Protein 6TUK (pdb70)

Radius of gyration: 22.05 Å; Cα contacts (8 Å, |Δi|>4): 942; chains: 1; bounding box: 56×56×55 Å

B-factor: mean 48.68, std 21.73, range [20.84, 298.97]

Secondary structure (DSSP, 8-state):
--EEEEE--SHHHHHHHHHHHHTT--SEEEEEESSSS--B-SGGGGTHHHH-S----B----TTTTTEEEEES--EEEEEGGGTEEEETTEEEE-SEEEE---EEE----SSS--B---SHHHHHHHHHH--TT-EEEEES-SHHHHHHHHHHHHTT-EEEEE-SSSSTTHHHH-HHHHHTTGGGGTTSEEE-S--EEEE-SSEEEETTS-EEE-SEEEE-S-EEE--GGGTTS---BSSSEEE-TT-B-SSTTEEE-GGGEEEEETTTTEEE----HHHHHHHHHHHHHHHT--TT--PPPP---PPPEEEEEETTEEEEEEE---TTSEEEEESTTSTT-EEEEE-TT--EEEEEEES-HHHHHHHHHHHHHT----HHHHHSTTS--S--

Solvent-accessible surface area: 17322 Å² total; per-residue (Å²): 116,118,70,10,0,0,2,7,18,13,29,9,0,3,64,0,0,48,9,0,42,99,123,50,21,171,11,76,2,6,0,3,1,65,36,91,52,57,0,6,27,61,28,32,6,8,40,20,4,0,57,97,173,117,72,107,18,61,30,130,16,79,30,93,148,46,79,13,62,40,92,76,44,14,32,13,71,13,11,65,32,150,59,125,20,0,40,17,92,111,41,125,19,56,9,72,14,0,0,0,8,38,18,6,56,33,76,175,22,90,38,96,10,130,39,18,24,12,45,33,47,75,36,2,56,111,1,52,57,46,0,94,106,69,41,109,1,2,0,7,8,3,30,44,57,1,0,8,0,0,10,0,0,44,151,55,41,7,68,5,15,0,3,20,74,14,71,2,0,4,16,106,47,7,31,47,50,0,0,111,87,0,63,98,54,4,93,132,12,57,36,94,49,104,32,27,28,44,53,0,19,131,85,4,0,45,15,80,122,38,114,90,18,85,14,48,2,6,0,3,7,66,40,37,40,13,26,19,126,29,2,90,85,12,65,13,40,73,47,91,0,0,24,2,39,40,30,2,103,14,65,35,130,28,2,28,0,1,11,29,0,10,0,9,98,0,72,102,38,117,54,101,2,104,26,57,29,83,11,6,9,55,47,1,0,126,17,0,0,7,10,33,56,52,73,132,106,51,109,58,121,49,45,88,6,20,29,8,1,34,40,72,0,49,1,34,56,69,125,1,9,22,0,2,50,35,40,128,148,26,77,56,25,9,1,8,65,80,59,118,116,38,0,0,0,9,15,27,109,88,24,92,4,13,0,0,0,0,31,74,25,70,145,15,15,93,10,0,60,108,0,9,56,60,31,18,150,24,94,128,77,21,9,107,68,17,108,26,132,11,20,80,187

Sequence (393 aa):
MERIVIVGGGLAASRTCEQLRSRGYEGELVMLCAEPHPPYDRPPLSKAALLEEEHDSTFPTDYAQLSVDVRLGVAATGLVPDARTVQTTDGELSYDALVIATGASPIRLPGPGRQFTVRTVEDAAQLRAELKPGQRVVLVGASWISAEVATAALRRGCSVTCIEAGPAPLSAALGADVGQRFLPWWSEVDLRLDTGVAEVTETGVQLANGEQVDADVVVTGIGVRPAVDWLSGSGIALDTGVVVDEHLRTSLPGIYALGDVAVRWSPRWNTRIRVEHWDDAREAARTLAGVLLHDPSSQDPLPVHDPVPYFWSDQFGHKIQYVGHHSPEDTLVIRGDGTPQWAAAWVDAEGRLTAHLSIDAPRLMIDARMAIAAGARPDEAALRDPQAKLAPP

Foldseek 3Di:
DAEEEEAEAEQLLLLLLVLLVVVPNDDAAEYFYLAQDHYFYQQCLLPCLQAPPDRGRHDPRDCVVSNYHYDHNKHFQAAAQVQQWTQIPVGIDHHQFYEYEHAWAADAAAEDADEAERDDSVSSNVLSVQLAAPFEEEEEALALSSQSNVQSSVVRHYAAEYEHLAAARCCVPPNDVVRVVCVVLCVRHNYHYNWAWHGAYHFGTATPVRDGDGGPYYYYDDDIFAPCNSHPPNPWDDDSAFEAEQQQDTPRPSYGYFAQRYWYQAPLVRGTDNDRAPVRSSVSSNLNSQQVPPDPVDPDDRRGRHAFDWHWGCGSNKIKIKTFDDDPQWDWQWAQPPDPFIWIWTAHPVQFTGMIMGMNCVVLVVQSRQSNVVRFRDDNVQRRHSPRRRHDD

Nearest PDB structures (foldseek):
  6tuk-assembly1_B  TM=1.003E+00  e=2.573E-88  Thermobifida fusca YX
  8pxk-assembly1_A  TM=9.163E-01  e=1.020E-38  Pseudomonas sp. KKS102
  4h4w-assembly1_A-2  TM=9.160E-01  e=3.738E-38  Acidovorax sp. KKS102
  2gr3-assembly1_A-2  TM=9.152E-01  e=3.955E-38  Pseudomonas sp. KKS102
  4h4p-assembly1_A  TM=9.188E-01  e=8.720E-38  Acidovorax sp. KKS102

Structure (mmCIF, N/CA/C/O backbone):
data_6TUK
#
_entry.id   6TUK
#
_cell.length_a   142.791
_cell.length_b   142.791
_cell.length_c   142.791
_cell.angle_alpha   90.000
_cell.angle_beta   90.000
_cell.angle_gamma   90.000
#
_symmetry.space_group_name_H-M   'P 41 3 2'
#
loop_
_entity.id
_entity.type
_entity.pdbx_description
1 polymer 'Putative oxidoreductase'
2 non-polymer 'FLAVIN-ADENINE DINUCLEOTIDE'
3 non-polymer (R,R)-2,3-BUTANEDIOL
4 non-polymer 'SULFATE ION'
5 water water
#
loop_
_atom_site.group_PDB
_atom_site.id
_atom_site.type_symbol
_atom_site.label_atom_id
_atom_site.label_alt_id
_atom_site.label_comp_id
_atom_site.label_asym_id
_atom_site.label_entity_id
_atom_site.label_seq_id
_atom_site.pdbx_PDB_ins_code
_atom_site.Cartn_x
_atom_site.Cartn_y
_atom_site.Cartn_z
_atom_site.occupancy
_atom_site.B_iso_or_equiv
_atom_site.auth_seq_id
_atom_site.auth_comp_id
_atom_site.auth_asym_id
_atom_site.auth_atom_id
_atom_site.pdbx_PDB_model_num
ATOM 1 N N . MET A 1 1 ? 51.468 7.491 -8.959 1.00 85.63 1 MET B N 1
ATOM 2 C CA . MET A 1 1 ? 50.743 7.677 -10.253 1.00 81.20 1 MET B CA 1
ATOM 3 C C . MET A 1 1 ? 49.238 7.877 -10.019 1.00 78.09 1 MET B C 1
ATOM 4 O O . MET A 1 1 ? 48.642 7.252 -9.147 1.00 75.70 1 MET B O 1
ATOM 10 N N . GLU A 1 2 ? 48.635 8.768 -10.799 1.00 68.34 2 GLU B N 1
ATOM 11 C CA . GLU A 1 2 ? 47.190 8.927 -10.794 1.00 65.16 2 GLU B CA 1
ATOM 12 C C . GLU A 1 2 ? 46.540 7.667 -11.358 1.00 61.20 2 GLU B C 1
ATOM 13 O O . GLU A 1 2 ? 47.137 6.935 -12.154 1.00 55.77 2 GLU B O 1
ATOM 25 N N . ARG A 1 3 ? 45.300 7.418 -10.951 1.00 70.48 3 ARG B N 1
ATOM 26 C CA . ARG A 1 3 ? 44.587 6.216 -11.362 1.00 64.36 3 ARG B CA 1
ATOM 27 C C . ARG A 1 3 ? 43.186 6.582 -11.819 1.00 53.65 3 ARG B C 1
ATOM 28 O O . ARG A 1 3 ? 42.404 7.141 -11.044 1.00 44.33 3 ARG B O 1
ATOM 49 N N . ILE A 1 4 ? 42.871 6.246 -13.066 1.00 42.70 4 ILE B N 1
ATOM 50 C CA . ILE A 1 4 ? 41.514 6.301 -13.595 1.00 42.66 4 ILE B CA 1
ATOM 51 C C . ILE A 1 4 ? 40.962 4.883 -13.607 1.00 38.14 4 ILE B C 1
ATOM 52 O O . ILE A 1 4 ? 41.583 3.972 -14.174 1.00 42.92 4 ILE B O 1
ATOM 68 N N . VAL A 1 5 ? 39.808 4.688 -12.973 1.00 34.46 5 VAL B N 1
ATOM 69 C CA . VAL A 1 5 ? 39.132 3.393 -12.930 1.00 33.30 5 VAL B CA 1
ATOM 70 C C . VAL A 1 5 ? 37.908 3.444 -13.842 1.00 31.60 5 VAL B C 1
ATOM 71 O O . VAL A 1 5 ? 37.087 4.369 -13.762 1.00 35.34 5 VAL B O 1
ATOM 84 N N . ILE A 1 6 ? 37.811 2.475 -14.744 1.00 31.48 6 ILE B N 1
ATOM 85 C CA . ILE A 1 6 ? 36.687 2.355 -15.661 1.00 30.77 6 ILE B CA 1
ATOM 86 C C . ILE A 1 6 ? 35.907 1.127 -15.239 1.00 26.88 6 ILE B C 1
ATOM 87 O O . ILE A 1 6 ? 36.488 0.039 -15.131 1.00 28.95 6 ILE B O 1
ATOM 103 N N . VAL A 1 7 ? 34.619 1.302 -14.948 1.00 27.75 7 VAL B N 1
ATOM 104 C CA . VAL A 1 7 ? 33.741 0.217 -14.535 1.00 27.91 7 VAL B CA 1
ATOM 105 C C . VAL A 1 7 ? 32.915 -0.201 -15.739 1.00 26.33 7 VAL B C 1
ATOM 106 O O . VAL A 1 7 ? 32.134 0.597 -16.278 1.00 28.63 7 VAL B O 1
ATOM 119 N N . GLY A 1 8 ? 33.093 -1.450 -16.159 1.00 24.78 8 GLY B N 1
ATOM 120 C CA . GLY A 1 8 ? 32.443 -1.928 -17.359 1.00 26.87 8 GLY B CA 1
ATOM 121 C C . GLY A 1 8 ? 33.466 -2.350 -18.378 1.00 32.91 8 GLY B C 1
ATOM 122 O O . GLY A 1 8 ? 34.607 -1.880 -18.343 1.00 33.54 8 GLY B O 1
ATOM 126 N N . GLY A 1 9 ? 33.094 -3.282 -19.242 1.00 26.15 9 GLY B N 1
ATOM 127 C CA . GLY A 1 9 ? 34.048 -3.865 -20.163 1.00 25.08 9 GLY B CA 1
ATOM 128 C C . GLY A 1 9 ? 33.447 -4.066 -21.541 1.00 24.97 9 GLY B C 1
ATOM 129 O O . GLY A 1 9 ? 33.603 -5.134 -22.144 1.00 27.22 9 GLY B O 1
ATOM 133 N N . GLY A 1 10 ? 32.812 -3.024 -22.073 1.00 27.33 10 GLY B N 1
ATOM 134 C CA . GLY A 1 10 ? 32.363 -3.059 -23.455 1.00 27.65 10 GLY B CA 1
ATOM 135 C C . GLY A 1 10 ? 32.977 -1.955 -24.304 1.00 27.47 10 GLY B C 1
ATOM 136 O O . GLY A 1 10 ? 34.086 -1.475 -24.024 1.00 28.77 10 GLY B O 1
ATOM 140 N N . LEU A 1 11 ? 32.229 -1.517 -25.319 1.00 25.00 11 LEU B N 1
ATOM 141 C CA . LEU A 1 11 ? 32.738 -0.558 -26.292 1.00 24.82 11 LEU B CA 1
ATOM 142 C C . LEU A 1 11 ? 33.175 0.740 -25.628 1.00 29.92 11 LEU B C 1
ATOM 143 O O . LEU A 1 11 ? 34.257 1.262 -25.909 1.00 28.35 11 LEU B O 1
ATOM 159 N N . ALA A 1 12 ? 32.332 1.299 -24.768 1.00 27.00 12 ALA B N 1
ATOM 160 C CA . ALA A 1 12 ? 32.667 2.572 -24.141 1.00 28.88 12 ALA B CA 1
ATOM 161 C C . ALA A 1 12 ? 33.956 2.458 -23.341 1.00 29.67 12 ALA B C 1
ATOM 162 O O . ALA A 1 12 ? 34.817 3.346 -23.390 1.00 33.90 12 ALA B O 1
ATOM 169 N N . ALA A 1 13 ? 34.085 1.388 -22.551 1.00 31.83 13 ALA B N 1
ATOM 170 C CA . ALA A 1 13 ? 35.288 1.212 -21.740 1.00 37.91 13 ALA B CA 1
ATOM 171 C C . ALA A 1 13 ? 36.525 1.086 -22.616 1.00 40.78 13 ALA B C 1
ATOM 172 O O . ALA A 1 13 ? 37.535 1.766 -22.393 1.00 37.54 13 ALA B O 1
ATOM 179 N N . SER A 1 14 ? 36.459 0.218 -23.626 1.00 33.72 14 SER B N 1
ATOM 180 C CA . SER A 1 14 ? 37.617 -0.016 -24.484 1.00 33.99 14 SER B CA 1
ATOM 181 C C . SER A 1 14 ? 38.020 1.254 -25.227 1.00 37.38 14 SER B C 1
ATOM 182 O O . SER A 1 14 ? 39.206 1.598 -25.312 1.00 37.62 14 SER B O 1
ATOM 190 N N . ARG A 1 15 ? 37.040 1.949 -25.805 1.00 39.43 15 ARG B N 1
ATOM 191 C CA . ARG A 1 15 ? 37.365 3.132 -26.596 1.00 38.02 15 ARG B CA 1
ATOM 192 C C . ARG A 1 15 ? 37.870 4.267 -25.704 1.00 40.09 15 ARG B C 1
ATOM 193 O O . ARG A 1 15 ? 38.747 5.043 -26.109 1.00 40.97 15 ARG B O 1
ATOM 214 N N . THR A 1 16 ? 37.359 4.369 -24.480 1.00 39.57 16 THR B N 1
ATOM 215 C CA . THR A 1 16 ? 37.871 5.391 -23.576 1.00 40.34 16 THR B CA 1
ATOM 216 C C . THR A 1 16 ? 39.350 5.170 -23.274 1.00 45.45 16 THR B C 1
ATOM 217 O O . THR A 1 16 ? 40.126 6.127 -23.184 1.00 45.72 16 THR B O 1
ATOM 228 N N . CYS A 1 17 ? 39.754 3.913 -23.089 1.00 44.30 17 CYS B N 1
ATOM 229 C CA . CYS A 1 17 ? 41.166 3.602 -22.895 1.00 49.37 17 CYS B CA 1
ATOM 230 C C . CYS A 1 17 ? 41.997 4.074 -24.081 1.00 55.82 17 CYS B C 1
ATOM 231 O O . CYS A 1 17 ? 42.999 4.775 -23.911 1.00 57.35 17 CYS B O 1
ATOM 239 N N . GLU A 1 18 ? 41.596 3.698 -25.296 1.00 55.38 18 GLU B N 1
ATOM 240 C CA . GLU A 1 18 ? 42.344 4.111 -26.479 1.00 55.76 18 GLU B CA 1
ATOM 241 C C . GLU A 1 18 ? 42.446 5.629 -26.555 1.00 55.94 18 GLU B C 1
ATOM 242 O O . GLU A 1 18 ? 43.523 6.182 -26.804 1.00 55.93 18 GLU B O 1
ATOM 254 N N . GLN A 1 19 ? 41.321 6.319 -26.368 1.00 52.37 19 GLN B N 1
ATOM 255 C CA . GLN A 1 19 ? 41.317 7.772 -26.469 1.00 47.27 19 GLN B CA 1
ATOM 256 C C . GLN A 1 19 ? 42.205 8.390 -25.400 1.00 50.31 19 GLN B C 1
ATOM 257 O O . GLN A 1 19 ? 43.020 9.270 -25.694 1.00 58.97 19 GLN B O 1
ATOM 271 N N . LEU A 1 20 ? 42.075 7.934 -24.149 1.00 50.51 20 LEU B N 1
ATOM 272 C CA . LEU A 1 20 ? 42.908 8.490 -23.084 1.00 52.65 20 LEU B CA 1
ATOM 273 C C . LEU A 1 20 ? 44.391 8.367 -23.421 1.00 62.12 20 LEU B C 1
ATOM 274 O O . LEU A 1 20 ? 45.181 9.280 -23.149 1.00 60.86 20 LEU B O 1
ATOM 290 N N . ARG A 1 21 ? 44.788 7.255 -24.041 1.00 62.28 21 ARG B N 1
ATOM 291 C CA . ARG A 1 21 ? 46.197 7.079 -24.383 1.00 62.65 21 ARG B CA 1
ATOM 292 C C . ARG A 1 21 ? 46.581 7.912 -25.598 1.00 62.19 21 ARG B C 1
ATOM 293 O O . ARG A 1 21 ? 47.577 8.645 -25.567 1.00 66.39 21 ARG B O 1
ATOM 314 N N . SER A 1 22 ? 45.792 7.832 -26.672 1.00 56.14 22 SER B N 1
ATOM 315 C CA . SER A 1 22 ? 46.116 8.609 -27.866 1.00 60.91 22 SER B CA 1
ATOM 316 C C . SER A 1 22 ? 46.238 10.100 -27.560 1.00 66.77 22 SER B C 1
ATOM 317 O O . SER A 1 22 ? 46.954 10.825 -28.260 1.00 67.55 22 SER B O 1
ATOM 325 N N . ARG A 1 23 ? 45.556 10.578 -26.527 1.00 64.14 23 ARG B N 1
ATOM 326 C CA . ARG A 1 23 ? 45.506 11.997 -26.217 1.00 66.32 23 ARG B CA 1
ATOM 327 C C . ARG A 1 23 ? 46.433 12.372 -25.073 1.00 64.24 23 ARG B C 1
ATOM 328 O O . ARG A 1 23 ? 46.305 13.470 -24.523 1.00 71.33 23 ARG B O 1
ATOM 349 N N . GLY A 1 24 ? 47.354 11.485 -24.697 1.00 57.45 24 GLY B N 1
ATOM 350 C CA . GLY A 1 24 ? 48.460 11.844 -23.832 1.00 58.16 24 GLY B CA 1
ATOM 351 C C . GLY A 1 24 ? 48.418 11.310 -22.420 1.00 63.74 24 GLY B C 1
ATOM 352 O O . GLY A 1 24 ? 49.396 11.508 -21.679 1.00 62.40 24 GLY B O 1
ATOM 356 N N . TYR A 1 25 ? 47.333 10.661 -22.009 1.00 64.60 25 TYR B N 1
ATOM 357 C CA . TYR A 1 25 ? 47.265 10.154 -20.647 1.00 71.65 25 TYR B CA 1
ATOM 358 C C . TYR A 1 25 ? 48.399 9.171 -20.385 1.00 70.64 25 TYR B C 1
ATOM 359 O O . TYR A 1 25 ? 48.601 8.217 -21.142 1.00 68.46 25 TYR B O 1
ATOM 377 N N . GLU A 1 26 ? 49.149 9.415 -19.310 1.00 64.73 26 GLU B N 1
ATOM 378 C CA . GLU A 1 26 ? 50.280 8.579 -18.942 1.00 65.03 26 GLU B CA 1
ATOM 379 C C . GLU A 1 26 ? 50.112 7.920 -17.583 1.00 66.71 26 GLU B C 1
ATOM 380 O O . GLU A 1 26 ? 51.042 7.246 -17.117 1.00 67.44 26 GLU B O 1
ATOM 392 N N . GLY A 1 27 ? 48.960 8.088 -16.938 1.00 61.65 27 GLY B N 1
ATOM 393 C CA . GLY A 1 27 ? 48.731 7.513 -15.635 1.00 57.36 27 GLY B CA 1
ATOM 394 C C . GLY A 1 27 ? 48.229 6.085 -15.742 1.00 56.38 27 GLY B C 1
ATOM 395 O O . GLY A 1 27 ? 48.181 5.482 -16.817 1.00 57.55 27 GLY B O 1
ATOM 399 N N . GLU A 1 28 ? 47.830 5.542 -14.592 1.00 59.19 28 GLU B N 1
ATOM 400 C CA . GLU A 1 28 ? 47.350 4.164 -14.522 1.00 59.15 28 GLU B CA 1
ATOM 401 C C . GLU A 1 28 ? 45.899 4.065 -14.976 1.00 53.88 28 GLU B C 1
ATOM 402 O O . GLU A 1 28 ? 45.096 4.969 -14.729 1.00 47.37 28 GLU B O 1
ATOM 414 N N . LEU A 1 29 ? 45.572 2.964 -15.653 1.00 49.23 29 LEU B N 1
ATOM 415 C CA . LEU A 1 29 ? 44.218 2.694 -16.124 1.00 48.71 29 LEU B CA 1
ATOM 416 C C . LEU A 1 29 ? 43.846 1.296 -15.670 1.00 38.82 29 LEU B C 1
ATOM 417 O O . LEU A 1 29 ? 44.540 0.331 -16.006 1.00 41.63 29 LEU B O 1
ATOM 433 N N . VAL A 1 30 ? 42.765 1.190 -14.908 1.00 35.62 30 VAL B N 1
ATOM 434 C CA . VAL A 1 30 ? 42.217 -0.087 -14.472 1.00 36.73 30 VAL B CA 1
ATOM 435 C C . VAL A 1 30 ? 40.807 -0.208 -15.017 1.00 36.00 30 VAL B C 1
ATOM 436 O O . VAL A 1 30 ? 40.019 0.737 -14.905 1.00 35.25 30 VAL B O 1
ATOM 449 N N . MET A 1 31 ? 40.492 -1.362 -15.602 1.00 31.64 31 MET B N 1
ATOM 450 C CA . MET A 1 31 ? 39.174 -1.618 -16.166 1.00 28.59 31 MET B CA 1
ATOM 451 C C . MET A 1 31 ? 38.574 -2.813 -15.444 1.00 29.46 31 MET B C 1
ATOM 452 O O . MET A 1 31 ? 39.181 -3.892 -15.410 1.00 33.69 31 MET B O 1
ATOM 466 N N . LEU A 1 32 ? 37.376 -2.639 -14.897 1.00 29.47 32 LEU B N 1
ATOM 467 C CA . LEU A 1 32 ? 36.696 -3.693 -14.153 1.00 27.51 32 LEU B CA 1
ATOM 468 C C . LEU A 1 32 ? 35.632 -4.279 -15.075 1.00 25.84 32 LEU B C 1
ATOM 469 O O . LEU A 1 32 ? 34.640 -3.606 -15.384 1.00 27.99 32 LEU B O 1
ATOM 485 N N . CYS A 1 33 ? 35.818 -5.535 -15.483 1.00 25.30 33 CYS B N 1
ATOM 486 C CA . CYS A 1 33 ? 34.931 -6.219 -16.416 1.00 26.28 33 CYS B CA 1
ATOM 487 C C . CYS A 1 33 ? 34.150 -7.290 -15.675 1.00 23.57 33 CYS B C 1
ATOM 488 O O . CYS A 1 33 ? 34.734 -8.287 -15.225 1.00 25.52 33 CYS B O 1
ATOM 496 N N . ALA A 1 34 ? 32.831 -7.131 -15.617 1.00 24.46 34 ALA B N 1
ATOM 497 C CA . ALA A 1 34 ? 32.024 -8.180 -15.013 1.00 26.86 34 ALA B CA 1
ATOM 498 C C . ALA A 1 34 ? 32.131 -9.490 -15.788 1.00 28.90 34 ALA B C 1
ATOM 499 O O . ALA A 1 34 ? 32.122 -10.575 -15.200 1.00 26.61 34 ALA B O 1
ATOM 506 N N . GLU A 1 35 ? 32.217 -9.412 -17.092 1.00 25.97 35 GLU B N 1
ATOM 507 C CA . GLU A 1 35 ? 32.331 -10.607 -17.901 1.00 26.36 35 GLU B CA 1
ATOM 508 C C . GLU A 1 35 ? 33.748 -11.131 -17.836 1.00 27.34 35 GLU B C 1
ATOM 509 O O . GLU A 1 35 ? 34.698 -10.340 -17.721 1.00 28.21 35 GLU B O 1
ATOM 521 N N . PRO A 1 36 ? 33.900 -12.475 -17.945 1.00 31.12 36 PRO B N 1
ATOM 522 C CA . PRO A 1 36 ? 35.248 -13.069 -17.990 1.00 33.26 36 PRO B CA 1
ATOM 523 C C . PRO A 1 36 ? 35.848 -13.039 -19.390 1.00 33.75 36 PRO B C 1
ATOM 524 O O . PRO A 1 36 ? 36.492 -13.993 -19.809 1.00 35.71 36 PRO B O 1
ATOM 535 N N . HIS A 1 37 ? 35.619 -11.982 -20.148 1.00 33.45 37 HIS B N 1
ATOM 536 C CA . HIS A 1 37 ? 36.135 -11.859 -21.502 1.00 30.16 37 HIS B CA 1
ATOM 537 C C . HIS A 1 37 ? 36.642 -10.443 -21.697 1.00 27.47 37 HIS B C 1
ATOM 538 O O . HIS A 1 37 ? 36.028 -9.507 -21.183 1.00 25.81 37 HIS B O 1
ATOM 552 N N . PRO A 1 38 ? 37.716 -10.246 -22.460 1.00 28.41 38 PRO B N 1
ATOM 553 C CA . PRO A 1 38 ? 38.076 -8.891 -22.888 1.00 27.58 38 PRO B CA 1
ATOM 554 C C . PRO A 1 38 ? 36.912 -8.234 -23.640 1.00 25.85 38 PRO B C 1
ATOM 555 O O . PRO A 1 38 ? 36.105 -8.938 -24.261 1.00 29.09 38 PRO B O 1
ATOM 566 N N . PRO A 1 39 ? 36.791 -6.902 -23.568 1.00 26.98 39 PRO B N 1
ATOM 567 C CA . PRO A 1 39 ? 35.664 -6.229 -24.236 1.00 26.27 39 PRO B CA 1
ATOM 568 C C . PRO A 1 39 ? 35.506 -6.644 -25.696 1.00 26.76 39 PRO B C 1
ATOM 569 O O . PRO A 1 39 ? 36.474 -6.839 -26.446 1.00 24.97 39 PRO B O 1
ATOM 580 N N . TYR A 1 40 ? 34.247 -6.811 -26.085 1.00 26.99 40 TYR B N 1
ATOM 581 C CA . TYR A 1 40 ? 33.916 -7.198 -27.444 1.00 29.00 40 TYR B CA 1
ATOM 5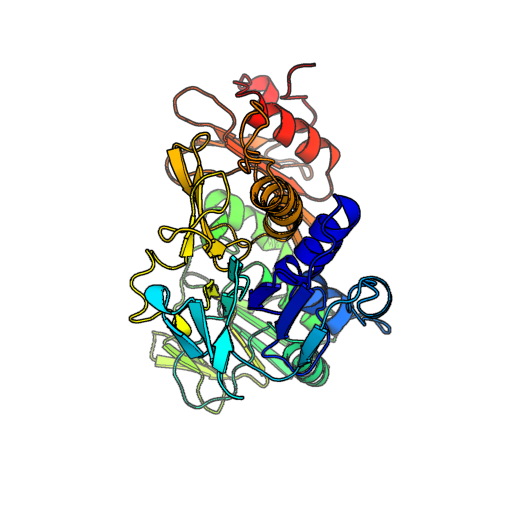82 C C . TYR A 1 40 ? 32.685 -6.426 -27.925 1.00 26.16 40 TYR B C 1
ATOM 583 O O . TYR A 1 40 ? 31.908 -5.867 -27.139 1.00 27.54 40 TYR B O 1
ATOM 601 N N . ASP A 1 41 ? 32.501 -6.437 -29.245 1.00 24.91 41 ASP B N 1
ATOM 602 C CA . ASP A 1 41 ? 31.475 -5.643 -29.912 1.00 25.78 41 ASP B CA 1
ATOM 603 C C . ASP A 1 41 ? 30.150 -6.385 -29.881 1.00 27.59 41 ASP B C 1
ATOM 604 O O . ASP A 1 41 ? 30.116 -7.604 -30.062 1.00 26.24 41 ASP B O 1
ATOM 613 N N . ARG A 1 42 ? 29.067 -5.645 -29.751 1.00 25.86 42 ARG B N 1
ATOM 614 C CA . ARG A 1 42 ? 27.755 -6.238 -29.526 1.00 26.14 42 ARG B CA 1
ATOM 615 C C . ARG A 1 42 ? 26.879 -6.279 -30.779 1.00 24.10 42 ARG B C 1
ATOM 616 O O . ARG A 1 42 ? 26.083 -7.209 -30.906 1.00 23.76 42 ARG B O 1
ATOM 637 N N . PRO A 1 43 ? 26.984 -5.366 -31.742 1.00 25.03 43 PRO B N 1
ATOM 638 C CA . PRO A 1 43 ? 26.062 -5.439 -32.888 1.00 26.67 43 PRO B CA 1
ATOM 639 C C . PRO A 1 43 ? 26.170 -6.773 -33.606 1.00 31.25 43 PRO B C 1
ATOM 640 O O . PRO A 1 43 ? 25.175 -7.288 -34.134 1.00 26.50 43 PRO B O 1
ATOM 651 N N . PRO A 1 44 ? 27.356 -7.374 -33.656 1.00 27.46 44 PRO B N 1
ATOM 652 C CA . PRO A 1 44 ? 27.460 -8.692 -34.310 1.00 27.16 44 PRO B CA 1
ATOM 653 C C . PRO A 1 44 ? 26.751 -9.842 -33.606 1.00 26.43 44 PRO B C 1
ATOM 654 O O . PRO A 1 44 ? 26.520 -10.883 -34.251 1.00 26.85 44 PRO B O 1
ATOM 665 N N . LEU A 1 45 ? 26.342 -9.677 -32.347 1.00 25.35 45 LEU B N 1
ATOM 666 C CA . LEU A 1 45 ? 25.801 -10.808 -31.605 1.00 26.35 45 LEU B CA 1
ATOM 667 C C . LEU A 1 45 ? 24.492 -11.314 -32.195 1.00 26.03 45 LEU B C 1
ATOM 668 O O . LEU A 1 45 ? 24.192 -12.507 -32.086 1.00 25.95 45 LEU B O 1
ATOM 684 N N . SER A 1 46 ? 23.711 -10.441 -32.825 1.00 26.89 46 SER B N 1
ATOM 685 C CA . SER A 1 46 ? 22.452 -10.825 -33.450 1.00 26.52 46 SER B CA 1
ATOM 686 C C . SER A 1 46 ? 22.602 -10.938 -34.960 1.00 26.18 46 SER B C 1
ATOM 687 O O . SER A 1 46 ? 21.608 -11.068 -35.681 1.00 26.80 46 SER B O 1
ATOM 695 N N . LYS A 1 47 ? 23.839 -10.926 -35.447 1.00 25.96 47 LYS B N 1
ATOM 696 C CA . LYS A 1 47 ? 24.106 -10.893 -36.880 1.00 30.65 47 LYS B CA 1
ATOM 697 C C . LYS A 1 47 ? 25.129 -11.971 -37.199 1.00 33.45 47 LYS B C 1
ATOM 698 O O . LYS A 1 47 ? 24.791 -13.157 -37.211 1.00 32.92 47 LYS B O 1
ATOM 717 N N . ALA A 1 48 ? 26.396 -11.583 -37.389 1.00 29.44 48 ALA B N 1
ATOM 718 C CA . ALA A 1 48 ? 27.430 -12.574 -37.699 1.00 35.87 48 ALA B CA 1
ATOM 719 C C . ALA A 1 48 ? 27.477 -13.708 -36.666 1.00 29.46 48 ALA B C 1
ATOM 720 O O . ALA A 1 48 ? 27.718 -14.873 -37.021 1.00 30.62 48 ALA B O 1
ATOM 727 N N . ALA A 1 49 ? 27.315 -13.393 -35.370 1.00 25.11 49 ALA B N 1
ATOM 728 C CA . ALA A 1 49 ? 27.457 -14.453 -34.355 1.00 28.15 49 ALA B CA 1
ATOM 729 C C . ALA A 1 49 ? 26.385 -15.554 -34.489 1.00 30.36 49 ALA B C 1
ATOM 730 O O . ALA A 1 49 ? 26.556 -16.687 -34.000 1.00 28.98 49 ALA B O 1
ATOM 737 N N . LEU A 1 50 ? 25.290 -15.248 -35.168 1.00 30.28 50 LEU B N 1
ATOM 738 C CA . LEU A 1 50 ? 24.244 -16.222 -35.406 1.00 27.97 50 LEU B CA 1
ATOM 739 C C . LEU A 1 50 ? 24.370 -16.923 -36.737 1.00 31.32 50 LEU B C 1
ATOM 740 O O . LEU A 1 50 ? 23.783 -17.994 -36.895 1.00 36.41 50 LEU B O 1
ATOM 756 N N . LEU A 1 51 ? 25.041 -16.315 -37.709 1.00 34.92 51 LEU B N 1
ATOM 757 C CA . LEU A 1 51 ? 24.931 -16.735 -39.102 1.00 38.76 51 LEU B CA 1
ATOM 758 C C . LEU A 1 51 ? 26.253 -17.088 -39.764 1.00 43.47 51 LEU B C 1
ATOM 759 O O . LEU A 1 51 ? 26.256 -17.916 -40.679 1.00 49.28 51 LEU B O 1
ATOM 775 N N . GLU A 1 52 ? 27.367 -16.501 -39.329 1.00 46.05 52 GLU B N 1
ATOM 776 C CA . GLU A 1 52 ? 28.636 -16.613 -40.036 1.00 53.67 52 GL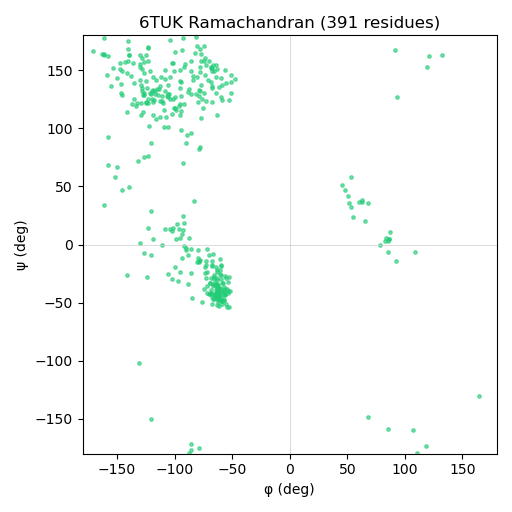U B CA 1
ATOM 777 C C . GLU A 1 52 ? 29.564 -17.610 -39.356 1.00 45.08 52 GLU B C 1
ATOM 778 O O . GLU A 1 52 ? 29.441 -17.900 -38.169 1.00 38.44 52 GLU B O 1
ATOM 790 N N . GLU A 1 53 ? 30.501 -18.148 -40.138 1.00 43.85 53 GLU B N 1
ATOM 791 C CA . GLU A 1 53 ? 31.461 -19.102 -39.583 1.00 50.04 53 GLU B CA 1
ATOM 792 C C . GLU A 1 53 ? 32.427 -18.434 -38.604 1.00 48.24 53 GLU B C 1
ATOM 793 O O . GLU A 1 53 ? 32.746 -19.004 -37.552 1.00 51.54 53 GLU B O 1
ATOM 805 N N . GLU A 1 54 ? 32.905 -17.235 -38.934 1.00 46.26 54 GLU B N 1
ATOM 806 C CA . GLU A 1 54 ? 33.800 -16.464 -38.079 1.00 48.80 54 GLU B CA 1
ATOM 807 C C . GLU A 1 54 ? 33.035 -15.284 -37.500 1.00 47.08 54 GLU B C 1
ATOM 808 O O . GLU A 1 54 ? 32.334 -14.573 -38.231 1.00 49.76 54 GLU B O 1
ATOM 820 N N . HIS A 1 55 ? 33.166 -15.082 -36.188 1.00 38.51 55 HIS B N 1
ATOM 821 C CA . HIS A 1 55 ? 32.385 -14.041 -35.535 1.00 35.01 55 HIS B CA 1
ATOM 822 C C . HIS A 1 55 ? 32.961 -13.640 -34.179 1.00 37.61 55 HIS B C 1
ATOM 823 O O . HIS A 1 55 ? 32.211 -13.260 -33.275 1.00 37.21 55 HIS B O 1
ATOM 837 N N . ASP A 1 56 ? 34.283 -13.659 -34.035 1.00 36.58 56 ASP B N 1
ATOM 838 C CA . ASP A 1 56 ? 34.921 -13.161 -32.820 1.00 32.11 56 ASP B CA 1
ATOM 839 C C . ASP A 1 56 ? 34.931 -11.633 -32.859 1.00 28.91 56 ASP B C 1
ATOM 840 O O . ASP A 1 56 ? 35.672 -11.025 -33.643 1.00 30.81 56 ASP B O 1
ATOM 849 N N . SER A 1 57 ? 34.111 -10.999 -32.020 1.00 28.61 57 SER B N 1
ATOM 850 C CA . SER A 1 57 ? 33.952 -9.554 -32.079 1.00 33.03 57 SER B CA 1
ATOM 851 C C . SER A 1 57 ? 34.805 -8.846 -31.042 1.00 33.28 57 SER B C 1
ATOM 852 O O . SER A 1 57 ? 34.577 -7.664 -30.768 1.00 31.84 57 SER B O 1
ATOM 860 N N . THR A 1 58 ? 35.811 -9.528 -30.490 1.00 28.72 58 THR B N 1
ATOM 861 C CA . THR A 1 58 ? 36.701 -8.878 -29.538 1.00 28.87 58 THR B CA 1
ATOM 862 C C . THR A 1 58 ? 37.365 -7.673 -30.199 1.00 29.08 58 THR B C 1
ATOM 863 O O . THR A 1 58 ? 37.829 -7.758 -31.339 1.00 29.08 58 THR B O 1
ATOM 874 N N . PHE A 1 59 ? 37.450 -6.558 -29.483 1.00 30.82 59 PHE B N 1
ATOM 875 C CA . PHE A 1 59 ? 38.081 -5.378 -30.061 1.00 37.48 59 PHE B CA 1
ATOM 876 C C . PHE A 1 59 ? 39.580 -5.602 -30.271 1.00 41.38 59 PHE B C 1
ATOM 877 O O . PHE A 1 59 ? 40.216 -6.376 -29.552 1.00 42.14 59 PHE B O 1
ATOM 894 N N . PRO A 1 60 ? 40.171 -4.924 -31.252 1.00 40.51 60 PRO B N 1
ATOM 895 C CA . PRO A 1 60 ? 41.612 -5.076 -31.482 1.00 41.01 60 PRO B CA 1
ATOM 896 C C . PRO A 1 60 ? 42.476 -4.409 -30.416 1.00 48.37 60 PRO B C 1
ATOM 897 O O . PRO A 1 60 ? 43.706 -4.511 -30.473 1.00 49.89 60 PRO B O 1
ATOM 908 N N . THR A 1 61 ? 41.880 -3.715 -29.453 1.00 47.88 61 THR B N 1
ATOM 909 C CA . THR A 1 61 ? 42.640 -2.952 -28.469 1.00 51.06 61 THR B CA 1
ATOM 910 C C . THR A 1 61 ? 43.694 -3.817 -27.795 1.00 47.41 61 THR B C 1
ATOM 911 O O . THR A 1 61 ? 43.381 -4.867 -27.232 1.00 46.92 61 THR B O 1
ATOM 922 N N . ASP A 1 62 ? 44.947 -3.370 -27.852 1.00 46.61 62 ASP B N 1
ATOM 923 C CA . ASP A 1 62 ? 46.054 -4.076 -27.211 1.00 53.88 62 ASP B CA 1
ATOM 924 C C . ASP A 1 62 ? 46.256 -3.455 -25.833 1.00 53.67 62 ASP B C 1
ATOM 925 O O . ASP A 1 62 ? 46.912 -2.417 -25.695 1.00 58.98 62 ASP B O 1
ATOM 934 N N . TYR A 1 63 ? 45.709 -4.101 -24.801 1.00 47.64 63 TYR B N 1
ATOM 935 C CA . TYR A 1 63 ? 45.763 -3.538 -23.455 1.00 44.59 63 TYR B CA 1
ATOM 936 C C . TYR A 1 63 ? 47.150 -3.638 -22.835 1.00 48.20 63 TYR B C 1
ATOM 937 O O . TYR A 1 63 ? 47.483 -2.829 -21.962 1.00 44.96 63 TYR B O 1
ATOM 955 N N . ALA A 1 64 ? 47.972 -4.593 -23.278 1.00 50.31 64 ALA B N 1
ATOM 956 C CA . ALA A 1 64 ? 49.345 -4.662 -22.791 1.00 55.54 64 ALA B CA 1
ATOM 957 C C . ALA A 1 64 ? 50.146 -3.458 -23.267 1.00 55.99 64 ALA B C 1
ATOM 958 O O . ALA A 1 64 ? 50.847 -2.815 -22.476 1.00 59.14 64 ALA B O 1
ATOM 965 N N . GLN A 1 65 ? 50.046 -3.131 -24.558 1.00 56.69 65 GLN B N 1
ATOM 966 C CA . GLN A 1 65 ? 50.799 -2.008 -25.102 1.00 61.75 65 GLN B CA 1
ATOM 967 C C . GLN A 1 65 ? 50.264 -0.663 -24.633 1.00 63.81 65 GLN B C 1
ATOM 968 O O . GLN A 1 65 ? 51.008 0.320 -24.643 1.00 63.45 65 GLN B O 1
ATOM 982 N N . LEU A 1 66 ? 49.002 -0.591 -24.236 1.00 67.11 66 LEU B N 1
ATOM 983 C CA . LEU A 1 66 ? 48.437 0.613 -23.655 1.00 60.77 66 LEU B CA 1
ATOM 984 C C . LEU A 1 66 ? 48.518 0.612 -22.138 1.00 57.11 66 LEU B C 1
ATOM 985 O O . LEU A 1 66 ? 47.924 1.496 -21.503 1.00 52.32 66 LEU B O 1
ATOM 1001 N N . SER A 1 67 ? 49.230 -0.360 -21.552 1.00 55.50 67 SER B N 1
ATOM 1002 C CA . SER A 1 67 ? 49.377 -0.482 -20.097 1.00 53.46 67 SER B CA 1
ATOM 1003 C C . SER A 1 67 ? 48.037 -0.296 -19.380 1.00 54.50 67 SER B C 1
ATOM 1004 O O . SER A 1 67 ? 47.897 0.508 -18.456 1.00 44.59 67 SER B O 1
ATOM 1012 N N . VAL A 1 68 ? 47.029 -1.040 -19.821 1.00 50.65 68 VAL B N 1
ATOM 1013 C CA . VAL A 1 68 ? 45.728 -1.060 -19.167 1.00 47.24 68 VAL B CA 1
ATOM 1014 C C . VAL A 1 68 ? 45.661 -2.309 -18.299 1.00 46.61 68 VAL B C 1
ATOM 1015 O O . VAL A 1 68 ? 45.892 -3.425 -18.778 1.00 42.72 68 VAL B O 1
ATOM 1028 N N . ASP A 1 69 ? 45.338 -2.127 -17.029 1.00 44.33 69 ASP B N 1
ATOM 1029 C CA . ASP A 1 69 ? 45.162 -3.237 -16.094 1.00 43.06 69 ASP B CA 1
ATOM 1030 C C . ASP A 1 69 ? 43.729 -3.714 -16.231 1.00 41.84 69 ASP B C 1
ATOM 1031 O O . ASP A 1 69 ? 42.831 -3.140 -15.617 1.00 35.13 69 ASP B O 1
ATOM 1040 N N . VAL A 1 70 ? 43.519 -4.757 -17.042 1.00 37.57 70 VAL B N 1
ATOM 1041 C CA . VAL A 1 70 ? 42.192 -5.305 -17.304 1.00 39.42 70 VAL B CA 1
ATOM 1042 C C . VAL A 1 70 ? 41.912 -6.414 -16.301 1.00 35.96 70 VAL B C 1
ATOM 1043 O O . VAL A 1 70 ? 42.653 -7.399 -16.228 1.00 37.49 70 VAL B O 1
ATOM 1056 N N . ARG A 1 71 ? 40.848 -6.261 -15.528 1.00 31.31 71 ARG B N 1
ATOM 1057 C CA . ARG A 1 71 ? 40.483 -7.214 -14.482 1.00 33.47 71 ARG B CA 1
ATOM 1058 C C . ARG A 1 71 ? 39.183 -7.887 -14.901 1.00 29.78 71 ARG B C 1
ATOM 1059 O O . ARG A 1 71 ? 38.119 -7.261 -14.894 1.00 30.83 71 ARG B O 1
ATOM 1080 N N . LEU A 1 72 ? 39.274 -9.162 -15.246 1.00 28.89 72 LEU B N 1
ATOM 1081 C CA . LEU A 1 72 ? 38.138 -9.889 -15.772 1.00 30.24 72 LEU B CA 1
ATOM 1082 C C . LEU A 1 72 ? 37.388 -10.578 -14.637 1.00 28.54 72 LEU B C 1
ATOM 1083 O O . LEU A 1 72 ? 37.968 -10.956 -13.613 1.00 28.23 72 LEU B O 1
ATOM 1099 N N . GLY A 1 73 ? 36.091 -10.778 -14.856 1.00 29.08 73 GLY B N 1
ATOM 1100 C CA . GLY A 1 73 ? 35.253 -11.432 -13.862 1.00 35.18 73 GLY B CA 1
ATOM 1101 C C . GLY A 1 73 ? 35.140 -10.672 -12.557 1.00 27.67 73 GLY B C 1
ATOM 1102 O O . GLY A 1 73 ? 35.158 -11.293 -11.486 1.00 26.93 73 GLY B O 1
ATOM 1106 N N . VAL A 1 74 ? 35.093 -9.337 -12.620 1.00 26.95 74 VAL B N 1
ATOM 1107 C CA . VAL A 1 74 ? 34.989 -8.478 -11.445 1.00 28.63 74 VAL B CA 1
ATOM 1108 C C . VAL A 1 74 ? 33.910 -7.437 -11.707 1.00 26.42 74 VAL B C 1
ATOM 1109 O O . VAL A 1 74 ? 33.997 -6.678 -12.687 1.00 25.74 74 VAL B O 1
ATOM 1122 N N . ALA A 1 75 ? 32.867 -7.440 -10.880 1.00 25.72 75 ALA B N 1
ATOM 1123 C CA . ALA A 1 75 ? 31.749 -6.531 -11.079 1.00 25.44 75 ALA B CA 1
ATOM 1124 C C . ALA A 1 75 ? 31.716 -5.544 -9.931 1.00 24.87 75 ALA B C 1
ATOM 1125 O O . ALA A 1 75 ? 31.843 -5.929 -8.759 1.00 28.52 75 ALA B O 1
ATOM 1132 N N . ALA A 1 76 ? 31.551 -4.269 -10.267 1.00 23.86 76 ALA B N 1
ATOM 1133 C CA . ALA A 1 76 ? 31.343 -3.269 -9.229 1.00 27.17 76 ALA B CA 1
ATOM 1134 C C . ALA A 1 76 ? 29.971 -3.508 -8.595 1.00 29.70 76 ALA B C 1
ATOM 1135 O O . ALA A 1 76 ? 28.998 -3.830 -9.296 1.00 29.81 76 ALA B O 1
ATOM 1142 N N . THR A 1 77 ? 29.902 -3.355 -7.262 1.00 30.31 77 THR B N 1
ATOM 1143 C CA . THR A 1 77 ? 28.693 -3.597 -6.490 1.00 30.07 77 THR B CA 1
ATOM 1144 C C . THR A 1 77 ? 28.307 -2.422 -5.609 1.00 36.72 77 THR B C 1
ATOM 1145 O O . THR A 1 77 ? 27.227 -2.458 -5.021 1.00 35.19 77 THR B O 1
ATOM 1156 N N . GLY A 1 78 ? 29.145 -1.393 -5.498 1.00 31.93 78 GLY B N 1
ATOM 1157 C CA . GLY A 1 78 ? 28.862 -0.229 -4.669 1.00 33.17 78 GLY B CA 1
ATOM 1158 C C . GLY A 1 78 ? 29.890 0.855 -4.917 1.00 36.44 78 GLY B C 1
ATOM 1159 O O . GLY A 1 78 ? 30.957 0.619 -5.487 1.00 37.54 78 GLY B O 1
ATOM 1163 N N . LEU A 1 79 ? 29.579 2.049 -4.431 1.00 40.08 79 LEU B N 1
ATOM 1164 C CA . LEU A 1 79 ? 30.419 3.214 -4.672 1.00 39.04 79 LEU B CA 1
ATOM 1165 C C . LEU A 1 79 ? 30.360 4.126 -3.463 1.00 40.04 79 LEU B C 1
ATOM 1166 O O . LEU A 1 79 ? 29.261 4.429 -3.009 1.00 36.09 79 LEU B O 1
ATOM 1182 N N . VAL A 1 80 ? 31.518 4.556 -2.965 1.00 40.46 80 VAL B N 1
ATOM 1183 C CA . VAL A 1 80 ? 31.627 5.466 -1.828 1.00 46.50 80 VAL B CA 1
ATOM 1184 C C . VAL A 1 80 ? 32.370 6.702 -2.311 1.00 48.51 80 VAL B C 1
ATOM 1185 O O . VAL A 1 80 ? 33.605 6.761 -2.189 1.00 45.82 80 VAL B O 1
ATOM 1198 N N . PRO A 1 81 ? 31.665 7.697 -2.857 1.00 49.53 81 PRO B N 1
ATOM 1199 C CA . PRO A 1 81 ? 32.371 8.838 -3.470 1.00 48.95 81 PRO B CA 1
ATOM 1200 C C . PRO A 1 81 ? 33.306 9.570 -2.522 1.00 51.59 81 PRO B C 1
ATOM 1201 O O . PRO A 1 81 ? 34.400 9.991 -2.930 1.00 48.29 81 PRO B O 1
ATOM 1212 N N . ASP A 1 82 ? 32.892 9.771 -1.267 1.00 49.08 82 ASP B N 1
ATOM 1213 C CA . ASP A 1 82 ? 33.724 10.536 -0.342 1.00 54.88 82 ASP B CA 1
ATOM 1214 C C . ASP A 1 82 ? 35.061 9.854 -0.069 1.00 50.52 82 ASP B C 1
ATOM 1215 O O . ASP A 1 82 ? 36.064 10.528 0.194 1.00 51.10 82 ASP B O 1
ATOM 1224 N N . ALA A 1 83 ? 35.098 8.530 -0.109 1.00 48.97 83 ALA B N 1
ATOM 1225 C CA . ALA A 1 83 ? 36.340 7.783 0.043 1.00 52.90 83 ALA B CA 1
ATOM 1226 C C . ALA A 1 83 ? 37.027 7.487 -1.286 1.00 52.02 83 ALA B C 1
ATOM 1227 O O . ALA A 1 83 ? 38.099 6.865 -1.289 1.00 55.59 83 ALA B O 1
ATOM 1234 N N . ARG A 1 84 ? 36.434 7.899 -2.407 1.00 47.25 84 ARG B N 1
ATOM 1235 C CA . ARG A 1 84 ? 36.952 7.584 -3.733 1.00 45.85 84 ARG B CA 1
ATOM 1236 C C . ARG A 1 84 ? 37.274 6.098 -3.832 1.00 40.84 84 ARG B C 1
ATOM 1237 O O . ARG A 1 84 ? 38.322 5.696 -4.343 1.00 42.86 84 ARG B O 1
ATOM 1258 N N . THR A 1 85 ? 36.327 5.273 -3.382 1.00 39.57 85 THR B N 1
ATOM 1259 C CA . THR A 1 85 ? 36.486 3.828 -3.386 1.00 40.29 85 THR B CA 1
ATOM 1260 C C . THR A 1 85 ? 35.277 3.160 -4.029 1.00 44.32 85 THR B C 1
ATOM 1261 O O . THR A 1 85 ? 34.130 3.551 -3.805 1.00 44.74 85 THR B O 1
ATOM 1272 N N . VAL A 1 86 ? 35.542 2.165 -4.858 1.00 36.83 86 VAL B N 1
ATOM 1273 C CA . VAL A 1 86 ? 34.507 1.333 -5.457 1.00 34.51 86 VAL B CA 1
ATOM 1274 C C . VAL A 1 86 ? 34.547 -0.018 -4.760 1.00 36.68 86 VAL B C 1
ATOM 1275 O O . VAL A 1 86 ? 35.635 -0.558 -4.512 1.00 37.42 86 VAL B O 1
ATOM 1288 N N . GLN A 1 87 ? 33.363 -0.562 -4.445 1.00 31.65 87 GLN B N 1
ATOM 1289 C CA . GLN A 1 87 ? 33.208 -1.915 -3.917 1.00 38.22 87 GLN B CA 1
ATOM 1290 C C . GLN A 1 87 ? 32.891 -2.865 -5.068 1.00 35.28 87 GLN B C 1
ATOM 1291 O O . GLN A 1 87 ? 32.129 -2.517 -5.979 1.00 31.22 87 GLN B O 1
ATOM 1305 N N . THR A 1 88 ? 33.473 -4.064 -5.026 1.00 30.99 88 THR B N 1
ATOM 1306 C CA . THR A 1 88 ? 33.325 -5.038 -6.099 1.00 27.78 88 THR B CA 1
ATOM 1307 C C . THR A 1 88 ? 33.186 -6.432 -5.500 1.00 25.50 88 THR B C 1
ATOM 1308 O O . THR A 1 88 ? 33.446 -6.678 -4.315 1.00 28.52 88 THR B O 1
ATOM 1319 N N . THR A 1 89 ? 32.807 -7.349 -6.383 1.00 24.95 89 THR B N 1
ATOM 1320 C CA . THR A 1 89 ? 32.681 -8.746 -6.051 1.00 29.05 89 THR B CA 1
ATOM 1321 C C . THR A 1 89 ? 34.024 -9.352 -5.730 1.00 26.92 89 THR B C 1
ATOM 1322 O O . THR A 1 89 ? 34.059 -10.505 -5.290 1.00 29.68 89 THR B O 1
ATOM 1333 N N . ASP A 1 90 ? 35.123 -8.618 -5.956 1.00 28.36 90 ASP B N 1
ATOM 1334 C CA . ASP A 1 90 ? 36.469 -9.107 -5.680 1.00 30.36 90 ASP B CA 1
ATOM 1335 C C . ASP A 1 90 ? 37.247 -8.215 -4.722 1.00 33.46 90 ASP B C 1
ATOM 1336 O O . ASP A 1 90 ? 38.474 -8.347 -4.618 1.00 34.94 90 ASP B O 1
ATOM 1345 N N . GLY A 1 91 ? 36.580 -7.315 -4.033 1.00 30.27 91 GLY B N 1
ATOM 1346 C CA . GLY A 1 91 ? 37.231 -6.453 -3.069 1.00 34.23 91 GLY B CA 1
ATOM 1347 C C . GLY A 1 91 ? 37.099 -4.988 -3.452 1.00 32.50 91 GLY B C 1
ATOM 1348 O O . GLY A 1 91 ? 36.411 -4.617 -4.409 1.00 36.88 91 GLY B O 1
ATOM 1352 N N . GLU A 1 92 ? 37.782 -4.141 -2.693 1.00 35.86 92 GLU B N 1
ATOM 1353 C CA . GLU A 1 92 ? 37.691 -2.692 -2.836 1.00 44.50 92 GLU B CA 1
ATOM 1354 C C . GLU A 1 92 ? 38.892 -2.159 -3.608 1.00 44.18 92 GLU B C 1
ATOM 1355 O O . GLU A 1 92 ? 39.998 -2.697 -3.508 1.00 41.47 92 GLU B O 1
ATOM 1367 N N . LEU A 1 93 ? 38.685 -1.064 -4.338 1.00 40.35 93 LEU B N 1
ATOM 1368 C CA . LEU A 1 93 ? 39.808 -0.339 -4.918 1.00 46.37 93 LEU B CA 1
ATOM 1369 C C . LEU A 1 93 ? 39.486 1.148 -4.960 1.00 44.98 93 LEU B C 1
ATOM 1370 O O . LEU A 1 93 ? 38.330 1.543 -5.086 1.00 40.62 93 LEU B O 1
ATOM 1386 N N . SER A 1 94 ? 40.516 1.969 -4.885 1.00 39.57 94 SER B N 1
ATOM 1387 C CA . SER A 1 94 ? 40.360 3.412 -4.862 1.00 40.40 94 SER B CA 1
ATOM 1388 C C . SER A 1 94 ? 40.637 3.952 -6.265 1.00 43.06 94 SER B C 1
ATOM 1389 O O . SER A 1 94 ? 41.174 3.263 -7.148 1.00 43.99 94 SER B O 1
ATOM 1397 N N . TYR A 1 95 ? 40.247 5.206 -6.463 1.00 43.53 95 TYR B N 1
ATOM 1398 C CA . TYR A 1 95 ? 40.400 5.857 -7.753 1.00 39.10 95 TYR B CA 1
ATOM 1399 C C . TYR A 1 95 ? 40.650 7.343 -7.528 1.00 42.88 95 TYR B C 1
ATOM 1400 O O . TYR A 1 95 ? 40.306 7.907 -6.480 1.00 42.32 95 TYR B O 1
ATOM 1418 N N . ASP A 1 96 ? 41.285 7.964 -8.525 1.00 45.29 96 ASP B N 1
ATOM 1419 C CA . ASP A 1 96 ? 41.364 9.417 -8.602 1.00 50.81 96 ASP B CA 1
ATOM 1420 C C . ASP A 1 96 ? 40.302 9.992 -9.521 1.00 45.39 96 ASP B C 1
ATOM 1421 O O . ASP A 1 96 ? 39.827 11.100 -9.272 1.00 45.45 96 ASP B O 1
ATOM 1430 N N . ALA A 1 97 ? 39.914 9.244 -10.559 1.00 42.88 97 ALA B N 1
ATOM 1431 C CA . ALA A 1 97 ? 38.765 9.540 -11.402 1.00 41.58 97 ALA B CA 1
ATOM 1432 C C . ALA A 1 97 ? 38.094 8.217 -11.744 1.00 41.95 97 ALA B C 1
ATOM 1433 O O . ALA A 1 97 ? 38.761 7.187 -11.878 1.00 42.70 97 ALA B O 1
ATOM 1440 N N . LEU A 1 98 ? 36.771 8.247 -11.892 1.00 40.08 98 LEU B N 1
ATOM 1441 C CA . LEU A 1 98 ? 35.976 7.048 -12.133 1.00 37.54 98 LEU B CA 1
ATOM 1442 C C . LEU A 1 98 ? 35.084 7.241 -13.354 1.00 35.32 98 LEU B C 1
ATOM 1443 O O . LEU A 1 98 ? 34.454 8.289 -13.528 1.00 36.15 98 LEU B O 1
ATOM 1459 N N . VAL A 1 99 ? 35.047 6.232 -14.209 1.00 32.96 99 VAL B N 1
ATOM 1460 C CA . VAL A 1 99 ? 34.232 6.246 -15.415 1.00 33.25 99 VAL B CA 1
ATOM 1461 C C . VAL A 1 99 ? 33.253 5.095 -15.308 1.00 33.97 99 VAL B C 1
ATOM 1462 O O . VAL A 1 99 ? 33.670 3.940 -15.176 1.00 30.50 99 VAL B O 1
ATOM 1475 N N . ILE A 1 100 ? 31.964 5.393 -15.388 1.00 31.80 100 ILE B N 1
ATOM 1476 C CA . ILE A 1 100 ? 30.912 4.385 -15.336 1.00 30.21 100 ILE B CA 1
ATOM 1477 C C . ILE A 1 100 ? 30.532 4.046 -16.773 1.00 30.21 100 ILE B C 1
ATOM 1478 O O . ILE A 1 100 ? 30.063 4.912 -17.524 1.00 31.70 100 ILE B O 1
ATOM 1494 N N . ALA A 1 101 ? 30.706 2.786 -17.158 1.00 29.72 101 ALA B N 1
ATOM 1495 C CA . ALA A 1 101 ? 30.436 2.354 -18.534 1.00 27.48 101 ALA B CA 1
ATOM 1496 C C . ALA A 1 101 ? 29.886 0.927 -18.535 1.00 23.51 101 ALA B C 1
ATOM 1497 O O . ALA A 1 101 ? 30.340 0.043 -19.271 1.00 24.58 101 ALA B O 1
ATOM 1504 N N . THR A 1 102 ? 28.917 0.681 -17.660 1.00 26.41 102 THR B N 1
ATOM 1505 C CA . THR A 1 102 ? 28.381 -0.658 -17.441 1.00 25.36 102 THR B CA 1
ATOM 1506 C C . THR A 1 102 ? 27.247 -1.036 -18.387 1.00 24.85 102 THR B C 1
ATOM 1507 O O . THR A 1 102 ? 26.695 -2.141 -18.255 1.00 26.07 102 THR B O 1
ATOM 1518 N N . GLY A 1 103 ? 26.944 -0.187 -19.374 1.00 24.02 103 GLY B N 1
ATOM 1519 C CA . GLY A 1 103 ? 25.999 -0.593 -20.405 1.00 25.32 103 GLY B CA 1
ATOM 1520 C C . GLY A 1 103 ? 24.571 -0.752 -19.907 1.00 30.64 103 GLY B C 1
ATOM 1521 O O . GLY A 1 103 ? 24.129 -0.072 -18.999 1.00 26.66 103 GLY B O 1
ATOM 1525 N N . ALA A 1 104 ? 23.833 -1.675 -20.514 1.00 27.86 104 ALA B N 1
ATOM 1526 C CA . ALA A 1 104 ? 22.442 -1.925 -20.144 1.00 25.99 104 ALA B CA 1
ATOM 1527 C C . ALA A 1 104 ? 22.162 -3.422 -20.188 1.00 29.39 104 ALA B C 1
ATOM 1528 O O . ALA A 1 104 ? 22.850 -4.181 -20.863 1.00 30.34 104 ALA B O 1
ATOM 1535 N N . SER A 1 105 ? 21.138 -3.831 -19.478 1.00 28.83 105 SER B N 1
ATOM 1536 C CA . SER A 1 105 ? 20.706 -5.217 -19.375 1.00 29.40 105 SER B CA 1
ATOM 1537 C C . SER A 1 105 ? 19.360 -5.430 -20.060 1.00 28.40 105 SER B C 1
ATOM 1538 O O . SER A 1 105 ? 18.465 -4.590 -19.946 1.00 31.44 105 SER B O 1
ATOM 1546 N N . PRO A 1 106 ? 19.137 -6.573 -20.690 1.00 30.66 106 PRO B N 1
ATOM 1547 C CA . PRO A 1 106 ? 17.849 -6.792 -21.364 1.00 27.93 106 PRO B CA 1
ATOM 1548 C C . PRO A 1 106 ? 16.722 -6.972 -20.368 1.00 29.33 106 PRO B C 1
ATOM 1549 O O . PRO A 1 106 ? 16.896 -7.595 -19.327 1.00 31.12 106 PRO B O 1
ATOM 1560 N N . ILE A 1 107 ? 15.572 -6.421 -20.674 1.00 29.38 107 ILE B N 1
ATOM 1561 C CA . ILE A 1 107 ? 14.373 -6.644 -19.870 1.00 32.13 107 ILE B CA 1
ATOM 1562 C C . ILE A 1 107 ? 13.840 -8.028 -20.227 1.00 31.46 107 ILE B C 1
ATOM 1563 O O . ILE A 1 107 ? 13.797 -8.406 -21.414 1.00 32.44 107 ILE B O 1
ATOM 1579 N N . ARG A 1 108 ? 13.418 -8.792 -19.219 1.00 32.29 108 ARG B N 1
ATOM 1580 C CA . ARG A 1 108 ? 12.885 -10.119 -19.474 1.00 33.12 108 ARG B CA 1
ATOM 1581 C C . ARG A 1 108 ? 11.496 -10.268 -18.875 1.00 32.97 108 ARG B C 1
ATOM 1582 O O . ARG A 1 108 ? 11.052 -9.468 -18.049 1.00 32.13 108 ARG B O 1
ATOM 1603 N N . LEU A 1 109 ? 10.801 -11.285 -19.344 1.00 34.12 109 LEU B N 1
ATOM 1604 C CA . LEU A 1 109 ? 9.467 -11.564 -18.855 1.00 32.54 109 LEU B CA 1
ATOM 1605 C C . LEU A 1 109 ? 9.537 -12.417 -17.603 1.00 31.93 109 LEU B C 1
ATOM 1606 O O . LEU A 1 109 ? 10.507 -13.151 -17.384 1.00 31.59 109 LEU B O 1
ATOM 1622 N N . PRO A 1 110 ? 8.483 -12.392 -16.798 1.00 33.87 110 PRO B N 1
ATOM 1623 C CA . PRO A 1 110 ? 8.392 -13.327 -15.670 1.00 37.10 110 PRO B CA 1
ATOM 1624 C C . PRO A 1 110 ? 8.051 -14.705 -16.205 1.00 38.52 110 PRO B C 1
ATOM 1625 O O . PRO A 1 110 ? 7.724 -14.870 -17.387 1.00 38.30 110 PRO B O 1
ATOM 1636 N N . GLY A 1 111 ? 8.131 -15.692 -15.314 1.00 35.84 111 GLY B N 1
ATOM 1637 C CA . GLY A 1 111 ? 7.803 -17.055 -15.651 1.00 42.86 111 GLY B CA 1
ATOM 1638 C C . GLY A 1 111 ? 8.953 -18.013 -15.441 1.00 39.78 111 GLY B C 1
ATOM 1639 O O . GLY A 1 111 ? 10.119 -17.607 -15.382 1.00 37.52 111 GLY B O 1
ATOM 1643 N N . PRO A 1 112 ? 8.646 -19.317 -15.369 1.00 39.89 112 PRO B N 1
ATOM 1644 C CA . PRO A 1 112 ? 9.690 -20.314 -15.079 1.00 42.75 112 PRO B CA 1
ATOM 1645 C C . PRO A 1 112 ? 10.437 -20.858 -16.288 1.00 43.46 112 PRO B C 1
ATOM 1646 O O . PRO A 1 112 ? 11.428 -21.579 -16.104 1.00 44.26 112 PRO B O 1
ATOM 1657 N N . GLY A 1 113 ? 9.996 -20.558 -17.512 1.00 45.57 113 GLY B N 1
ATOM 1658 C CA . GLY A 1 113 ? 10.537 -21.250 -18.662 1.00 38.54 113 GLY B CA 1
ATOM 1659 C C . GLY A 1 113 ? 11.855 -20.655 -19.129 1.00 34.31 113 GLY B C 1
ATOM 1660 O O . GLY A 1 113 ? 12.233 -19.564 -18.719 1.00 35.08 113 GLY B O 1
ATOM 1664 N N . ARG A 1 114 ? 12.565 -21.416 -19.964 1.00 39.25 114 ARG B N 1
ATOM 1665 C CA . ARG A 1 114 ? 13.811 -20.944 -20.561 1.00 39.23 114 ARG B CA 1
ATOM 1666 C C . ARG A 1 114 ? 13.531 -19.752 -21.473 1.00 35.41 114 ARG B C 1
ATOM 1667 O O . ARG A 1 114 ? 12.651 -19.790 -22.335 1.00 33.06 114 ARG B O 1
ATOM 1688 N N . GLN A 1 115 ? 14.299 -18.693 -21.296 1.00 31.40 115 GLN B N 1
ATOM 1689 C CA . GLN A 1 115 ? 14.063 -17.427 -21.981 1.00 36.71 115 GLN B CA 1
ATOM 1690 C C . GLN A 1 115 ? 15.411 -16.844 -22.366 1.00 37.69 115 GLN B C 1
ATOM 1691 O O . GLN A 1 115 ? 16.199 -16.503 -21.481 1.00 36.38 115 GLN B O 1
ATOM 1705 N N . PHE A 1 116 ? 15.683 -16.757 -23.670 1.00 31.07 116 PHE B N 1
ATOM 1706 C CA . PHE A 1 116 ? 16.900 -16.123 -24.168 1.00 26.97 116 PHE B CA 1
ATOM 1707 C C . PHE A 1 116 ? 16.746 -14.610 -24.274 1.00 29.01 116 PHE B C 1
ATOM 1708 O O . PHE A 1 116 ? 15.681 -14.101 -24.623 1.00 27.89 116 PHE B O 1
ATOM 1725 N N . THR A 1 117 ? 17.810 -13.886 -23.938 1.00 27.61 117 THR B N 1
ATOM 1726 C CA . THR A 1 117 ? 17.963 -12.487 -24.330 1.00 26.95 117 THR B CA 1
ATOM 1727 C C . THR A 1 117 ? 19.344 -12.378 -24.939 1.00 26.83 117 THR B C 1
ATOM 1728 O O . THR A 1 117 ? 20.217 -13.188 -24.631 1.00 28.14 117 THR B O 1
ATOM 1739 N N . VAL A 1 118 ? 19.554 -11.397 -25.802 1.00 25.18 118 VAL B N 1
ATOM 1740 C CA . VAL A 1 118 ? 20.796 -11.304 -26.565 1.00 24.98 118 VAL B CA 1
ATOM 1741 C C . VAL A 1 118 ? 21.627 -10.176 -25.977 1.00 25.63 118 VAL B C 1
ATOM 1742 O O . VAL A 1 118 ? 21.358 -9.007 -26.249 1.00 25.07 118 VAL B O 1
ATOM 1755 N N . ARG A 1 119 ? 22.625 -10.515 -25.172 1.00 23.96 119 ARG B N 1
ATOM 1756 C CA . ARG A 1 119 ? 23.511 -9.495 -24.634 1.00 24.37 119 ARG B CA 1
ATOM 1757 C C . ARG A 1 119 ? 24.964 -9.929 -24.569 1.00 24.17 119 ARG B C 1
ATOM 1758 O O . ARG A 1 119 ? 25.828 -9.044 -24.594 1.00 25.83 119 ARG B O 1
ATOM 1779 N N . THR A 1 120 ? 25.269 -11.228 -24.470 1.00 25.01 120 THR B N 1
ATOM 1780 C CA . THR A 1 120 ? 26.639 -11.694 -24.305 1.00 24.26 120 THR B CA 1
ATOM 1781 C C . THR A 1 120 ? 26.997 -12.671 -25.419 1.00 22.98 120 THR B C 1
ATOM 1782 O O . THR A 1 120 ? 26.119 -13.210 -26.106 1.00 22.94 120 THR B O 1
ATOM 1793 N N . VAL A 1 121 ? 28.293 -13.007 -25.502 1.00 22.82 121 VAL B N 1
ATOM 1794 C CA . VAL A 1 121 ? 28.718 -14.056 -26.437 1.00 25.75 121 VAL B CA 1
ATOM 1795 C C . VAL A 1 121 ? 28.117 -15.406 -26.088 1.00 28.32 121 VAL B C 1
ATOM 1796 O O . VAL A 1 121 ? 27.791 -16.192 -26.974 1.00 25.72 121 VAL B O 1
ATOM 1809 N N . GLU A 1 122 ? 27.949 -15.702 -24.812 1.00 25.27 122 GLU B N 1
ATOM 1810 C CA . GLU A 1 122 ? 27.299 -16.948 -24.424 1.00 29.12 122 GLU B CA 1
ATOM 1811 C C . GLU A 1 122 ? 25.862 -17.006 -24.910 1.00 25.10 122 GLU B C 1
ATOM 1812 O O . GLU A 1 122 ? 25.409 -18.061 -25.349 1.00 26.14 122 GLU B O 1
ATOM 1824 N N . ASP A 1 123 ? 25.111 -15.900 -24.765 1.00 25.65 123 ASP B N 1
ATOM 1825 C CA . ASP A 1 123 ? 23.733 -15.848 -25.255 1.00 28.94 123 ASP B CA 1
ATOM 1826 C C . ASP A 1 123 ? 23.662 -16.194 -26.740 1.00 29.88 123 ASP B C 1
ATOM 1827 O O . ASP A 1 123 ? 22.867 -17.042 -27.156 1.00 25.68 123 ASP B O 1
ATOM 1836 N N . ALA A 1 124 ? 24.483 -15.534 -27.562 1.00 28.81 124 ALA B N 1
ATOM 1837 C CA . ALA A 1 124 ? 24.444 -15.779 -28.996 1.00 26.30 124 ALA B CA 1
ATOM 1838 C C . ALA A 1 124 ? 24.834 -17.199 -29.320 1.00 25.93 124 ALA B C 1
ATOM 1839 O O . ALA A 1 124 ? 24.197 -17.831 -30.164 1.00 28.58 124 ALA B O 1
ATOM 1846 N N . ALA A 1 125 ? 25.877 -17.726 -28.671 1.00 25.20 125 ALA B N 1
ATOM 1847 C CA . ALA A 1 125 ? 26.313 -19.082 -29.003 1.00 26.14 125 ALA B CA 1
ATOM 1848 C C . ALA A 1 125 ? 25.250 -20.116 -28.647 1.00 29.12 125 ALA B C 1
ATOM 1849 O O . ALA A 1 125 ? 24.949 -21.017 -29.448 1.00 31.69 125 ALA B O 1
ATOM 1856 N N . GLN A 1 126 ? 24.630 -19.969 -27.474 1.00 27.64 126 GLN B N 1
ATOM 1857 C CA . GLN A 1 126 ? 23.624 -20.935 -27.063 1.00 28.41 126 GLN B CA 1
ATOM 1858 C C . GLN A 1 126 ? 22.356 -20.766 -27.886 1.00 27.56 126 GLN B C 1
ATOM 1859 O O . GLN A 1 126 ? 21.680 -21.754 -28.214 1.00 29.11 126 GLN B O 1
ATOM 1873 N N . LEU A 1 127 ? 22.008 -19.519 -28.232 1.00 25.88 127 LEU B N 1
ATOM 1874 C CA . LEU A 1 127 ? 20.860 -19.312 -29.118 1.00 27.80 127 LEU B CA 1
ATOM 1875 C C . LEU A 1 127 ? 21.100 -19.892 -30.516 1.00 27.73 127 LEU B C 1
ATOM 1876 O O . LEU A 1 127 ? 20.224 -20.564 -31.087 1.00 26.29 127 LEU B O 1
ATOM 1892 N N . ARG A 1 128 ? 22.292 -19.665 -31.075 1.00 26.08 128 ARG B N 1
ATOM 1893 C CA . ARG A 1 128 ? 22.613 -20.246 -32.376 1.00 29.80 128 ARG B CA 1
ATOM 1894 C C . ARG A 1 128 ? 22.466 -21.760 -32.376 1.00 31.68 128 ARG B C 1
ATOM 1895 O O . ARG A 1 128 ? 21.955 -22.331 -33.341 1.00 31.06 128 ARG B O 1
ATOM 1916 N N . ALA A 1 129 ? 22.925 -22.426 -31.318 1.00 32.86 129 ALA B N 1
ATOM 1917 C CA . ALA A 1 129 ? 22.827 -23.874 -31.256 1.00 36.04 129 ALA B CA 1
ATOM 1918 C C . ALA A 1 129 ? 21.388 -24.339 -31.251 1.00 30.92 129 ALA B C 1
ATOM 1919 O O . ALA A 1 129 ? 21.131 -25.482 -31.635 1.00 32.55 129 ALA B O 1
ATOM 1926 N N . GLU A 1 130 ? 20.446 -23.480 -30.854 1.00 31.06 130 GLU B N 1
ATOM 1927 C CA . GLU A 1 130 ? 19.034 -23.844 -30.826 1.00 32.08 130 GLU B CA 1
ATOM 1928 C C . GLU A 1 130 ? 18.294 -23.458 -32.091 1.00 28.98 130 GLU B C 1
ATOM 1929 O O . GLU A 1 130 ? 17.160 -23.895 -32.279 1.00 32.52 130 GLU B O 1
ATOM 1941 N N . LEU A 1 131 ? 18.899 -22.661 -32.962 1.00 27.82 131 LEU B N 1
ATOM 1942 C CA . LEU A 1 131 ? 18.265 -22.254 -34.217 1.00 28.18 131 LEU B CA 1
ATOM 1943 C C . LEU A 1 131 ? 18.622 -23.287 -35.275 1.00 30.27 131 LEU B C 1
ATOM 1944 O O . LEU A 1 131 ? 19.679 -23.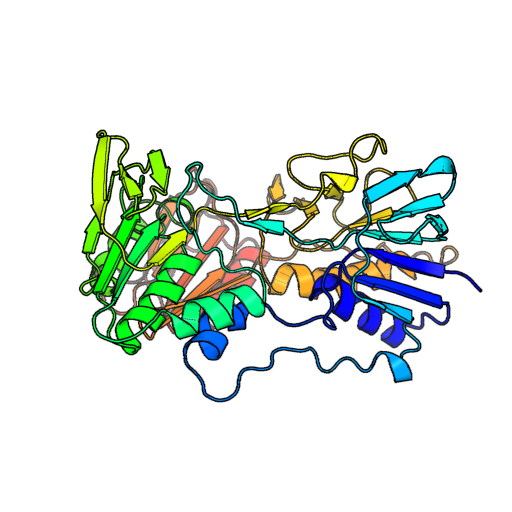219 -35.901 1.00 34.46 131 LEU B O 1
ATOM 1960 N N . LYS A 1 132 ? 17.745 -24.268 -35.457 1.00 33.66 132 LYS B N 1
ATOM 1961 C CA . LYS A 1 132 ? 17.964 -25.399 -36.348 1.00 39.20 132 LYS B CA 1
ATOM 1962 C C . LYS A 1 132 ? 16.654 -25.776 -37.030 1.00 36.66 132 LYS B C 1
ATOM 1963 O O . LYS A 1 132 ? 15.564 -25.487 -36.522 1.00 34.34 132 LYS B O 1
ATOM 1982 N N . PRO A 1 133 ? 16.724 -26.437 -38.172 1.00 38.26 133 PRO B N 1
ATOM 1983 C CA . PRO A 1 133 ? 15.477 -26.785 -38.871 1.00 38.79 133 PRO B CA 1
ATOM 1984 C C . PRO A 1 133 ? 14.533 -27.577 -37.978 1.00 40.83 133 PRO B C 1
ATOM 1985 O O . PRO A 1 133 ? 14.945 -28.440 -37.203 1.00 45.42 133 PRO B O 1
ATOM 1996 N N . GLY A 1 134 ? 13.254 -27.254 -38.070 1.00 42.69 134 GLY B N 1
ATOM 1997 C CA . GLY A 1 134 ? 12.260 -27.941 -37.288 1.00 52.13 134 GLY B CA 1
ATOM 1998 C C . GLY A 1 134 ? 12.057 -27.409 -35.891 1.00 56.41 134 GLY B C 1
ATOM 1999 O O . GLY A 1 134 ? 11.296 -28.015 -35.116 1.00 66.78 134 GLY B O 1
ATOM 2003 N N . GLN A 1 135 ? 12.745 -26.336 -35.524 1.00 40.52 135 GLN B N 1
ATOM 2004 C CA . GLN A 1 135 ? 12.562 -25.716 -34.225 1.00 31.95 135 GLN B CA 1
ATOM 2005 C C . GLN A 1 135 ? 11.545 -24.579 -34.336 1.00 31.34 135 GLN B C 1
ATOM 2006 O O . GLN A 1 135 ? 11.554 -23.816 -35.306 1.00 33.60 135 GLN B O 1
ATOM 2020 N N . ARG A 1 136 ? 10.681 -24.457 -33.329 1.00 35.03 136 ARG B N 1
ATOM 2021 C CA . ARG A 1 136 ? 9.692 -23.387 -33.257 1.00 47.64 136 ARG B CA 1
ATOM 2022 C C . ARG A 1 136 ? 10.262 -22.316 -32.338 1.00 39.03 136 ARG B C 1
ATOM 2023 O O . ARG A 1 136 ? 10.483 -22.568 -31.153 1.00 35.75 136 ARG B O 1
ATOM 2044 N N . VAL A 1 137 ? 10.512 -21.140 -32.893 1.00 30.91 137 VAL B N 1
ATOM 2045 C CA . VAL A 1 137 ? 11.077 -19.994 -32.196 1.00 29.61 137 VAL B CA 1
ATOM 2046 C C . VAL A 1 137 ? 9.973 -18.970 -31.969 1.00 30.21 137 VAL B C 1
ATOM 2047 O O . VAL A 1 137 ? 9.245 -18.608 -32.901 1.00 32.97 137 VAL B O 1
ATOM 2060 N N . VAL A 1 138 ? 9.804 -18.547 -30.727 1.00 29.31 138 VAL B N 1
ATOM 2061 C CA . VAL A 1 138 ? 8.853 -17.502 -30.383 1.00 28.35 138 VAL B CA 1
ATOM 2062 C C . VAL A 1 138 ? 9.657 -16.300 -29.932 1.00 29.36 138 VAL B C 1
ATOM 2063 O O . VAL A 1 138 ? 10.484 -16.414 -29.024 1.00 28.26 138 VAL B O 1
ATOM 2076 N N . LEU A 1 139 ? 9.445 -15.167 -30.589 1.00 26.24 139 LEU B N 1
ATOM 2077 C CA . LEU A 1 139 ? 10.085 -13.907 -30.270 1.00 24.39 139 LEU B CA 1
ATOM 2078 C C . LEU A 1 139 ? 9.071 -13.002 -29.599 1.00 28.34 139 LEU B C 1
ATOM 2079 O O . LEU A 1 139 ? 7.945 -12.848 -30.079 1.00 32.58 139 LEU B O 1
ATOM 2095 N N . VAL A 1 140 ? 9.444 -12.452 -28.462 1.00 24.54 140 VAL B N 1
ATOM 2096 C CA . VAL A 1 140 ? 8.585 -11.529 -27.731 1.00 27.15 140 VAL B CA 1
ATOM 2097 C C . VAL A 1 140 ? 9.052 -10.114 -28.039 1.00 26.44 140 VAL B C 1
ATOM 2098 O O . VAL A 1 140 ? 10.190 -9.745 -27.731 1.00 27.13 140 VAL B O 1
ATOM 2111 N N . GLY A 1 141 ? 8.176 -9.331 -28.652 1.00 30.81 141 GLY B N 1
ATOM 2112 C CA . GLY A 1 141 ? 8.495 -7.996 -29.098 1.00 30.00 141 GLY B CA 1
ATOM 2113 C C . GLY A 1 141 ? 8.954 -7.972 -30.536 1.00 29.00 141 GLY B C 1
ATOM 2114 O O . GLY A 1 141 ? 9.824 -8.751 -30.925 1.00 30.00 141 GLY B O 1
ATOM 2118 N N . ALA A 1 142 ? 8.320 -7.129 -31.352 1.00 28.99 142 ALA B N 1
ATOM 2119 C CA . ALA A 1 142 ? 8.745 -6.920 -32.736 1.00 28.95 142 ALA B CA 1
ATOM 2120 C C . ALA A 1 142 ? 9.699 -5.734 -32.764 1.00 30.70 142 ALA B C 1
ATOM 2121 O O . ALA A 1 142 ? 9.394 -4.665 -33.274 1.00 33.09 142 ALA B O 1
ATOM 2128 N N . SER A 1 143 ? 10.872 -5.970 -32.198 1.00 32.57 143 SER B N 1
ATOM 2129 C CA . SER A 1 143 ? 11.899 -4.979 -31.981 1.00 38.55 143 SER B CA 1
ATOM 2130 C C . SER A 1 143 ? 13.010 -5.166 -32.996 1.00 33.95 143 SER B C 1
ATOM 2131 O O . SER A 1 143 ? 13.014 -6.117 -33.778 1.00 29.12 143 SER B O 1
ATOM 2139 N N . TRP A 1 144 ? 13.989 -4.260 -32.957 1.00 29.21 144 TRP B N 1
ATOM 2140 C CA . TRP A 1 144 ? 15.199 -4.435 -33.764 1.00 26.86 144 TRP B CA 1
ATOM 2141 C C . TRP A 1 144 ? 15.850 -5.807 -33.549 1.00 25.55 144 TRP B C 1
ATOM 2142 O O . TRP A 1 144 ? 16.138 -6.538 -34.506 1.00 27.42 144 TRP B O 1
ATOM 2163 N N . ILE A 1 145 ? 16.128 -6.151 -32.292 1.00 23.92 145 ILE B N 1
ATOM 2164 C CA . ILE A 1 145 ? 16.813 -7.400 -31.993 1.00 25.02 145 ILE B CA 1
ATOM 2165 C C . ILE A 1 145 ? 15.967 -8.583 -32.426 1.00 24.48 145 ILE B C 1
ATOM 2166 O O . ILE A 1 145 ? 16.477 -9.548 -33.003 1.00 25.05 145 ILE B O 1
ATOM 2182 N N . SER A 1 146 ? 14.661 -8.524 -32.191 1.00 26.30 146 SER B N 1
ATOM 2183 C CA . SER A 1 146 ? 13.787 -9.604 -32.649 1.00 29.60 146 SER B CA 1
ATOM 2184 C C . SER A 1 146 ? 13.820 -9.756 -34.170 1.00 29.36 146 SER B C 1
ATOM 2185 O O . SER A 1 146 ? 13.815 -10.881 -34.694 1.00 29.83 146 SER B O 1
ATOM 2193 N N . ALA A 1 147 ? 13.778 -8.630 -34.896 1.00 27.66 147 ALA B N 1
ATOM 2194 C CA . ALA A 1 147 ? 13.858 -8.676 -36.356 1.00 24.83 147 ALA B CA 1
ATOM 2195 C C . ALA A 1 147 ? 15.153 -9.328 -36.807 1.00 23.48 147 ALA B C 1
ATOM 2196 O O . ALA A 1 147 ? 15.164 -10.149 -37.737 1.00 24.63 147 ALA B O 1
ATOM 2203 N N . GLU A 1 148 ? 16.251 -9.001 -36.131 1.00 24.56 148 GLU B N 1
ATOM 2204 C CA . GLU A 1 148 ? 17.528 -9.610 -36.484 1.00 24.61 148 GLU B CA 1
ATOM 2205 C C . GLU A 1 148 ? 17.563 -11.083 -36.107 1.00 24.87 148 GLU B C 1
ATOM 2206 O O . GLU A 1 148 ? 18.060 -11.916 -36.867 1.00 25.81 148 GLU B O 1
ATOM 2218 N N . VAL A 1 149 ? 17.060 -11.430 -34.937 1.00 21.59 149 VAL B N 1
ATOM 2219 C CA . VAL A 1 149 ? 17.021 -12.842 -34.571 1.00 23.54 149 VAL B CA 1
ATOM 2220 C C . VAL A 1 149 ? 16.106 -13.623 -35.524 1.00 24.51 149 VAL B C 1
ATOM 2221 O O . VAL A 1 149 ? 16.438 -14.722 -35.993 1.00 23.98 149 VAL B O 1
ATOM 2234 N N . ALA A 1 150 ? 14.956 -13.042 -35.858 1.00 22.60 150 ALA B N 1
ATOM 2235 C CA . ALA A 1 150 ? 14.054 -13.669 -36.817 1.00 24.37 150 ALA B CA 1
ATOM 2236 C C . ALA A 1 150 ? 14.734 -13.946 -38.147 1.00 27.29 150 ALA B C 1
ATOM 2237 O O . ALA A 1 150 ? 14.536 -15.013 -38.735 1.00 26.81 150 ALA B O 1
ATOM 2244 N N . THR A 1 151 ? 15.515 -12.988 -38.647 1.00 28.06 151 THR B N 1
ATOM 2245 C CA . THR A 1 151 ? 16.254 -13.192 -39.888 1.00 27.27 151 THR B CA 1
ATOM 2246 C C . THR A 1 151 ? 17.159 -14.417 -39.794 1.00 26.44 151 THR B C 1
ATOM 2247 O O . THR A 1 151 ? 17.194 -15.262 -40.700 1.00 29.06 151 THR B O 1
ATOM 2258 N N . ALA A 1 152 ? 17.921 -14.521 -38.711 1.00 24.01 152 ALA B N 1
ATOM 2259 C CA . ALA A 1 152 ? 18.859 -15.630 -38.603 1.00 23.60 152 ALA B CA 1
ATOM 2260 C C . ALA A 1 152 ? 18.108 -16.942 -38.436 1.00 25.79 152 ALA B C 1
ATOM 2261 O O . ALA A 1 152 ? 18.476 -17.968 -39.025 1.00 30.81 152 ALA B O 1
ATOM 2268 N N . ALA A 1 153 ? 17.024 -16.919 -37.657 1.00 25.57 153 ALA B N 1
ATOM 2269 C CA . ALA A 1 153 ? 16.257 -18.138 -37.434 1.00 28.75 153 ALA B CA 1
ATOM 2270 C C . ALA A 1 153 ? 15.652 -18.643 -38.736 1.00 30.94 153 ALA B C 1
ATOM 2271 O O . ALA A 1 153 ? 15.708 -19.845 -39.026 1.00 29.50 153 ALA B O 1
ATOM 2278 N N . LEU A 1 154 ? 15.110 -17.729 -39.551 1.00 30.13 154 LEU B N 1
ATOM 2279 C CA . LEU A 1 154 ? 14.547 -18.132 -40.833 1.00 31.24 154 LEU B CA 1
ATOM 2280 C C . LEU A 1 154 ? 15.623 -18.719 -41.731 1.00 28.77 154 LEU B C 1
ATOM 2281 O O . LEU A 1 154 ? 15.396 -19.716 -42.417 1.00 29.36 154 LEU B O 1
ATOM 2297 N N . ARG A 1 155 ? 16.797 -18.101 -41.768 1.00 28.34 155 ARG B N 1
ATOM 2298 C CA . ARG A 1 155 ? 17.859 -18.626 -42.620 1.00 32.91 155 ARG B CA 1
ATOM 2299 C C . ARG A 1 155 ? 18.331 -20.000 -42.149 1.00 33.93 155 ARG B C 1
ATOM 2300 O O . ARG A 1 155 ? 18.802 -20.808 -42.944 1.00 36.52 155 ARG B O 1
ATOM 2321 N N . ARG A 1 156 ? 18.213 -20.296 -40.878 1.00 31.05 156 ARG B N 1
ATOM 2322 C CA . ARG A 1 156 ? 18.616 -21.589 -40.349 1.00 33.59 156 ARG B CA 1
ATOM 2323 C C . ARG A 1 156 ? 17.464 -22.581 -40.312 1.00 37.35 156 ARG B C 1
ATOM 2324 O O . ARG A 1 156 ? 17.593 -23.633 -39.678 1.00 39.28 156 ARG B O 1
ATOM 2345 N N . GLY A 1 157 ? 16.348 -22.268 -40.968 1.00 33.81 157 GLY B N 1
ATOM 2346 C CA . GLY A 1 157 ? 15.261 -23.211 -41.149 1.00 34.15 157 GLY B CA 1
ATOM 2347 C C . GLY A 1 157 ? 14.225 -23.295 -40.049 1.00 32.50 157 GLY B C 1
ATOM 2348 O O . GLY A 1 157 ? 13.408 -24.237 -40.061 1.00 34.24 157 GLY B O 1
ATOM 2352 N N . CYS A 1 158 ? 14.241 -22.359 -39.104 1.00 30.72 158 CYS B N 1
ATOM 2353 C CA . CYS A 1 158 ? 13.323 -22.378 -37.980 1.00 28.05 158 CYS B CA 1
ATOM 2354 C C . CYS A 1 158 ? 11.948 -21.876 -38.421 1.00 30.03 158 CYS B C 1
ATOM 2355 O O . CYS A 1 158 ? 11.830 -21.036 -39.322 1.00 29.50 158 CYS B O 1
ATOM 2363 N N . SER A 1 159 ? 10.910 -22.346 -37.726 1.00 30.51 159 SER B N 1
ATOM 2364 C CA . SER A 1 159 ? 9.597 -21.700 -37.697 1.00 33.43 159 SER B CA 1
ATOM 2365 C C . SER A 1 159 ? 9.644 -20.551 -36.694 1.00 37.48 159 SER B C 1
ATOM 2366 O O . SER A 1 159 ? 10.067 -20.740 -35.550 1.00 37.79 159 SER B O 1
ATOM 2374 N N . VAL A 1 160 ? 9.212 -19.363 -37.102 1.00 36.00 160 VAL B N 1
ATOM 2375 C CA . VAL A 1 160 ? 9.318 -18.183 -36.252 1.00 30.93 160 VAL B CA 1
ATOM 2376 C C . VAL A 1 160 ? 7.938 -17.584 -36.018 1.00 31.33 160 VAL B C 1
ATOM 2377 O O . VAL A 1 160 ? 7.203 -17.297 -36.965 1.00 32.30 160 VAL B O 1
ATOM 2390 N N . THR A 1 161 ? 7.632 -17.335 -34.758 1.00 30.74 161 THR B N 1
ATOM 2391 C CA . THR A 1 161 ? 6.485 -16.572 -34.301 1.00 29.29 161 THR B CA 1
ATOM 2392 C C . THR A 1 161 ? 7.001 -15.331 -33.580 1.00 28.23 161 THR B C 1
ATOM 2393 O O . THR A 1 161 ? 7.965 -15.398 -32.809 1.00 31.12 161 THR B O 1
ATOM 2404 N N . CYS A 1 162 ? 6.339 -14.201 -33.766 1.00 28.80 162 CYS B N 1
ATOM 2405 C CA . CYS A 1 162 ? 6.730 -12.978 -33.074 1.00 30.37 162 CYS B CA 1
ATOM 2406 C C . CYS A 1 162 ? 5.469 -12.331 -32.545 1.00 33.80 162 CYS B C 1
ATOM 2407 O O . CYS A 1 162 ? 4.545 -12.096 -33.325 1.00 34.62 162 CYS B O 1
ATOM 2415 N N . ILE A 1 163 ? 5.424 -12.063 -31.238 1.00 31.16 163 ILE B N 1
ATOM 2416 C CA . ILE A 1 163 ? 4.254 -11.522 -30.548 1.00 34.13 163 ILE B CA 1
ATOM 2417 C C . ILE A 1 163 ? 4.571 -10.081 -30.140 1.00 35.50 163 ILE B C 1
ATOM 2418 O O . ILE A 1 163 ? 5.539 -9.819 -29.416 1.00 35.57 163 ILE B O 1
ATOM 2434 N N . GLU A 1 164 ? 3.761 -9.143 -30.615 1.00 34.06 164 GLU B N 1
ATOM 2435 C CA . GLU A 1 164 ? 3.984 -7.714 -30.433 1.00 35.30 164 GLU B CA 1
ATOM 2436 C C . GLU A 1 164 ? 2.727 -7.106 -29.820 1.00 37.38 164 GLU B C 1
ATOM 2437 O O . GLU A 1 164 ? 1.620 -7.287 -30.340 1.00 39.74 164 GLU B O 1
ATOM 2449 N N . ALA A 1 165 ? 2.900 -6.357 -28.733 1.00 36.95 165 ALA B N 1
ATOM 2450 C CA . ALA A 1 165 ? 1.761 -5.694 -28.100 1.00 39.14 165 ALA B CA 1
ATOM 2451 C C . ALA A 1 165 ? 1.253 -4.514 -28.922 1.00 40.22 165 ALA B C 1
ATOM 2452 O O . ALA A 1 165 ? 0.058 -4.199 -28.890 1.00 40.38 165 ALA B O 1
ATOM 2459 N N . GLY A 1 166 ? 2.132 -3.882 -29.683 1.00 38.90 166 GLY B N 1
ATOM 2460 C CA . GLY A 1 166 ? 1.771 -2.734 -30.469 1.00 43.59 166 GLY B CA 1
ATOM 2461 C C . GLY A 1 166 ? 1.106 -3.102 -31.775 1.00 45.05 166 GLY B C 1
ATOM 2462 O O . GLY A 1 166 ? 0.947 -4.269 -32.136 1.00 42.47 166 GLY B O 1
ATOM 2466 N N . PRO A 1 167 ? 0.715 -2.073 -32.527 1.00 45.80 167 PRO B N 1
ATOM 2467 C CA . PRO A 1 167 ? -0.064 -2.318 -33.751 1.00 43.02 167 PRO B CA 1
ATOM 2468 C C . PRO A 1 167 ? 0.751 -2.765 -34.952 1.00 44.56 167 PRO B C 1
ATOM 2469 O O . PRO A 1 167 ? 0.151 -3.242 -35.923 1.00 50.50 167 PRO B O 1
ATOM 2480 N N . ALA A 1 168 ? 2.074 -2.640 -34.936 1.00 44.47 168 ALA B N 1
ATOM 2481 C CA . ALA A 1 168 ? 2.875 -2.982 -36.103 1.00 45.64 168 ALA B CA 1
ATOM 2482 C C . ALA A 1 168 ? 4.298 -3.279 -35.653 1.00 38.29 168 ALA B C 1
ATOM 2483 O O . ALA A 1 168 ? 4.696 -2.902 -34.545 1.00 40.71 168 ALA B O 1
ATOM 2490 N N . PRO A 1 169 ? 5.088 -3.955 -36.484 1.00 38.32 169 PRO B N 1
ATOM 2491 C CA . PRO A 1 169 ? 6.512 -4.135 -36.154 1.00 36.89 169 PRO B CA 1
ATOM 2492 C C . PRO A 1 169 ? 7.228 -2.791 -36.022 1.00 36.23 169 PRO B C 1
ATOM 2493 O O . PRO A 1 169 ? 6.933 -1.831 -36.731 1.00 40.20 169 PRO B O 1
ATOM 2504 N N . LEU A 1 170 ? 8.163 -2.730 -35.078 1.00 33.29 170 LEU B N 1
ATOM 2505 C CA . LEU A 1 170 ? 8.926 -1.537 -34.750 1.00 37.11 170 LEU B CA 1
ATOM 2506 C C . LEU A 1 170 ? 8.040 -0.359 -34.416 1.00 41.15 170 LEU B C 1
ATOM 2507 O O . LEU A 1 170 ? 8.482 0.782 -34.543 1.00 41.59 170 LEU B O 1
ATOM 2523 N N . SER A 1 171 ? 6.797 -0.603 -33.978 1.00 44.28 171 SER B N 1
ATOM 2524 C CA . SER A 1 171 ? 5.901 0.514 -33.678 1.00 51.98 171 SER B CA 1
ATOM 2525 C C . SER A 1 171 ? 6.390 1.314 -32.477 1.00 46.43 171 SER B C 1
ATOM 2526 O O . SER A 1 171 ? 6.219 2.540 -32.427 1.00 49.76 171 SER B O 1
ATOM 2534 N N . ALA A 1 172 ? 6.997 0.641 -31.504 1.00 45.90 172 ALA B N 1
ATOM 2535 C CA . ALA A 1 172 ? 7.492 1.347 -30.332 1.00 57.29 172 ALA B CA 1
ATOM 2536 C C . ALA A 1 172 ? 8.567 2.357 -30.713 1.00 60.71 172 ALA B C 1
ATOM 2537 O O . ALA A 1 172 ? 8.632 3.448 -30.138 1.00 60.75 172 ALA B O 1
ATOM 2544 N N . ALA A 1 173 ? 9.437 2.005 -31.659 1.00 55.64 173 ALA B N 1
ATOM 2545 C CA . ALA A 1 173 ? 10.543 2.880 -32.034 1.00 50.04 173 ALA B CA 1
ATOM 2546 C C . ALA A 1 173 ? 10.178 3.872 -33.129 1.00 47.38 173 ALA B C 1
ATOM 2547 O O . ALA A 1 173 ? 10.684 4.997 -33.131 1.00 54.75 173 ALA B O 1
ATOM 2554 N N . LEU A 1 174 ? 9.313 3.491 -34.060 1.00 44.22 174 LEU B N 1
ATOM 2555 C CA . LEU A 1 174 ? 9.056 4.287 -35.248 1.00 48.12 174 LEU B CA 1
ATOM 2556 C C . LEU A 1 174 ? 7.610 4.719 -35.411 1.00 51.86 174 LEU B C 1
ATOM 2557 O O . LEU A 1 174 ? 7.330 5.517 -36.324 1.00 54.33 174 LEU B O 1
ATOM 2573 N N . GLY A 1 175 ? 6.688 4.200 -34.592 1.00 45.65 175 GLY B N 1
ATOM 2574 C CA . GLY A 1 175 ? 5.283 4.500 -34.747 1.00 47.65 175 GLY B CA 1
ATOM 2575 C C . GLY A 1 175 ? 4.562 3.512 -35.639 1.00 48.94 175 GLY B C 1
ATOM 2576 O O . GLY A 1 175 ? 5.150 2.727 -36.374 1.00 50.56 175 GLY B O 1
ATOM 2580 N N . ALA A 1 176 ? 3.241 3.591 -35.600 1.00 51.70 176 ALA B N 1
ATOM 2581 C CA . ALA A 1 176 ? 2.428 2.606 -36.295 1.00 47.18 176 ALA B CA 1
ATOM 2582 C C . ALA A 1 176 ? 2.447 2.833 -37.799 1.00 46.79 176 ALA B C 1
ATOM 2583 O O . ALA A 1 176 ? 2.425 1.868 -38.571 1.00 45.92 176 ALA B O 1
ATOM 2590 N N . ASP A 1 177 ? 2.434 4.096 -38.240 1.00 52.18 177 ASP B N 1
ATOM 2591 C CA . ASP A 1 177 ? 2.390 4.366 -39.677 1.00 54.95 177 ASP B CA 1
ATOM 2592 C C . ASP A 1 177 ? 3.623 3.791 -40.371 1.00 53.46 177 ASP B C 1
ATOM 2593 O O . ASP A 1 177 ? 3.513 3.018 -41.336 1.00 50.10 177 ASP B O 1
ATOM 2597 N N . VAL A 1 178 ? 4.812 4.146 -39.876 1.00 49.33 178 VAL B N 1
ATOM 2598 C CA . VAL A 1 178 ? 6.047 3.665 -40.486 1.00 44.50 178 VAL B CA 1
ATOM 2599 C C . VAL A 1 178 ? 6.188 2.158 -40.289 1.00 41.65 178 VAL B C 1
ATOM 2600 O O . VAL A 1 178 ? 6.414 1.404 -41.244 1.00 44.05 178 VAL B O 1
ATOM 2613 N N . GLY A 1 179 ? 6.052 1.693 -39.048 1.00 38.57 179 GLY B N 1
ATOM 2614 C CA . GLY A 1 179 ? 6.161 0.266 -38.803 1.00 36.01 179 GLY B CA 1
ATOM 2615 C C . GLY A 1 179 ? 5.263 -0.561 -39.704 1.00 37.25 179 GLY B C 1
ATOM 2616 O O . GLY A 1 179 ? 5.652 -1.636 -40.171 1.00 44.49 179 GLY B O 1
ATOM 2620 N N . GLN A 1 180 ? 4.043 -0.088 -39.937 1.00 38.83 180 GLN B N 1
ATOM 2621 C CA . GLN A 1 180 ? 3.133 -0.802 -40.821 1.00 47.83 180 GLN B CA 1
ATOM 2622 C C . GLN A 1 180 ? 3.750 -1.032 -42.200 1.00 45.93 180 GLN B C 1
ATOM 2623 O O . GLN A 1 180 ? 3.427 -2.014 -42.879 1.00 42.97 180 GLN B O 1
ATOM 2637 N N . ARG A 1 181 ? 4.639 -0.148 -42.639 1.00 42.68 181 ARG B N 1
ATOM 2638 C CA . ARG A 1 181 ? 5.218 -0.288 -43.973 1.00 41.21 181 ARG B CA 1
ATOM 2639 C C . ARG A 1 181 ? 6.222 -1.433 -44.056 1.00 36.43 181 ARG B C 1
ATOM 2640 O O . ARG A 1 181 ? 6.590 -1.840 -45.166 1.00 41.61 181 ARG B O 1
ATOM 2661 N N . PHE A 1 182 ? 6.663 -1.966 -42.918 1.00 34.30 182 PHE B N 1
ATOM 2662 C CA . PHE A 1 182 ? 7.625 -3.063 -42.916 1.00 37.06 182 PHE B CA 1
ATOM 2663 C C . PHE A 1 182 ? 6.958 -4.434 -42.941 1.00 38.95 182 PHE B C 1
ATOM 2664 O O . PHE A 1 182 ? 7.656 -5.447 -43.042 1.00 37.28 182 PHE B O 1
ATOM 2681 N N . LEU A 1 183 ? 5.634 -4.499 -42.900 1.00 37.25 183 LEU B N 1
ATOM 2682 C CA . LEU A 1 183 ? 4.968 -5.793 -42.808 1.00 39.16 183 LEU B CA 1
ATOM 2683 C C . LEU A 1 183 ? 5.399 -6.775 -43.885 1.00 35.05 183 LEU B C 1
ATOM 2684 O O . LEU A 1 183 ? 5.605 -7.954 -43.557 1.00 36.73 183 LEU B O 1
ATOM 2700 N N . PRO A 1 184 ? 5.575 -6.380 -45.145 1.00 36.03 184 PRO B N 1
ATOM 2701 C CA . PRO A 1 184 ? 5.984 -7.372 -46.152 1.00 40.05 184 PRO B CA 1
ATOM 2702 C C . PRO A 1 184 ? 7.305 -8.035 -45.832 1.00 37.31 184 PRO B C 1
ATOM 2703 O O . PRO A 1 184 ? 7.530 -9.173 -46.277 1.00 34.37 184 PRO B O 1
ATOM 2714 N N . TRP A 1 185 ? 8.182 -7.360 -45.072 1.00 30.90 185 TRP B N 1
ATOM 2715 C CA . TRP A 1 185 ? 9.441 -7.981 -44.697 1.00 33.42 185 TRP B CA 1
ATOM 2716 C C . TRP A 1 185 ? 9.214 -9.132 -43.742 1.00 31.45 185 TRP B C 1
ATOM 2717 O O . TRP A 1 185 ? 10.020 -10.063 -43.704 1.00 30.22 185 TRP B O 1
ATOM 2738 N N . TRP A 1 186 ? 8.142 -9.080 -42.951 1.00 33.01 186 TRP B N 1
ATOM 2739 C CA . TRP A 1 186 ? 7.835 -10.121 -41.983 1.00 33.04 186 TRP B CA 1
ATOM 2740 C C . TRP A 1 186 ? 6.925 -11.209 -42.542 1.00 35.78 186 TRP B C 1
ATOM 2741 O O . TRP A 1 186 ? 6.332 -11.963 -41.758 1.00 37.73 186 TRP B O 1
ATOM 2762 N N . SER A 1 187 ? 6.819 -11.315 -43.872 1.00 33.64 187 SER B N 1
ATOM 2763 C CA . SER A 1 187 ? 5.815 -12.187 -44.472 1.00 32.41 187 SER B CA 1
ATOM 2764 C C . SER A 1 187 ? 6.044 -13.657 -44.121 1.00 34.22 187 SER B C 1
ATOM 2765 O O . SER A 1 187 ? 5.079 -14.442 -44.144 1.00 37.17 187 SER B O 1
ATOM 2773 N N . GLU A 1 188 ? 7.286 -14.037 -43.785 1.00 30.50 188 GLU B N 1
ATOM 2774 C CA . GLU A 1 188 ? 7.611 -15.414 -43.443 1.00 33.81 188 GLU B CA 1
ATOM 2775 C C . GLU A 1 188 ? 7.580 -15.667 -41.953 1.00 34.47 188 GLU B C 1
ATOM 2776 O O . GLU A 1 188 ? 7.915 -16.771 -41.516 1.00 32.69 188 GLU B O 1
ATOM 2788 N N . VAL A 1 189 ? 7.171 -14.682 -41.173 1.00 33.07 189 VAL B N 1
ATOM 2789 C CA . VAL A 1 189 ? 7.073 -14.812 -39.731 1.00 31.80 189 VAL B CA 1
ATOM 2790 C C . VAL A 1 189 ? 5.607 -14.867 -39.356 1.00 33.02 189 VAL B C 1
ATOM 2791 O O . VAL A 1 189 ? 4.792 -14.144 -39.928 1.00 29.93 189 VAL B O 1
ATOM 2804 N N . ASP A 1 190 ? 5.283 -15.697 -38.362 1.00 34.17 190 ASP B N 1
ATOM 2805 C CA . ASP A 1 190 ? 3.964 -15.738 -37.718 1.00 34.64 190 ASP B CA 1
ATOM 2806 C C . ASP A 1 190 ? 3.904 -14.551 -36.764 1.00 39.26 190 ASP B C 1
ATOM 2807 O O . ASP A 1 190 ? 4.201 -14.640 -35.573 1.00 34.66 190 ASP B O 1
ATOM 2816 N N . LEU A 1 191 ? 3.547 -13.400 -37.309 1.00 34.49 191 LEU B N 1
ATOM 2817 C CA . LEU A 1 191 ? 3.579 -12.142 -36.576 1.00 38.36 191 LEU B CA 1
ATOM 2818 C C . LEU A 1 191 ? 2.195 -11.858 -36.010 1.00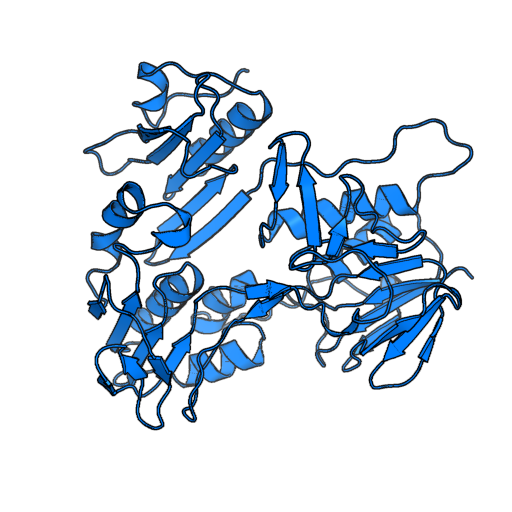 45.21 191 LEU B C 1
ATOM 2819 O O . LEU A 1 191 ? 1.208 -11.813 -36.756 1.00 44.04 191 LEU B O 1
ATOM 2835 N N . ARG A 1 192 ? 2.117 -11.734 -34.689 1.00 39.05 192 ARG B N 1
ATOM 2836 C CA . ARG A 1 192 ? 0.846 -11.520 -34.000 1.00 43.99 192 ARG B CA 1
ATOM 2837 C C . ARG A 1 192 ? 0.877 -10.159 -33.318 1.00 43.65 192 ARG B C 1
ATOM 2838 O O . ARG A 1 192 ? 1.592 -9.968 -32.333 1.00 44.62 192 ARG B O 1
ATOM 2859 N N . LEU A 1 193 ? 0.118 -9.215 -33.854 1.00 38.14 193 LEU B N 1
ATOM 2860 C CA . LEU A 1 193 ? 0.122 -7.837 -33.402 1.00 40.54 193 LEU B CA 1
ATOM 2861 C C . LEU A 1 193 ? -0.968 -7.629 -32.370 1.00 39.58 193 LEU B C 1
ATOM 2862 O O . LEU A 1 193 ? -1.862 -8.461 -32.204 1.00 45.14 193 LEU B O 1
ATOM 2878 N N . ASP A 1 194 ? -0.889 -6.484 -31.687 1.00 43.82 194 ASP B N 1
ATOM 2879 C CA . ASP A 1 194 ? -1.876 -6.098 -30.684 1.00 44.07 194 ASP B CA 1
ATOM 2880 C C . ASP A 1 194 ? -2.100 -7.229 -29.687 1.00 38.71 194 ASP B C 1
ATOM 2881 O O . ASP A 1 194 ? -3.229 -7.517 -29.283 1.00 39.86 194 ASP B O 1
ATOM 2890 N N . THR A 1 195 ? -1.011 -7.878 -29.284 1.00 41.71 195 THR B N 1
ATOM 2891 C CA . THR A 1 195 ? -1.092 -9.061 -28.438 1.00 44.23 195 THR B CA 1
ATOM 2892 C C . THR A 1 195 ? -0.034 -8.963 -27.354 1.00 37.90 195 THR B C 1
ATOM 2893 O O . THR A 1 195 ? 1.162 -8.896 -27.658 1.00 38.52 195 THR B O 1
ATOM 2904 N N . GLY A 1 196 ? -0.474 -8.981 -26.088 1.00 41.04 196 GLY B N 1
ATOM 2905 C CA . GLY A 1 196 ? 0.459 -8.965 -24.989 1.00 41.13 196 GLY B CA 1
ATOM 2906 C C . GLY A 1 196 ? 0.853 -10.367 -24.531 1.00 39.70 196 GLY B C 1
ATOM 2907 O O . GLY A 1 196 ? 0.135 -11.344 -24.741 1.00 41.55 196 GLY B O 1
ATOM 2911 N N . VAL A 1 197 ? 2.029 -10.450 -23.918 1.00 38.42 197 VAL B N 1
ATOM 2912 C CA . VAL A 1 197 ? 2.556 -11.693 -23.370 1.00 38.29 197 VAL B CA 1
ATOM 2913 C C . VAL A 1 197 ? 2.642 -11.561 -21.857 1.00 41.24 197 VAL B C 1
ATOM 2914 O O . VAL A 1 197 ? 3.216 -10.594 -21.342 1.00 50.06 197 VAL B O 1
ATOM 2927 N N . ALA A 1 198 ? 2.075 -12.533 -21.145 1.00 39.29 198 ALA B N 1
ATOM 2928 C CA . ALA A 1 198 ? 2.077 -12.519 -19.684 1.00 46.61 198 ALA B CA 1
ATOM 2929 C C . ALA A 1 198 ? 3.354 -13.119 -19.086 1.00 46.83 198 ALA B C 1
ATOM 2930 O O . ALA A 1 198 ? 3.948 -12.530 -18.177 1.00 49.38 198 ALA B O 1
ATOM 2937 N N . GLU A 1 199 ? 3.802 -14.272 -19.585 1.00 44.21 199 GLU B N 1
ATOM 2938 C CA . GLU A 1 199 ? 4.955 -14.935 -18.991 1.00 45.79 199 GLU B CA 1
ATOM 2939 C C . GLU A 1 199 ? 5.513 -15.961 -19.962 1.00 39.55 199 GLU B C 1
ATOM 2940 O O . GLU A 1 199 ? 4.829 -16.407 -20.892 1.00 39.02 199 GLU B O 1
ATOM 2952 N N . VAL A 1 200 ? 6.748 -16.379 -19.677 1.00 35.21 200 VAL B N 1
ATOM 2953 C CA . VAL A 1 200 ? 7.392 -17.498 -20.358 1.00 36.18 200 VAL B CA 1
ATOM 2954 C C . VAL A 1 200 ? 7.160 -18.763 -19.541 1.00 39.00 200 VAL B C 1
ATOM 2955 O O . VAL A 1 200 ? 7.644 -18.890 -18.413 1.00 39.78 200 VAL B O 1
ATOM 2968 N N . THR A 1 201 ? 6.416 -19.715 -20.101 1.00 37.82 201 THR B N 1
ATOM 2969 C CA . THR A 1 201 ? 6.112 -20.944 -19.381 1.00 41.81 201 THR B CA 1
ATOM 2970 C C . THR A 1 201 ? 7.153 -22.018 -19.708 1.00 40.40 201 THR B C 1
ATOM 2971 O O . THR A 1 201 ? 8.0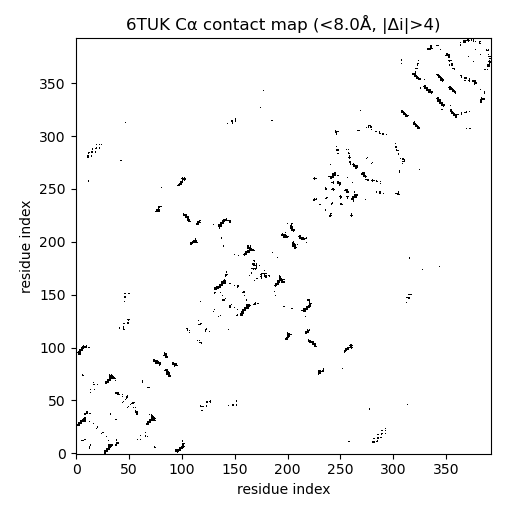56 -21.830 -20.526 1.00 41.75 201 THR B O 1
ATOM 2982 N N . GLU A 1 202 ? 7.019 -23.174 -19.069 1.00 35.36 202 GLU B N 1
ATOM 2983 C CA . GLU A 1 202 ? 7.923 -24.282 -19.357 1.00 42.37 202 GLU B CA 1
ATOM 2984 C C . GLU A 1 202 ? 7.879 -24.723 -20.815 1.00 44.52 202 GLU B C 1
ATOM 2985 O O . GLU A 1 202 ? 8.887 -25.215 -21.333 1.00 45.78 202 GLU B O 1
ATOM 2997 N N . THR A 1 203 ? 6.742 -24.562 -21.495 1.00 39.60 203 THR B N 1
ATOM 2998 C CA . THR A 1 203 ? 6.567 -25.067 -22.855 1.00 40.74 203 THR B CA 1
ATOM 2999 C C . THR A 1 203 ? 6.469 -23.978 -23.909 1.00 44.56 203 THR B C 1
ATOM 3000 O O . THR A 1 203 ? 6.332 -24.292 -25.095 1.00 40.52 203 THR B O 1
ATOM 3011 N N . GLY A 1 204 ? 6.542 -22.715 -23.516 1.00 44.30 204 GLY B N 1
ATOM 3012 C CA . GLY A 1 204 ? 6.442 -21.642 -24.480 1.00 39.14 204 GLY B CA 1
ATOM 3013 C C . GLY A 1 204 ? 6.160 -20.320 -23.810 1.00 39.53 204 GLY B C 1
ATOM 3014 O O . GLY A 1 204 ? 6.849 -19.944 -22.855 1.00 39.39 204 GLY B O 1
ATOM 3018 N N . VAL A 1 205 ? 5.157 -19.596 -24.317 1.00 36.76 205 VAL B N 1
ATOM 3019 C CA . VAL A 1 205 ? 4.744 -18.337 -23.713 1.00 35.30 205 VAL B CA 1
ATOM 3020 C C . VAL A 1 205 ? 3.240 -18.375 -23.520 1.00 43.62 205 VAL B C 1
ATOM 3021 O O . VAL A 1 205 ? 2.520 -19.078 -24.228 1.00 43.26 205 VAL B O 1
ATOM 3034 N N . GLN A 1 206 ? 2.772 -17.629 -22.532 1.00 36.48 206 GLN B N 1
ATOM 3035 C CA . GLN A 1 206 ? 1.350 -17.462 -22.261 1.00 38.70 206 GLN B CA 1
ATOM 3036 C C . GLN A 1 206 ? 0.969 -16.024 -22.588 1.00 38.49 206 GLN B C 1
ATOM 3037 O O . GLN A 1 206 ? 1.638 -15.084 -22.131 1.00 36.15 206 GLN B O 1
ATOM 3051 N N . LEU A 1 207 ? -0.068 -15.857 -23.414 1.00 40.87 207 LEU B N 1
ATOM 3052 C CA . LEU A 1 207 ? -0.511 -14.533 -23.806 1.00 42.40 207 LEU B CA 1
ATOM 3053 C C . LEU A 1 207 ? -1.305 -13.898 -22.670 1.00 47.19 207 LEU B C 1
ATOM 3054 O O . LEU A 1 207 ? -1.743 -14.578 -21.747 1.00 46.60 207 LEU B O 1
ATOM 3070 N N . ALA A 1 208 ? -1.490 -12.576 -22.748 1.00 48.82 208 ALA B N 1
ATOM 3071 C CA . ALA A 1 208 ? -2.376 -11.888 -21.820 1.00 49.86 208 ALA B CA 1
ATOM 3072 C C . ALA A 1 208 ? -3.736 -12.541 -21.804 1.00 52.55 208 ALA B C 1
ATOM 3073 O O . ALA A 1 208 ? -4.422 -12.493 -20.782 1.00 57.14 208 ALA B O 1
ATOM 3080 N N . ASN A 1 209 ? -4.125 -13.174 -22.922 1.00 57.17 209 ASN B N 1
ATOM 3081 C CA . ASN A 1 209 ? -5.348 -13.966 -22.982 1.00 63.32 209 ASN B CA 1
ATOM 3082 C C . ASN A 1 209 ? -5.398 -15.018 -21.896 1.00 55.78 209 ASN B C 1
ATOM 3083 O O . ASN A 1 209 ? -6.481 -15.365 -21.423 1.00 55.76 209 ASN B O 1
ATOM 3094 N N . GLY A 1 210 ? -4.244 -15.551 -21.501 1.00 60.15 210 GLY B N 1
ATOM 3095 C CA . GLY A 1 210 ? -4.172 -16.841 -20.856 1.00 57.51 210 GLY B CA 1
ATOM 3096 C C . GLY A 1 210 ? -3.944 -17.981 -21.826 1.00 56.10 210 GLY B C 1
ATOM 3097 O O . GLY A 1 210 ? -3.597 -19.087 -21.395 1.00 58.15 210 GLY B O 1
ATOM 3101 N N . GLU A 1 211 ? -4.119 -17.741 -23.124 1.00 50.96 211 GLU B N 1
ATOM 3102 C CA . GLU A 1 211 ? -3.800 -18.734 -24.140 1.00 55.65 211 GLU B CA 1
ATOM 3103 C C . GLU A 1 211 ? -2.295 -18.953 -24.222 1.00 49.97 211 GLU B C 1
ATOM 3104 O O . GLU A 1 211 ? -1.493 -18.066 -23.910 1.00 50.35 211 GLU B O 1
ATOM 3116 N N . GLN A 1 212 ? -1.913 -20.160 -24.627 1.00 44.87 212 GLN B N 1
ATOM 3117 C CA . GLN A 1 212 ? -0.512 -20.546 -24.699 1.00 49.62 212 GLN B CA 1
ATOM 3118 C C . GLN A 1 212 ? -0.082 -20.641 -26.154 1.00 46.15 212 GLN B C 1
ATOM 3119 O O . GLN A 1 212 ? -0.886 -20.953 -27.034 1.00 51.02 212 GLN B O 1
ATOM 3133 N N . VAL A 1 213 ? 1.197 -20.381 -26.397 1.00 41.88 213 VAL B N 1
ATOM 3134 C CA . VAL A 1 213 ? 1.820 -20.573 -27.704 1.00 41.41 213 VAL B CA 1
ATOM 3135 C C . VAL A 1 213 ? 3.077 -21.397 -27.464 1.00 42.35 213 VAL B C 1
ATOM 3136 O O . VAL A 1 213 ? 4.029 -20.907 -26.846 1.00 39.18 213 VAL B O 1
ATOM 3149 N N . ASP A 1 214 ? 3.083 -22.643 -27.937 1.00 39.11 214 ASP B N 1
ATOM 3150 C CA . ASP A 1 214 ? 4.204 -23.536 -27.688 1.00 39.43 214 ASP B CA 1
ATOM 3151 C C . ASP A 1 214 ? 5.435 -23.057 -28.434 1.00 39.88 214 ASP B C 1
ATOM 3152 O O . ASP A 1 214 ? 5.339 -22.416 -29.484 1.00 40.38 214 ASP B O 1
ATOM 3161 N N . ALA A 1 215 ? 6.603 -23.394 -27.896 1.00 38.97 215 ALA B N 1
ATOM 3162 C CA . ALA A 1 215 ? 7.853 -22.981 -28.515 1.00 39.41 215 ALA B CA 1
ATOM 3163 C C . ALA A 1 215 ? 8.973 -23.898 -28.052 1.00 39.05 215 ALA B C 1
ATOM 3164 O O . ALA A 1 215 ? 8.963 -24.356 -26.909 1.00 38.36 215 ALA B O 1
ATOM 3171 N N . ASP A 1 216 ? 9.934 -24.158 -28.946 1.00 34.51 216 ASP B N 1
ATOM 3172 C CA . ASP A 1 216 ? 11.171 -24.824 -28.566 1.00 37.95 216 ASP B CA 1
ATOM 3173 C C . ASP A 1 216 ? 12.191 -23.828 -28.046 1.00 36.24 216 ASP B C 1
ATOM 3174 O O . ASP A 1 216 ? 13.084 -24.190 -27.287 1.00 32.56 216 ASP B O 1
ATOM 3183 N N . VAL A 1 217 ? 12.075 -22.573 -28.444 1.00 33.99 217 VAL B N 1
ATOM 3184 C CA . VAL A 1 217 ? 13.034 -21.525 -28.105 1.00 34.13 217 VAL B CA 1
ATOM 3185 C C . VAL A 1 217 ? 12.260 -20.225 -27.943 1.00 30.89 217 VAL B C 1
ATOM 3186 O O . VAL A 1 217 ? 11.505 -19.837 -28.839 1.00 31.90 217 VAL B O 1
ATOM 3199 N N . VAL A 1 218 ? 12.453 -19.531 -26.828 1.00 26.13 218 VAL B N 1
ATOM 3200 C CA . VAL A 1 218 ? 11.837 -18.228 -26.608 1.00 25.22 218 VAL B CA 1
ATOM 3201 C C . VAL A 1 218 ? 12.950 -17.209 -26.487 1.00 27.84 218 VAL B C 1
ATOM 3202 O O . VAL A 1 218 ? 13.895 -17.409 -25.718 1.00 26.74 218 VAL B O 1
ATOM 3215 N N . VAL A 1 219 ? 12.832 -16.132 -27.253 1.00 25.26 219 VAL B N 1
ATOM 3216 C CA . VAL A 1 219 ? 13.787 -15.035 -27.256 1.00 23.68 219 VAL B CA 1
ATOM 3217 C C . VAL A 1 219 ? 13.016 -13.753 -26.983 1.00 26.95 219 VAL B C 1
ATOM 3218 O O . VAL A 1 219 ? 12.056 -13.442 -27.693 1.00 28.46 219 VAL B O 1
ATOM 3231 N N . THR A 1 220 ? 13.393 -13.024 -25.942 1.00 25.76 220 THR B N 1
ATOM 3232 C CA . THR A 1 220 ? 12.690 -11.799 -25.560 1.00 27.74 220 THR B CA 1
ATOM 3233 C C . THR A 1 220 ? 13.484 -10.576 -25.972 1.00 27.93 220 THR B C 1
ATOM 3234 O O . THR A 1 220 ? 14.681 -10.489 -25.652 1.00 27.70 220 THR B O 1
ATOM 3245 N N . GLY A 1 221 ? 12.828 -9.684 -26.734 1.00 28.18 221 GLY B N 1
ATOM 3246 C CA . GLY A 1 221 ? 13.431 -8.454 -27.204 1.00 28.75 221 GLY B CA 1
ATOM 3247 C C . GLY A 1 221 ? 12.518 -7.273 -26.950 1.00 29.32 221 GLY B C 1
ATOM 3248 O O . GLY A 1 221 ? 11.955 -6.700 -27.897 1.00 30.49 221 GLY B O 1
ATOM 3252 N N . ILE A 1 222 ? 12.381 -6.880 -25.682 1.00 31.94 222 ILE B N 1
ATOM 3253 C CA . ILE A 1 222 ? 11.463 -5.803 -25.333 1.00 37.47 222 ILE B CA 1
ATOM 3254 C C . ILE A 1 222 ? 12.187 -4.644 -24.653 1.00 38.00 222 ILE B C 1
ATOM 3255 O O . ILE A 1 222 ? 11.608 -3.928 -23.827 1.00 37.79 222 ILE B O 1
ATOM 3271 N N . GLY A 1 223 ? 13.451 -4.461 -24.972 1.00 33.60 223 GLY B N 1
ATOM 3272 C CA . GLY A 1 223 ? 14.204 -3.306 -24.524 1.00 34.17 223 GLY B CA 1
ATOM 3273 C C . GLY A 1 223 ? 15.275 -3.657 -23.498 1.00 33.75 223 GLY B C 1
ATOM 3274 O O . GLY A 1 223 ? 15.456 -4.804 -23.080 1.00 32.50 223 GLY B O 1
ATOM 3278 N N . VAL A 1 224 ? 15.973 -2.610 -23.065 1.00 30.60 224 VAL B N 1
ATOM 3279 C CA . VAL A 1 224 ? 17.076 -2.739 -22.127 1.00 28.00 224 VAL B CA 1
ATOM 3280 C C . VAL A 1 224 ? 16.971 -1.649 -21.069 1.00 31.89 224 VAL B C 1
ATOM 3281 O O . VAL A 1 224 ? 16.388 -0.583 -21.289 1.00 36.10 224 VAL B O 1
ATOM 3294 N N . ARG A 1 225 ? 17.573 -1.925 -19.912 1.00 36.28 225 ARG B N 1
ATOM 3295 C CA . ARG A 1 225 ? 17.614 -0.966 -18.817 1.00 43.65 225 ARG B CA 1
ATOM 3296 C C . ARG A 1 225 ? 19.054 -0.753 -18.361 1.00 33.30 225 ARG B C 1
ATOM 3297 O O . ARG A 1 225 ? 19.782 -1.740 -18.100 1.00 30.04 225 ARG B O 1
ATOM 3301 N N . PRO A 1 226 ? 19.499 0.500 -18.233 1.00 34.41 226 PRO B N 1
ATOM 3302 C CA . PRO A 1 226 ? 20.866 0.749 -17.756 1.00 34.01 226 PRO B CA 1
ATOM 3303 C C . PRO A 1 226 ? 21.215 -0.056 -16.515 1.00 35.60 226 PRO B C 1
ATOM 3304 O O . PRO A 1 226 ? 20.400 -0.234 -15.604 1.00 33.22 226 PRO B O 1
ATOM 3315 N N . ALA A 1 227 ? 22.465 -0.504 -16.473 1.00 36.08 227 ALA B N 1
ATOM 3316 C CA . ALA A 1 227 ? 22.955 -1.343 -15.381 1.00 36.53 227 ALA B CA 1
ATOM 3317 C C . ALA A 1 227 ? 23.515 -0.429 -14.293 1.00 34.70 227 ALA B C 1
ATOM 3318 O O . ALA A 1 227 ? 24.717 -0.131 -14.265 1.00 32.47 227 ALA B O 1
ATOM 3325 N N . VAL A 1 228 ? 22.642 0.009 -13.378 1.00 33.04 228 VAL B N 1
ATOM 3326 C CA . VAL A 1 228 ? 22.985 1.033 -12.393 1.00 32.90 228 VAL B CA 1
ATOM 3327 C C . VAL A 1 228 ? 22.621 0.614 -10.976 1.00 34.33 228 VAL B C 1
ATOM 3328 O O . VAL A 1 228 ? 22.847 1.369 -10.033 1.00 36.97 228 VAL B O 1
ATOM 3341 N N . ASP A 1 229 ? 22.088 -0.581 -10.786 1.00 44.85 229 ASP B N 1
ATOM 3342 C CA . ASP A 1 229 ? 21.669 -0.966 -9.448 1.00 48.45 229 ASP B CA 1
ATOM 3343 C C . ASP A 1 229 ? 22.828 -0.976 -8.464 1.00 40.41 229 ASP B C 1
ATOM 3344 O O . ASP A 1 229 ? 22.608 -0.760 -7.269 1.00 39.37 229 ASP B O 1
ATOM 3353 N N . TRP A 1 230 ? 24.061 -1.170 -8.936 1.00 39.65 230 TRP B N 1
ATOM 3354 C CA . TRP A 1 230 ? 25.212 -1.094 -8.038 1.00 45.01 230 TRP B CA 1
ATOM 3355 C C . TRP A 1 230 ? 25.463 0.311 -7.500 1.00 46.58 230 TRP B C 1
ATOM 3356 O O . TRP A 1 230 ? 26.170 0.453 -6.497 1.00 41.52 230 TRP B O 1
ATOM 3377 N N . LEU A 1 231 ? 24.898 1.344 -8.127 1.00 36.99 231 LEU B N 1
ATOM 3378 C CA . LEU A 1 231 ? 25.061 2.722 -7.687 1.00 34.02 231 LEU B CA 1
ATOM 3379 C C . LEU A 1 231 ? 24.060 3.122 -6.612 1.00 41.78 231 LEU B C 1
ATOM 3380 O O . LEU A 1 231 ? 24.152 4.235 -6.092 1.00 43.68 231 LEU B O 1
ATOM 3396 N N . SER A 1 232 ? 23.123 2.246 -6.257 1.00 46.19 232 SER B N 1
ATOM 3397 C CA . SER A 1 232 ? 22.200 2.519 -5.161 1.00 55.36 232 SER B CA 1
ATOM 3398 C C . SER A 1 232 ? 22.957 2.950 -3.909 1.00 52.78 232 SER B C 1
ATOM 3399 O O . SER A 1 232 ? 23.923 2.304 -3.493 1.00 51.75 232 SER B O 1
ATOM 3407 N N . GLY A 1 233 ? 22.519 4.057 -3.317 1.00 50.72 233 GLY B N 1
ATOM 3408 C CA . GLY A 1 233 ? 23.085 4.540 -2.081 1.00 49.85 233 GLY B CA 1
ATOM 3409 C C . GLY A 1 233 ? 24.313 5.402 -2.226 1.00 51.12 233 GLY B C 1
ATOM 3410 O O . GLY A 1 233 ? 24.798 5.939 -1.211 1.00 47.50 233 GLY B O 1
ATOM 3414 N N . SER A 1 234 ? 24.843 5.544 -3.442 1.00 47.61 234 SER B N 1
ATOM 3415 C CA . SER A 1 234 ? 26.036 6.348 -3.644 1.00 47.66 234 SER B CA 1
ATOM 3416 C C . SER A 1 234 ? 25.732 7.828 -3.672 1.00 45.46 234 SER B C 1
ATOM 3417 O O . SER A 1 234 ? 26.658 8.638 -3.550 1.00 44.67 234 SER B O 1
ATOM 3425 N N . GLY A 1 235 ? 24.466 8.194 -3.829 1.00 44.46 235 GLY B N 1
ATOM 3426 C CA . GLY A 1 235 ? 24.100 9.585 -3.965 1.00 50.43 235 GLY B CA 1
ATOM 3427 C C . GLY A 1 235 ? 24.257 10.144 -5.360 1.00 51.31 235 GLY B C 1
ATOM 3428 O O . GLY A 1 235 ? 24.023 11.342 -5.567 1.00 52.57 235 GLY B O 1
ATOM 3432 N N . ILE A 1 236 ? 24.645 9.317 -6.326 1.00 47.68 236 ILE B N 1
ATOM 3433 C CA . ILE A 1 236 ? 24.767 9.778 -7.698 1.00 49.10 236 ILE B CA 1
ATOM 3434 C C . ILE A 1 236 ? 23.380 9.967 -8.295 1.00 48.70 236 ILE B C 1
ATOM 3435 O O . ILE A 1 236 ? 22.440 9.226 -7.987 1.00 41.95 236 ILE B O 1
ATOM 3451 N N . ALA A 1 237 ? 23.253 10.969 -9.161 1.00 46.99 237 ALA B N 1
ATOM 3452 C CA . ALA A 1 237 ? 21.971 11.290 -9.775 1.00 43.04 237 ALA B CA 1
ATOM 3453 C C . ALA A 1 237 ? 21.611 10.235 -10.806 1.00 40.03 237 ALA B C 1
ATOM 3454 O O . ALA A 1 237 ? 22.374 9.995 -11.751 1.00 38.20 237 ALA B O 1
ATOM 3461 N N . LEU A 1 238 ? 20.442 9.619 -10.626 1.00 41.09 238 LEU B N 1
ATOM 3462 C CA . LEU A 1 238 ? 19.971 8.563 -11.508 1.00 40.34 238 LEU B CA 1
ATOM 3463 C C . LEU A 1 238 ? 18.577 8.891 -12.023 1.00 43.68 238 LEU B 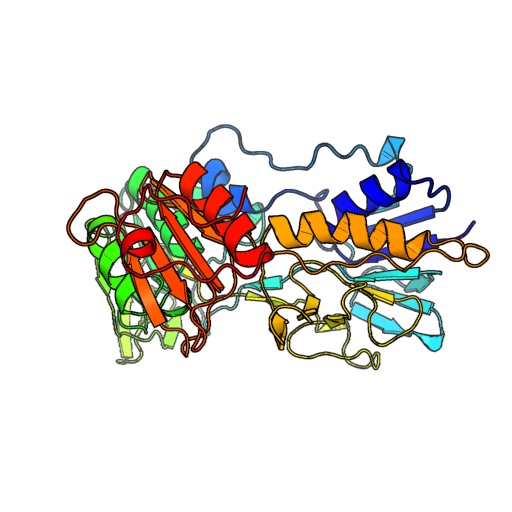C 1
ATOM 3464 O O . LEU A 1 238 ? 17.772 9.488 -11.316 1.00 43.50 238 LEU B O 1
ATOM 3480 N N . ASP A 1 239 ? 18.282 8.458 -13.251 1.00 43.13 239 ASP B N 1
ATOM 3481 C CA . ASP A 1 239 ? 16.980 8.661 -13.884 1.00 43.54 239 ASP B CA 1
ATOM 3482 C C . ASP A 1 239 ? 16.826 7.601 -14.968 1.00 45.96 239 ASP B C 1
ATOM 3483 O O . ASP A 1 239 ? 16.831 7.914 -16.160 1.00 45.70 239 ASP B O 1
ATOM 3492 N N . THR A 1 240 ? 16.698 6.341 -14.566 1.00 44.78 240 THR B N 1
ATOM 3493 C CA . THR A 1 240 ? 16.774 5.206 -15.484 1.00 45.71 240 THR B CA 1
ATOM 3494 C C . THR A 1 240 ? 18.062 5.292 -16.299 1.00 44.78 240 THR B C 1
ATOM 3495 O O . THR A 1 240 ? 18.066 5.388 -17.522 1.00 52.82 240 THR B O 1
ATOM 3506 N N . GLY A 1 241 ? 19.162 5.321 -15.575 1.00 43.62 241 GLY B N 1
ATOM 3507 C CA . GLY A 1 241 ? 20.461 5.577 -16.146 1.00 35.79 241 GLY B CA 1
ATOM 3508 C C . GLY A 1 241 ? 21.220 6.622 -15.346 1.00 31.90 241 GLY B C 1
ATOM 3509 O O . GLY A 1 241 ? 20.623 7.413 -14.601 1.00 37.58 241 GLY B O 1
ATOM 3513 N N . VAL A 1 242 ? 22.528 6.705 -15.550 1.00 34.01 242 VAL B N 1
ATOM 3514 C CA . VAL A 1 242 ? 23.325 7.718 -14.868 1.00 33.31 242 VAL B CA 1
ATOM 3515 C C . VAL A 1 242 ? 23.152 9.048 -15.592 1.00 31.67 242 VAL B C 1
ATOM 3516 O O . VAL A 1 242 ? 23.482 9.163 -16.778 1.00 32.46 242 VAL B O 1
ATOM 3529 N N . VAL A 1 243 ? 22.704 10.079 -14.871 1.00 34.99 243 VAL B N 1
ATOM 3530 C CA . VAL A 1 243 ? 22.507 11.388 -15.497 1.00 38.08 243 VAL B CA 1
ATOM 3531 C C . VAL A 1 243 ? 23.864 12.058 -15.691 1.00 37.50 243 VAL B C 1
ATOM 3532 O O . VAL A 1 243 ? 24.646 12.200 -14.742 1.00 34.64 243 VAL B O 1
ATOM 3545 N N . VAL A 1 244 ? 24.158 12.455 -16.929 1.00 33.92 244 VAL B N 1
ATOM 3546 C CA . VAL A 1 244 ? 25.369 13.201 -17.225 1.00 37.17 244 VAL B CA 1
ATOM 3547 C C . VAL A 1 244 ? 24.964 14.457 -17.972 1.00 41.60 244 VAL B C 1
ATOM 3548 O O . VAL A 1 244 ? 23.906 14.518 -18.605 1.00 35.99 244 VAL B O 1
ATOM 3561 N N . ASP A 1 245 ? 25.836 15.462 -17.905 1.00 42.88 245 ASP B N 1
ATOM 3562 C CA . ASP A 1 245 ? 25.698 16.647 -18.735 1.00 47.23 245 ASP B CA 1
ATOM 3563 C C . ASP A 1 245 ? 26.345 16.407 -20.094 1.00 49.74 245 ASP B C 1
ATOM 3564 O O . ASP A 1 245 ? 26.845 15.323 -20.380 1.00 40.68 245 ASP B O 1
ATOM 3573 N N . GLU A 1 246 ? 26.346 17.435 -20.942 1.00 41.55 246 GLU B N 1
ATOM 3574 C CA . GLU A 1 246 ? 26.910 17.343 -22.280 1.00 41.30 246 GLU B CA 1
ATOM 3575 C C . GLU A 1 246 ? 28.389 17.016 -22.267 1.00 43.70 246 GLU B C 1
ATOM 3576 O O . GLU A 1 246 ? 28.940 16.723 -23.332 1.00 49.32 246 GLU B O 1
ATOM 3588 N N . HIS A 1 247 ? 29.049 17.103 -21.107 1.00 42.01 247 HIS B N 1
ATOM 3589 C CA . HIS A 1 247 ? 30.462 16.755 -20.967 1.00 37.96 247 HIS B CA 1
ATOM 3590 C C . HIS A 1 247 ? 30.690 15.401 -20.293 1.00 38.06 247 HIS B C 1
ATOM 3591 O O . HIS A 1 247 ? 31.821 15.073 -19.905 1.00 39.74 247 HIS B O 1
ATOM 3605 N N . LEU A 1 248 ? 29.644 14.592 -20.172 1.00 37.44 248 LEU B N 1
ATOM 3606 C CA . LEU A 1 248 ? 29.707 13.237 -19.615 1.00 35.33 248 LEU B CA 1
ATOM 3607 C C . LEU A 1 248 ? 30.082 13.244 -18.121 1.00 36.12 248 LEU B C 1
ATOM 3608 O O . LEU A 1 248 ? 30.510 12.223 -17.550 1.00 34.94 248 LEU B O 1
ATOM 3624 N N . ARG A 1 249 ? 29.897 14.376 -17.448 1.00 40.92 249 ARG B N 1
ATOM 3625 C CA . ARG A 1 249 ? 30.132 14.460 -16.011 1.00 37.92 249 ARG B CA 1
ATOM 3626 C C . ARG A 1 249 ? 28.852 14.062 -15.294 1.00 37.93 249 ARG B C 1
ATOM 3627 O O . ARG A 1 249 ? 27.766 14.514 -15.682 1.00 37.09 249 ARG B O 1
ATOM 3648 N N . THR A 1 250 ? 28.980 13.196 -14.279 1.00 41.19 250 THR B N 1
ATOM 3649 C CA . THR A 1 250 ? 27.845 12.868 -13.435 1.00 38.08 250 THR B CA 1
ATOM 3650 C C . THR A 1 250 ? 27.638 13.989 -12.427 1.00 41.37 250 THR B C 1
ATOM 3651 O O . THR A 1 250 ? 28.337 15.003 -12.453 1.00 38.05 250 THR B O 1
ATOM 3662 N N . SER A 1 251 ? 26.690 13.789 -11.501 1.00 41.66 251 SER B N 1
ATOM 3663 C CA . SER A 1 251 ? 26.435 14.760 -10.443 1.00 41.70 251 SER B CA 1
ATOM 3664 C C . SER A 1 251 ? 27.561 14.824 -9.419 1.00 42.91 251 SER B C 1
ATOM 3665 O O . SER A 1 251 ? 27.550 15.712 -8.572 1.00 44.61 251 SER B O 1
ATOM 3673 N N . LEU A 1 252 ? 28.528 13.925 -9.466 1.00 42.65 252 LEU B N 1
ATOM 3674 C CA . LEU A 1 252 ? 29.584 13.882 -8.459 1.00 50.88 252 LEU B CA 1
ATOM 3675 C C . LEU A 1 252 ? 30.917 14.188 -9.111 1.00 51.33 252 LEU B C 1
ATOM 3676 O O . LEU A 1 252 ? 31.243 13.589 -10.156 1.00 45.07 252 LEU B O 1
ATOM 3692 N N . PRO A 1 253 ? 31.726 15.056 -8.500 1.00 51.54 253 PRO B N 1
ATOM 3693 C CA . PRO A 1 253 ? 32.987 15.436 -9.144 1.00 47.07 253 PRO B CA 1
ATOM 3694 C C . PRO A 1 253 ? 33.930 14.248 -9.270 1.00 48.11 253 PRO B C 1
ATOM 3695 O O . PRO A 1 253 ? 33.994 13.371 -8.408 1.00 45.16 253 PRO B O 1
ATOM 3706 N N . GLY A 1 254 ? 34.668 14.225 -10.366 1.00 43.14 254 GLY B N 1
ATOM 3707 C CA . GLY A 1 254 ? 35.598 13.146 -10.612 1.00 41.85 254 GLY B CA 1
ATOM 3708 C C . GLY A 1 254 ? 34.973 11.864 -11.121 1.00 41.87 254 GLY B C 1
ATOM 3709 O O . GLY A 1 254 ? 35.698 10.890 -11.367 1.00 43.49 254 GLY B O 1
ATOM 3713 N N . ILE A 1 255 ? 33.654 11.826 -11.287 1.00 36.71 255 ILE B N 1
ATOM 3714 C CA . ILE A 1 255 ? 32.937 10.641 -11.744 1.00 34.59 255 ILE B CA 1
ATOM 3715 C C . ILE A 1 255 ? 32.211 10.980 -13.041 1.00 35.31 255 ILE B C 1
ATOM 3716 O O . ILE A 1 255 ? 31.548 12.015 -13.132 1.00 34.53 255 ILE B O 1
ATOM 3732 N N . TYR A 1 256 ? 32.352 10.111 -14.037 1.00 35.06 256 TYR B N 1
ATOM 3733 C CA . TYR A 1 256 ? 31.860 10.317 -15.392 1.00 35.39 256 TYR B CA 1
ATOM 3734 C C . TYR A 1 256 ? 31.081 9.080 -15.812 1.00 33.18 256 TYR B C 1
ATOM 3735 O O . TYR A 1 256 ? 31.179 8.022 -15.195 1.00 33.73 256 TYR B O 1
ATOM 3753 N N . ALA A 1 257 ? 30.275 9.219 -16.857 1.00 30.60 257 ALA B N 1
ATOM 3754 C CA . ALA A 1 257 ? 29.539 8.083 -17.394 1.00 30.49 257 ALA B CA 1
ATOM 3755 C C . ALA A 1 257 ? 29.242 8.312 -18.867 1.00 36.20 257 ALA B C 1
ATOM 3756 O O . ALA A 1 257 ? 29.130 9.460 -19.321 1.00 36.28 257 ALA B O 1
ATOM 3763 N N . LEU A 1 258 ? 29.121 7.205 -19.609 1.00 34.01 258 LEU B N 1
ATOM 3764 C CA . LEU A 1 258 ? 28.885 7.280 -21.047 1.00 30.99 258 LEU B CA 1
ATOM 3765 C C . LEU A 1 258 ? 28.345 5.938 -21.544 1.00 29.36 258 LEU B C 1
ATOM 3766 O O . LEU A 1 258 ? 28.463 4.898 -20.867 1.00 28.52 258 LEU B O 1
ATOM 3782 N N . GLY A 1 259 ? 27.781 5.963 -22.760 1.00 27.67 259 GLY B N 1
ATOM 3783 C CA . GLY A 1 259 ? 27.281 4.728 -23.350 1.00 28.06 259 GLY B CA 1
ATOM 3784 C C . GLY A 1 259 ? 25.866 4.366 -22.926 1.00 29.62 259 GLY B C 1
ATOM 3785 O O . GLY A 1 259 ? 25.050 5.202 -22.518 1.00 29.56 259 GLY B O 1
ATOM 3789 N N . ASP A 1 260 ? 25.562 3.076 -23.066 1.00 28.79 260 ASP B N 1
ATOM 3790 C CA . ASP A 1 260 ? 24.205 2.630 -22.800 1.00 28.51 260 ASP B CA 1
ATOM 3791 C C . ASP A 1 260 ? 23.756 2.897 -21.372 1.00 31.55 260 ASP B C 1
ATOM 3792 O O . ASP A 1 260 ? 22.545 2.920 -21.135 1.00 32.12 260 ASP B O 1
ATOM 3801 N N . VAL A 1 261 ? 24.687 3.059 -20.414 1.00 29.63 261 VAL B N 1
ATOM 3802 C CA . VAL A 1 261 ? 24.304 3.300 -19.019 1.00 28.02 261 VAL B CA 1
ATOM 3803 C C . VAL A 1 261 ? 23.864 4.729 -18.743 1.00 30.47 261 VAL B C 1
ATOM 3804 O O . VAL A 1 261 ? 23.276 4.984 -17.684 1.00 30.68 261 VAL B O 1
ATOM 3817 N N . ALA A 1 262 ? 24.115 5.655 -19.659 1.00 31.38 262 ALA B N 1
ATOM 3818 C CA . ALA A 1 262 ? 24.044 7.081 -19.382 1.00 34.82 262 ALA B CA 1
ATOM 3819 C C . ALA A 1 262 ? 22.775 7.697 -19.966 1.00 39.51 262 ALA B C 1
ATOM 3820 O O . ALA A 1 262 ? 22.264 7.287 -21.006 1.00 32.20 262 ALA B O 1
ATOM 3827 N N . VAL A 1 263 ? 22.235 8.660 -19.246 1.00 36.65 263 VAL B N 1
ATOM 3828 C CA . VAL A 1 263 ? 21.132 9.501 -19.700 1.00 34.48 263 VAL B CA 1
ATOM 3829 C C . VAL A 1 263 ? 21.677 10.919 -19.730 1.00 32.73 263 VAL B C 1
ATOM 3830 O O . VAL A 1 263 ? 22.119 11.432 -18.692 1.00 37.92 263 VAL B O 1
ATOM 3843 N N . ARG A 1 264 ? 21.580 11.565 -20.890 1.00 32.59 264 ARG B N 1
ATOM 3844 C CA . ARG A 1 264 ? 22.282 12.804 -21.172 1.00 35.65 264 ARG B CA 1
ATOM 3845 C C . ARG A 1 264 ? 21.319 13.934 -21.516 1.00 34.65 264 ARG B C 1
ATOM 3846 O O . ARG A 1 264 ? 20.497 13.814 -22.435 1.00 33.85 264 ARG B O 1
ATOM 3867 N N . TRP A 1 265 ? 21.491 15.068 -20.850 1.00 32.21 265 TRP B N 1
ATOM 3868 C CA . TRP A 1 265 ? 20.789 16.259 -21.293 1.00 37.23 265 TRP B CA 1
ATOM 3869 C C . TRP A 1 265 ? 21.345 16.690 -22.647 1.00 38.48 265 TRP B C 1
ATOM 3870 O O . TRP A 1 265 ? 22.562 16.711 -22.844 1.00 40.21 265 TRP B O 1
ATOM 3891 N N . SER A 1 266 ? 20.461 17.013 -23.584 1.00 34.31 266 SER B N 1
ATOM 3892 C CA . SER A 1 266 ? 20.851 17.465 -24.916 1.00 36.74 266 SER B CA 1
ATOM 3893 C C . SER A 1 266 ? 20.324 18.862 -25.134 1.00 39.92 266 SER B C 1
ATOM 3894 O O . SER A 1 266 ? 19.102 19.023 -25.318 1.00 39.30 266 SER B O 1
ATOM 3902 N N . PRO A 1 267 ? 21.195 19.878 -25.207 1.00 45.36 267 PRO B N 1
ATOM 3903 C CA . PRO A 1 267 ? 20.726 21.206 -25.617 1.00 46.47 267 PRO B CA 1
ATOM 3904 C C . PRO A 1 267 ? 20.006 21.154 -26.933 1.00 41.58 267 PRO B C 1
ATOM 3905 O O . PRO A 1 267 ? 19.034 21.880 -27.123 1.00 40.62 267 PRO B O 1
ATOM 3916 N N . ARG A 1 268 ? 20.477 20.331 -27.862 1.00 40.90 268 ARG B N 1
ATOM 3917 C CA . ARG A 1 268 ? 19.905 20.311 -29.201 1.00 40.78 268 ARG B CA 1
ATOM 3918 C C . ARG A 1 268 ? 18.447 19.883 -29.163 1.00 42.14 268 ARG B C 1
ATOM 3919 O O . ARG A 1 268 ? 17.579 20.541 -29.748 1.00 43.73 268 ARG B O 1
ATOM 3940 N N . TRP A 1 269 ? 18.166 18.750 -28.517 1.00 37.63 269 TRP B N 1
ATOM 3941 C CA . TRP A 1 269 ? 16.824 18.191 -28.506 1.00 43.62 269 TRP B CA 1
ATOM 3942 C C . TRP A 1 269 ? 15.965 18.681 -27.348 1.00 44.79 269 TRP B C 1
ATOM 3943 O O . TRP A 1 269 ? 14.796 18.302 -27.287 1.00 42.08 269 TRP B O 1
ATOM 3964 N N . ASN A 1 270 ? 16.516 19.471 -26.418 1.00 43.06 270 ASN B N 1
ATOM 3965 C CA . ASN A 1 270 ? 15.746 20.050 -25.313 1.00 43.16 270 ASN B CA 1
ATOM 3966 C C . ASN A 1 270 ? 15.118 18.978 -24.428 1.00 41.36 270 ASN B C 1
ATOM 3967 O O . ASN A 1 270 ? 14.019 19.160 -23.895 1.00 43.30 270 ASN B O 1
ATOM 3978 N N . THR A 1 271 ? 15.824 17.871 -24.228 1.00 38.64 271 THR B N 1
ATOM 3979 C CA . THR A 1 271 ? 15.347 16.835 -23.323 1.00 37.79 271 THR B CA 1
ATOM 3980 C C . THR A 1 271 ? 16.521 15.938 -22.944 1.00 36.40 271 THR B C 1
ATOM 3981 O O . THR A 1 271 ? 17.654 16.134 -23.392 1.00 37.68 271 THR B O 1
ATOM 3992 N N . ARG A 1 272 ? 16.247 14.963 -22.083 1.00 33.41 272 ARG B N 1
ATOM 3993 C CA . ARG A 1 272 ? 17.222 13.931 -21.764 1.00 32.01 272 ARG B CA 1
ATOM 3994 C C . ARG A 1 272 ? 17.048 12.799 -22.771 1.00 33.41 272 ARG B C 1
ATOM 3995 O O . ARG A 1 272 ? 15.928 12.337 -23.029 1.00 37.39 272 ARG B O 1
ATOM 4016 N N . ILE A 1 273 ? 18.144 12.348 -23.355 1.00 34.14 273 ILE B N 1
ATOM 4017 C CA . ILE A 1 273 ? 18.090 11.290 -24.359 1.00 40.35 273 ILE B CA 1
ATOM 4018 C C . ILE A 1 273 ? 18.746 10.047 -23.795 1.00 36.12 273 ILE B C 1
ATOM 4019 O O . ILE A 1 273 ? 19.805 10.144 -23.169 1.00 37.64 273 ILE B O 1
ATOM 4035 N N . ARG A 1 274 ? 18.108 8.893 -24.009 1.00 37.69 274 ARG B N 1
ATOM 4036 C CA . ARG A 1 274 ? 18.530 7.581 -23.508 1.00 55.85 274 ARG B CA 1
ATOM 4037 C C . ARG A 1 274 ? 18.578 6.722 -24.770 1.00 60.88 274 ARG B C 1
ATOM 4038 O O . ARG A 1 274 ? 17.672 5.933 -25.039 1.00 68.61 274 ARG B O 1
ATOM 4059 N N . VAL A 1 275 ? 19.612 6.927 -25.577 1.00 66.18 275 VAL B N 1
ATOM 4060 C CA . VAL A 1 275 ? 19.715 6.319 -26.899 1.00 75.97 275 VAL B CA 1
ATOM 4061 C C . VAL A 1 275 ? 20.804 5.257 -26.832 1.00 62.59 275 VAL B C 1
ATOM 4062 O O . VAL A 1 275 ? 22.002 5.548 -26.876 1.00 59.49 275 VAL B O 1
ATOM 4075 N N . GLU A 1 276 ? 20.389 4.005 -26.729 1.00 55.67 276 GLU B N 1
ATOM 4076 C CA . GLU A 1 276 ? 21.325 2.883 -26.698 1.00 57.36 276 GLU B CA 1
ATOM 4077 C C . GLU A 1 276 ? 21.789 2.575 -28.117 1.00 40.69 276 GLU B C 1
ATOM 4078 O O . GLU A 1 276 ? 21.269 1.663 -28.777 1.00 32.67 276 GLU B O 1
ATOM 4090 N N . HIS A 1 277 ? 22.784 3.356 -28.577 1.00 41.66 277 HIS B N 1
ATOM 4091 C CA . HIS A 1 277 ? 23.315 3.267 -29.933 1.00 46.46 277 HIS B CA 1
ATOM 4092 C C . HIS A 1 277 ? 24.824 3.050 -29.897 1.00 30.35 277 HIS B C 1
ATOM 4093 O O . HIS A 1 277 ? 25.523 3.679 -29.088 1.00 27.52 277 HIS B O 1
ATOM 4107 N N . TRP A 1 278 ? 25.313 2.202 -30.817 1.00 27.95 278 TRP B N 1
ATOM 4108 C CA . TRP A 1 278 ? 26.742 1.961 -30.962 1.00 28.44 278 TRP B CA 1
ATOM 4109 C C . TRP A 1 278 ? 27.492 3.267 -31.161 1.00 29.91 278 TRP B C 1
ATOM 4110 O O . TRP A 1 278 ? 28.468 3.550 -30.459 1.00 30.69 278 TRP B O 1
ATOM 4131 N N . ASP A 1 279 ? 27.076 4.065 -32.148 1.00 30.85 279 ASP B N 1
ATOM 4132 C CA . ASP A 1 279 ? 27.834 5.262 -32.514 1.00 37.88 279 ASP B CA 1
ATOM 4133 C C . ASP A 1 279 ? 27.908 6.259 -31.369 1.00 35.99 279 ASP B C 1
ATOM 4134 O O . ASP A 1 279 ? 28.940 6.908 -31.176 1.00 37.88 279 ASP B O 1
ATOM 4143 N N . ASP A 1 280 ? 26.843 6.358 -30.566 1.00 41.10 280 ASP B N 1
ATOM 4144 C CA . ASP A 1 280 ? 26.829 7.339 -29.478 1.00 49.53 280 ASP B CA 1
ATOM 4145 C C . ASP A 1 280 ? 27.819 6.971 -28.374 1.00 45.89 280 ASP B C 1
ATOM 4146 O O . ASP A 1 280 ? 28.527 7.835 -27.846 1.00 43.02 280 ASP B O 1
ATOM 4155 N N . ALA A 1 281 ? 27.875 5.697 -28.000 1.00 38.50 281 ALA B N 1
ATOM 4156 C CA . ALA A 1 281 ? 28.894 5.259 -27.059 1.00 34.64 281 ALA B CA 1
ATOM 4157 C C . ALA A 1 281 ? 30.292 5.509 -27.599 1.00 33.62 281 ALA B C 1
ATOM 4158 O O . ALA A 1 281 ? 31.160 6.008 -26.878 1.00 39.18 281 ALA B O 1
ATOM 4165 N N . ARG A 1 282 ? 30.554 5.120 -28.848 1.00 32.70 282 ARG B N 1
ATOM 4166 C CA . ARG A 1 282 ? 31.901 5.293 -29.392 1.00 36.84 282 ARG B CA 1
ATOM 4167 C C . ARG A 1 282 ? 32.320 6.763 -29.415 1.00 34.60 282 ARG B C 1
ATOM 4168 O O . ARG A 1 282 ? 33.431 7.119 -29.003 1.00 37.24 282 ARG B O 1
ATOM 4189 N N . GLU A 1 283 ? 31.441 7.637 -29.891 1.00 36.79 283 GLU B N 1
ATOM 4190 C CA . GLU A 1 283 ? 31.814 9.043 -30.004 1.00 41.14 283 GLU B CA 1
ATOM 4191 C C . GLU A 1 283 ? 32.012 9.667 -28.632 1.00 39.62 283 GLU B C 1
ATOM 4192 O O . GLU A 1 283 ? 32.883 10.529 -28.458 1.00 38.74 283 GLU B O 1
ATOM 4204 N N . ALA A 1 284 ? 31.204 9.257 -27.654 1.00 37.29 284 ALA B N 1
ATOM 4205 C CA . ALA A 1 284 ? 31.300 9.864 -26.335 1.00 39.29 284 ALA B CA 1
ATOM 4206 C C . ALA A 1 284 ? 32.661 9.612 -25.695 1.00 44.19 284 ALA B C 1
ATOM 4207 O O . ALA A 1 284 ? 33.136 10.420 -24.888 1.00 42.81 284 ALA B O 1
ATOM 4214 N N . ALA A 1 285 ? 33.303 8.500 -26.038 1.00 35.90 285 ALA B N 1
ATOM 4215 C CA . ALA A 1 285 ? 34.593 8.172 -25.435 1.00 35.65 285 ALA B CA 1
ATOM 4216 C C . ALA A 1 285 ? 35.657 9.194 -25.819 1.00 39.67 285 ALA B C 1
ATOM 4217 O O . ALA A 1 285 ? 36.552 9.511 -25.028 1.00 45.36 285 ALA B O 1
ATOM 4224 N N . ARG A 1 286 ? 35.599 9.716 -27.035 1.00 43.99 286 ARG B N 1
ATOM 4225 C CA . ARG A 1 286 ? 36.557 10.757 -27.415 1.00 51.45 286 ARG B CA 1
ATOM 4226 C C . ARG A 1 286 ? 36.318 12.043 -26.626 1.00 43.78 286 ARG B C 1
ATOM 4227 O O . ARG A 1 286 ? 37.261 12.659 -26.109 1.00 48.41 286 ARG B O 1
ATOM 4248 N N . THR A 1 287 ? 35.054 12.458 -26.514 1.00 41.87 287 THR B N 1
ATOM 4249 C CA . THR A 1 287 ? 34.737 13.632 -25.711 1.00 45.03 287 THR B CA 1
ATOM 4250 C C . THR A 1 287 ? 35.185 13.439 -24.272 1.00 49.41 287 THR B C 1
ATOM 4251 O O . THR A 1 287 ? 35.811 14.326 -23.683 1.00 45.46 287 THR B O 1
ATOM 4262 N N . LEU A 1 288 ? 34.838 12.293 -23.685 1.00 46.23 288 LEU B N 1
ATOM 4263 C CA . LEU A 1 288 ? 35.187 12.029 -22.296 1.00 42.93 288 LEU B CA 1
ATOM 4264 C C . LEU A 1 288 ? 36.687 12.127 -22.083 1.00 40.89 288 LEU B C 1
ATOM 4265 O O . LEU A 1 288 ? 37.138 12.707 -21.094 1.00 42.29 288 LEU B O 1
ATOM 4281 N N . ALA A 1 289 ? 37.482 11.563 -22.995 1.00 43.07 289 ALA B N 1
ATOM 4282 C CA . ALA A 1 289 ? 38.932 11.659 -22.860 1.00 49.43 289 ALA B CA 1
ATOM 4283 C C . ALA A 1 289 ? 39.382 13.114 -22.882 1.00 50.13 289 ALA B C 1
ATOM 4284 O O . ALA A 1 289 ? 40.239 13.523 -22.093 1.00 51.47 289 ALA B O 1
ATOM 4291 N N . GLY A 1 290 ? 38.812 13.917 -23.776 1.00 52.95 290 GLY B N 1
ATOM 4292 C CA . GLY A 1 290 ? 39.157 15.327 -23.796 1.00 53.76 290 GLY B CA 1
ATOM 4293 C C . GLY A 1 290 ? 38.772 16.030 -22.510 1.00 53.35 290 GLY B C 1
ATOM 4294 O O . GLY A 1 290 ? 39.498 16.895 -22.024 1.00 49.73 290 GLY B O 1
ATOM 4298 N N . VAL A 1 291 ? 37.635 15.658 -21.927 1.00 48.98 291 VAL B N 1
ATOM 4299 C CA . VAL A 1 291 ? 37.218 16.283 -20.676 1.00 53.63 291 VAL B CA 1
ATOM 4300 C C . VAL A 1 291 ? 38.185 15.924 -19.551 1.00 55.02 291 VAL B C 1
ATOM 4301 O O . VAL A 1 291 ? 38.628 16.789 -18.791 1.00 52.83 291 VAL B O 1
ATOM 4314 N N . LEU A 1 292 ? 38.528 14.644 -19.428 1.00 51.05 292 LEU B N 1
ATOM 4315 C CA . LEU A 1 292 ? 39.382 14.212 -18.327 1.00 50.01 292 LEU B CA 1
ATOM 4316 C C . LEU A 1 292 ? 40.763 14.840 -18.403 1.00 52.15 292 LEU B C 1
ATOM 4317 O O . LEU A 1 292 ? 41.378 15.087 -17.368 1.00 56.61 292 LEU B O 1
ATOM 4333 N N . LEU A 1 293 ? 41.282 15.067 -19.605 1.00 61.03 293 LEU B N 1
ATOM 4334 C CA . LEU A 1 293 ? 42.632 15.580 -19.788 1.00 65.58 293 LEU B CA 1
ATOM 4335 C C . LEU A 1 293 ? 42.662 17.091 -19.988 1.00 72.67 293 LEU B C 1
ATOM 4336 O O . LEU A 1 293 ? 43.691 17.639 -20.401 1.00 79.57 293 LEU B O 1
ATOM 4352 N N . HIS A 1 294 ? 41.559 17.775 -19.707 1.00 63.80 294 HIS B N 1
ATOM 4353 C CA . HIS A 1 294 ? 41.513 19.224 -19.831 1.00 72.65 294 HIS B CA 1
ATOM 4354 C C . HIS A 1 294 ? 42.501 19.857 -18.859 1.00 80.03 294 HIS B C 1
ATOM 4355 O O . HIS A 1 294 ? 42.305 19.784 -17.639 1.00 72.08 294 HIS B O 1
ATOM 4370 N N . ASP A 1 295 ? 43.567 20.456 -19.388 1.00 86.00 295 ASP B N 1
ATOM 4371 C CA . ASP A 1 295 ? 44.534 21.170 -18.568 1.00 82.95 295 ASP B CA 1
ATOM 4372 C C . ASP A 1 295 ? 43.830 22.294 -17.813 1.00 78.64 295 ASP B C 1
ATOM 4373 O O . ASP A 1 295 ? 43.186 23.151 -18.451 1.00 66.94 295 ASP B O 1
ATOM 4382 N N . PRO A 1 296 ? 43.924 22.342 -16.476 1.00 83.92 296 PRO B N 1
ATOM 4383 C CA . PRO A 1 296 ? 43.235 23.426 -15.749 1.00 87.75 296 PRO B CA 1
ATOM 4384 C C . PRO A 1 296 ? 43.784 24.806 -16.069 1.00 94.55 296 PRO B C 1
ATOM 4385 O O . PRO A 1 296 ? 43.027 25.785 -16.059 1.00 87.79 296 PRO B O 1
ATOM 4396 N N . SER A 1 297 ? 45.084 24.921 -16.345 1.00 103.81 297 SER B N 1
ATOM 4397 C CA . SER A 1 297 ? 45.655 26.220 -16.679 1.00 109.91 297 SER B CA 1
ATOM 4398 C C . SER A 1 297 ? 45.248 26.686 -18.072 1.00 107.71 297 SER B C 1
ATOM 4399 O O . SER A 1 297 ? 45.369 27.876 -18.375 1.00 106.81 297 SER B O 1
ATOM 4407 N N . SER A 1 298 ? 44.774 25.783 -18.923 1.00 110.59 298 SER B N 1
ATOM 4408 C CA . SER A 1 298 ? 44.293 26.171 -20.241 1.00 108.86 298 SER B CA 1
ATOM 4409 C C . SER A 1 298 ? 42.959 26.904 -20.133 1.00 102.42 298 SER B C 1
ATOM 4410 O O . SER A 1 298 ? 42.191 26.714 -19.181 1.00 95.15 298 SER B O 1
ATOM 4418 N N . GLN A 1 299 ? 42.687 27.748 -21.130 1.00 110.06 299 GLN B N 1
ATOM 4419 C CA . GLN A 1 299 ? 41.460 28.532 -21.179 1.00 113.55 299 GLN B CA 1
ATOM 4420 C C . GLN A 1 299 ? 40.489 28.048 -22.253 1.00 108.90 299 GLN B C 1
ATOM 4421 O O . GLN A 1 299 ? 39.538 28.768 -22.578 1.00 108.57 299 GLN B O 1
ATOM 4425 N N . ASP A 1 300 ? 40.708 26.862 -22.820 1.00 99.13 300 ASP B N 1
ATOM 4426 C CA . ASP A 1 300 ? 39.851 26.348 -23.867 1.00 99.08 300 ASP B CA 1
ATOM 4427 C C . ASP A 1 300 ? 38.545 25.817 -23.296 1.00 105.45 300 ASP B C 1
ATOM 4428 O O . ASP A 1 300 ? 38.447 25.488 -22.114 1.00 117.36 300 ASP B O 1
ATOM 4432 N N . PRO A 1 301 ? 37.517 25.738 -24.121 1.00 96.49 301 PRO B N 1
ATOM 4433 C CA . PRO A 1 301 ? 36.236 25.224 -23.631 1.00 94.28 301 PRO B CA 1
ATOM 4434 C C . PRO A 1 301 ? 36.250 23.712 -23.434 1.00 79.58 301 PRO B C 1
ATOM 4435 O O . PRO A 1 301 ? 37.032 22.974 -24.036 1.00 74.92 301 PRO B O 1
ATOM 4446 N N . LEU A 1 302 ? 35.344 23.245 -22.592 1.00 78.30 302 LEU B N 1
ATOM 4447 C CA . LEU A 1 302 ? 35.279 21.823 -22.244 1.00 77.94 302 LEU B CA 1
ATOM 4448 C C . LEU A 1 302 ? 34.582 21.036 -23.349 1.00 68.12 302 LEU B C 1
ATOM 4449 O O . LEU A 1 302 ? 33.474 21.401 -23.753 1.00 63.33 302 LEU B O 1
ATOM 4465 N N . PRO A 1 303 ? 35.193 19.961 -23.853 1.00 67.10 303 PRO B N 1
ATOM 4466 C CA . PRO A 1 303 ? 34.578 19.223 -24.966 1.00 62.28 303 PRO B CA 1
ATOM 4467 C C . PRO A 1 303 ? 33.125 18.859 -24.703 1.00 56.91 303 PRO B C 1
ATOM 4468 O O . PRO A 1 303 ? 32.730 18.580 -23.573 1.00 52.87 303 PRO B O 1
ATOM 4479 N N . VAL A 1 304 ? 32.332 18.854 -25.773 1.00 55.57 304 VAL B N 1
ATOM 4480 C CA . VAL A 1 304 ? 30.894 18.609 -25.707 1.00 55.73 304 VAL B CA 1
ATOM 4481 C C . VAL A 1 304 ? 30.556 17.369 -26.523 1.00 53.35 304 VAL B C 1
ATOM 4482 O O . VAL A 1 304 ? 31.162 17.118 -27.571 1.00 52.17 304 VAL B O 1
ATOM 4495 N N . HIS A 1 305 ? 29.577 16.603 -26.042 1.00 45.45 305 HIS B N 1
ATOM 4496 C CA . HIS A 1 305 ? 29.027 15.449 -26.747 1.00 45.31 305 HIS B CA 1
ATOM 4497 C C . HIS A 1 305 ? 27.531 15.689 -26.924 1.00 46.12 305 HIS B C 1
ATOM 4498 O O . HIS A 1 305 ? 26.759 15.533 -25.976 1.00 41.17 305 HIS B O 1
ATOM 4512 N N . ASP A 1 306 ? 27.109 16.091 -28.133 1.00 43.80 306 ASP B N 1
ATOM 4513 C CA . ASP A 1 306 ? 25.691 16.297 -28.407 1.00 46.42 306 ASP B CA 1
ATOM 4514 C C . ASP A 1 306 ? 25.468 16.038 -29.889 1.00 46.89 306 ASP B C 1
ATOM 4515 O O . ASP A 1 306 ? 25.017 16.934 -30.622 1.00 46.12 306 ASP B O 1
ATOM 4524 N N . PRO A 1 307 ? 25.804 14.845 -30.372 1.00 49.04 307 PRO B N 1
ATOM 4525 C CA . PRO A 1 307 ? 25.699 14.568 -31.808 1.00 47.56 307 PRO B CA 1
ATOM 4526 C C . PRO A 1 307 ? 24.252 14.309 -32.203 1.00 47.75 307 PRO B C 1
ATOM 4527 O O . PRO A 1 307 ? 23.357 14.176 -31.366 1.00 47.03 307 PRO B O 1
ATOM 4538 N N . VAL A 1 308 ? 24.030 14.294 -33.512 1.00 41.34 308 VAL B N 1
ATOM 4539 C CA . VAL A 1 308 ? 22.789 13.784 -34.084 1.00 39.62 308 VAL B CA 1
ATOM 4540 C C . VAL A 1 308 ? 22.868 12.272 -33.988 1.00 36.53 308 VAL B C 1
ATOM 4541 O O . VAL A 1 308 ? 23.730 11.671 -34.633 1.00 38.03 308 VAL B O 1
ATOM 4554 N N . PRO A 1 309 ? 21.985 11.617 -33.244 1.00 39.26 309 PRO B N 1
ATOM 4555 C CA . PRO A 1 309 ? 22.145 10.168 -33.023 1.00 36.48 309 PRO B CA 1
ATOM 4556 C C . PRO A 1 309 ? 22.042 9.367 -34.319 1.00 35.61 309 PRO B C 1
ATOM 4557 O O . PRO A 1 309 ? 21.342 9.748 -35.261 1.00 34.79 309 PRO B O 1
ATOM 4568 N N . TYR A 1 310 ? 22.737 8.230 -34.352 1.00 28.27 310 TYR B N 1
ATOM 4569 C CA . TYR A 1 310 ? 22.703 7.340 -35.504 1.00 26.24 310 TYR B CA 1
ATOM 4570 C C . TYR A 1 310 ? 22.541 5.906 -35.033 1.00 24.85 310 TYR B C 1
ATOM 4571 O O . TYR A 1 310 ? 23.155 5.481 -34.041 1.00 28.21 310 TYR B O 1
ATOM 4589 N N . PHE A 1 311 ? 21.705 5.160 -35.750 1.00 27.36 311 PHE B N 1
ATOM 4590 C CA . PHE A 1 311 ? 21.453 3.764 -35.417 1.00 31.06 311 PHE B CA 1
ATOM 4591 C C . PHE A 1 311 ? 21.228 3.026 -36.730 1.00 28.19 311 PHE B C 1
ATOM 4592 O O . PHE A 1 311 ? 20.713 3.612 -37.689 1.00 27.80 311 PHE B O 1
ATOM 4609 N N . TRP A 1 312 ? 21.588 1.738 -36.772 1.00 25.06 312 TRP B N 1
ATOM 4610 C CA . TRP A 1 312 ? 21.289 0.920 -37.940 1.00 24.26 312 TRP B CA 1
ATOM 4611 C C . TRP A 1 312 ? 20.846 -0.473 -37.500 1.00 23.88 312 TRP B C 1
ATOM 4612 O O . TRP A 1 312 ? 21.078 -0.909 -36.361 1.00 24.44 312 TRP B O 1
ATOM 4633 N N . SER A 1 313 ? 20.211 -1.176 -38.437 1.00 25.53 313 SER B N 1
ATOM 4634 C CA . SER A 1 313 ? 19.774 -2.543 -38.199 1.00 26.06 313 SER B CA 1
ATOM 4635 C C . SER A 1 313 ? 19.885 -3.304 -39.504 1.00 27.98 313 SER B C 1
ATOM 4636 O O . SER A 1 313 ? 19.556 -2.771 -40.559 1.00 27.79 313 SER B O 1
ATOM 4644 N N . ASP A 1 314 ? 20.366 -4.527 -39.430 1.00 24.49 314 ASP B N 1
ATOM 4645 C CA . ASP A 1 314 ? 20.448 -5.455 -40.552 1.00 25.43 314 ASP B CA 1
ATOM 4646 C C . ASP A 1 314 ? 19.389 -6.527 -40.329 1.00 28.86 314 ASP B C 1
ATOM 4647 O O . ASP A 1 314 ? 19.520 -7.361 -39.416 1.00 26.72 314 ASP B O 1
ATOM 4656 N N . GLN A 1 315 ? 18.338 -6.505 -41.150 1.00 26.43 315 GLN B N 1
ATOM 4657 C CA . GLN A 1 315 ? 17.250 -7.451 -40.966 1.00 27.24 315 GLN B CA 1
ATOM 4658 C C . GLN A 1 315 ? 16.607 -7.753 -42.305 1.00 26.84 315 GLN B C 1
ATOM 4659 O O . GLN A 1 315 ? 16.463 -6.872 -43.161 1.00 29.50 315 GLN B O 1
ATOM 4673 N N . PHE A 1 316 ? 16.210 -9.006 -42.452 1.00 24.47 316 PHE B N 1
ATOM 4674 C CA . PHE A 1 316 ? 15.509 -9.479 -43.625 1.00 27.89 316 PHE B CA 1
ATOM 4675 C C . PHE A 1 316 ? 16.245 -9.153 -44.914 1.00 30.18 316 PHE B C 1
ATOM 4676 O O . PHE A 1 316 ? 15.628 -8.994 -45.964 1.00 30.73 316 PHE B O 1
ATOM 4693 N N . GLY A 1 317 ? 17.567 -9.127 -44.855 1.00 28.88 317 GLY B N 1
ATOM 4694 C CA . GLY A 1 317 ? 18.364 -8.954 -46.047 1.00 32.18 317 GLY B CA 1
ATOM 4695 C C . GLY A 1 317 ? 18.573 -7.516 -46.415 1.00 35.24 317 GLY B C 1
ATOM 4696 O O . GLY A 1 317 ? 19.179 -7.238 -47.444 1.00 35.12 317 GLY B O 1
ATOM 4700 N N . HIS A 1 318 ? 18.114 -6.589 -45.595 1.00 29.43 318 HIS B N 1
ATOM 4701 C CA . HIS A 1 318 ? 18.179 -5.164 -45.897 1.00 33.26 318 HIS B CA 1
ATOM 4702 C C . HIS A 1 318 ? 18.919 -4.438 -44.792 1.00 31.84 318 HIS B C 1
ATOM 4703 O O . HIS A 1 318 ? 19.207 -5.003 -43.750 1.00 25.34 318 HIS B O 1
ATOM 4717 N N . LYS A 1 319 ? 19.240 -3.177 -45.036 1.00 29.95 319 LYS B N 1
ATOM 4718 C CA . LYS A 1 319 ? 19.958 -2.331 -44.094 1.00 30.15 319 LYS B CA 1
ATOM 4719 C C . LYS A 1 319 ? 19.102 -1.109 -43.823 1.00 31.02 319 LYS B C 1
ATOM 4720 O O . LYS A 1 319 ? 18.715 -0.396 -44.756 1.00 35.01 319 LYS B O 1
ATOM 4739 N N . ILE A 1 320 ? 18.762 -0.900 -42.561 1.00 29.26 320 ILE B N 1
ATOM 4740 C CA . ILE A 1 320 ? 17.968 0.251 -42.139 1.00 28.00 320 ILE B CA 1
ATOM 4741 C C . ILE A 1 320 ? 18.891 1.242 -41.455 1.00 29.97 320 ILE B C 1
ATOM 4742 O O . ILE A 1 320 ? 19.648 0.860 -40.561 1.00 29.39 320 ILE B O 1
ATOM 4758 N N . GLN A 1 321 ? 18.834 2.506 -41.858 1.00 26.66 321 GLN B N 1
ATOM 4759 C CA . GLN A 1 321 ? 19.606 3.571 -41.240 1.00 24.25 321 GLN B CA 1
ATOM 4760 C C . GLN A 1 321 ? 18.618 4.553 -40.634 1.00 24.70 321 GLN B C 1
ATOM 4761 O O . GLN A 1 321 ? 17.690 5.005 -41.329 1.00 23.99 321 GLN B O 1
ATOM 4775 N N . TYR A 1 322 ? 18.857 4.936 -39.371 1.00 28.16 322 TYR B N 1
ATOM 4776 C CA . TYR A 1 322 ? 18.004 5.881 -38.668 1.00 31.82 322 TYR B CA 1
ATOM 4777 C C . TYR A 1 322 ? 18.895 6.977 -38.111 1.00 29.43 322 TYR B C 1
ATOM 4778 O O . TYR A 1 322 ? 19.897 6.697 -37.447 1.00 26.23 322 TYR B O 1
ATOM 4796 N N . VAL A 1 323 ? 18.560 8.225 -38.379 1.00 27.49 323 VAL B N 1
ATOM 4797 C CA . VAL A 1 323 ? 19.315 9.335 -37.810 1.00 28.98 323 VAL B CA 1
ATOM 4798 C C . VAL A 1 323 ? 18.353 10.335 -37.172 1.00 30.43 323 VAL B C 1
ATOM 4799 O O . VAL A 1 323 ? 17.254 10.574 -37.685 1.00 32.81 323 VAL B O 1
ATOM 4812 N N . GLY A 1 324 ? 18.738 10.894 -36.039 1.00 31.86 324 GLY B N 1
ATOM 4813 C CA . GLY A 1 324 ? 17.946 11.922 -35.400 1.00 33.40 324 GLY B CA 1
ATOM 4814 C C . GLY A 1 324 ? 17.236 11.441 -34.151 1.00 34.18 324 GLY B C 1
ATOM 4815 O O . GLY A 1 324 ? 17.618 10.458 -33.513 1.00 33.53 324 GLY B O 1
ATOM 4819 N N . HIS A 1 325 ? 16.197 12.190 -33.782 1.00 32.62 325 HIS B N 1
ATOM 4820 C CA . HIS A 1 325 ? 15.473 11.958 -32.533 1.00 34.49 325 HIS B CA 1
ATOM 4821 C C . HIS A 1 325 ? 14.094 12.594 -32.722 1.00 43.84 325 HIS B C 1
ATOM 4822 O O . HIS A 1 325 ? 13.905 13.775 -32.430 1.00 58.40 325 HIS B O 1
ATOM 4836 N N . HIS A 1 326 ? 13.137 11.794 -33.170 1.00 39.86 326 HIS B N 1
ATOM 4837 C CA . HIS A 1 326 ? 11.787 12.289 -33.396 1.00 39.85 326 HIS B CA 1
ATOM 4838 C C . HIS A 1 326 ? 10.901 12.010 -32.185 1.00 37.02 326 HIS B C 1
ATOM 4839 O O . HIS A 1 326 ? 11.105 11.049 -31.440 1.00 36.43 326 HIS B O 1
ATOM 4853 N N . SER A 1 327 ? 9.935 12.879 -31.986 1.00 43.87 327 SER B N 1
ATOM 4854 C CA . SER A 1 327 ? 8.929 12.757 -30.953 1.00 44.24 327 SER B CA 1
ATOM 4855 C C . SER A 1 327 ? 7.643 12.238 -31.560 1.00 47.95 327 SER B C 1
ATOM 4856 O O . SER A 1 327 ? 7.393 12.424 -32.757 1.00 45.79 327 SER B O 1
ATOM 4864 N N . PRO A 1 328 ? 6.781 11.602 -30.756 1.00 48.89 328 PRO B N 1
ATOM 4865 C CA . PRO A 1 328 ? 5.430 11.297 -31.254 1.00 42.18 328 PRO B CA 1
ATOM 4866 C C . PRO A 1 328 ? 4.678 12.551 -31.637 1.00 39.91 328 PRO B C 1
ATOM 4867 O O . PRO A 1 328 ? 3.664 12.457 -32.347 1.00 46.65 328 PRO B O 1
ATOM 4878 N N . GLU A 1 329 ? 5.133 13.724 -31.167 1.00 41.27 329 GLU B N 1
ATOM 4879 C CA . GLU A 1 329 ? 4.510 14.988 -31.543 1.00 40.93 329 GLU B CA 1
ATOM 4880 C C . GLU A 1 329 ? 4.969 15.495 -32.910 1.00 38.15 329 GLU B C 1
ATOM 4881 O O . GLU A 1 329 ? 4.324 16.378 -33.494 1.00 42.59 329 GLU B O 1
ATOM 4893 N N . ASP A 1 330 ? 6.047 14.945 -33.444 1.00 40.52 330 ASP B N 1
ATOM 4894 C CA . ASP A 1 330 ? 6.551 15.395 -34.728 1.00 45.66 330 ASP B CA 1
ATOM 4895 C C . ASP A 1 330 ? 5.652 14.910 -35.862 1.00 46.78 330 ASP B C 1
ATOM 4896 O O . ASP A 1 330 ? 4.883 13.964 -35.717 1.00 43.86 330 ASP B O 1
ATOM 4905 N N . THR A 1 331 ? 5.770 15.564 -37.010 1.00 45.57 331 THR B N 1
ATOM 4906 C CA . THR A 1 331 ? 4.965 15.234 -38.178 1.00 43.09 331 THR B CA 1
ATOM 4907 C C . THR A 1 331 ? 5.731 14.260 -39.068 1.00 42.12 331 THR B C 1
ATOM 4908 O O . THR A 1 331 ? 6.876 14.520 -39.460 1.00 41.38 331 THR B O 1
ATOM 4919 N N . LEU A 1 332 ? 5.086 13.153 -39.414 1.00 40.15 332 LEU B N 1
ATOM 4920 C CA . LEU A 1 332 ? 5.683 12.169 -40.309 1.00 39.16 332 LEU B CA 1
ATOM 4921 C C . LEU A 1 332 ? 5.421 12.550 -41.762 1.00 35.98 332 LEU B C 1
ATOM 4922 O O . LEU A 1 332 ? 4.276 12.820 -42.144 1.00 38.65 332 LEU B O 1
ATOM 4938 N N . VAL A 1 333 ? 6.476 12.563 -42.573 1.00 34.18 333 VAL B N 1
ATOM 4939 C CA . VAL A 1 333 ? 6.358 12.816 -44.010 1.00 37.66 333 VAL B CA 1
ATOM 4940 C C . VAL A 1 333 ? 7.066 11.659 -44.689 1.00 40.36 333 VAL B C 1
ATOM 4941 O O . VAL A 1 333 ? 8.287 11.504 -44.536 1.00 38.05 333 VAL B O 1
ATOM 4954 N N . ILE A 1 334 ? 6.318 10.835 -45.417 1.00 37.45 334 ILE B N 1
ATOM 4955 C CA . ILE A 1 334 ? 6.934 9.748 -46.178 1.00 37.74 334 ILE B CA 1
ATOM 4956 C C . ILE A 1 334 ? 7.548 10.315 -47.451 1.00 33.17 334 ILE B C 1
ATOM 4957 O O . ILE A 1 334 ? 6.917 11.105 -48.152 1.00 36.40 334 ILE B O 1
ATOM 4973 N N . ARG A 1 335 ? 8.787 9.944 -47.737 1.00 33.54 335 ARG B N 1
ATOM 4974 C CA . ARG A 1 335 ? 9.443 10.322 -48.979 1.00 35.63 335 ARG B CA 1
ATOM 4975 C C . ARG A 1 335 ? 9.259 9.191 -49.977 1.00 38.11 335 ARG B C 1
ATOM 4976 O O . ARG A 1 335 ? 9.402 8.016 -49.633 1.00 37.30 335 ARG B O 1
ATOM 4997 N N . GLY A 1 336 ? 8.904 9.544 -51.204 1.00 39.95 336 GLY B N 1
ATOM 4998 C CA . GLY A 1 336 ? 8.715 8.522 -52.215 1.00 41.40 336 GLY B CA 1
ATOM 4999 C C . GLY A 1 336 ? 7.601 7.562 -51.875 1.00 46.53 336 GLY B C 1
ATOM 5000 O O . GLY A 1 336 ? 7.729 6.356 -52.113 1.00 44.20 336 GLY B O 1
ATOM 5004 N N . ASP A 1 337 ? 6.515 8.072 -51.304 1.00 46.96 337 ASP B N 1
ATOM 5005 C CA . ASP A 1 337 ? 5.393 7.218 -50.947 1.00 48.73 337 ASP B CA 1
ATOM 5006 C C . ASP A 1 337 ? 4.818 6.566 -52.201 1.00 49.40 337 ASP B C 1
ATOM 5007 O O . ASP A 1 337 ? 4.646 7.206 -53.244 1.00 51.87 337 ASP B O 1
ATOM 5016 N N . GLY A 1 338 ? 4.543 5.275 -52.102 1.00 52.71 338 GLY B N 1
ATOM 5017 C CA . GLY A 1 338 ? 4.037 4.531 -53.229 1.00 57.83 338 GLY B CA 1
ATOM 5018 C C . GLY A 1 338 ? 5.098 3.982 -54.147 1.00 57.61 338 GLY B C 1
ATOM 5019 O O . GLY A 1 338 ? 4.751 3.416 -55.189 1.00 56.68 338 GLY B O 1
ATOM 5023 N N . THR A 1 339 ? 6.371 4.134 -53.807 1.00 49.80 339 THR B N 1
ATOM 5024 C CA . THR A 1 339 ? 7.473 3.617 -54.599 1.00 49.53 339 THR B CA 1
ATOM 5025 C C . THR A 1 339 ? 8.311 2.693 -53.718 1.00 41.45 339 THR B C 1
ATOM 5026 O O . THR A 1 339 ? 8.292 2.801 -52.485 1.00 43.51 339 THR B O 1
ATOM 5037 N N . PRO A 1 340 ? 9.075 1.786 -54.317 1.00 41.99 340 PRO B N 1
ATOM 5038 C CA . PRO A 1 340 ? 9.934 0.907 -53.496 1.00 44.35 340 PRO B CA 1
ATOM 5039 C C . PRO A 1 340 ? 11.062 1.649 -52.789 1.00 38.30 340 PRO B C 1
ATOM 5040 O O . PRO A 1 340 ? 11.628 1.130 -51.814 1.00 37.32 340 PRO B O 1
ATOM 5051 N N . GLN A 1 341 ? 11.408 2.856 -53.243 1.00 37.30 341 GLN B N 1
ATOM 5052 C CA . GLN A 1 341 ? 12.523 3.612 -52.673 1.00 34.70 341 GLN B CA 1
ATOM 5053 C C . GLN A 1 341 ? 12.087 4.572 -51.554 1.00 38.84 341 GLN B C 1
ATOM 5054 O O . GLN A 1 341 ? 12.770 5.571 -51.262 1.00 45.45 341 GLN B O 1
ATOM 5068 N N . TRP A 1 342 ? 10.976 4.284 -50.899 1.00 36.06 342 TRP B N 1
ATOM 5069 C CA . TRP A 1 342 ? 10.453 5.190 -49.895 1.00 34.23 342 TRP B CA 1
ATOM 5070 C C . TRP A 1 342 ? 11.409 5.326 -48.710 1.00 34.63 342 TRP B C 1
ATOM 5071 O O . TRP A 1 342 ? 12.211 4.431 -48.401 1.00 33.46 342 TRP B O 1
ATOM 5092 N N . ALA A 1 343 ? 11.301 6.475 -48.044 1.00 35.46 343 ALA B N 1
ATOM 5093 C CA . ALA A 1 343 ? 11.988 6.752 -46.798 1.00 31.61 343 ALA B CA 1
ATOM 5094 C C . ALA A 1 343 ? 11.026 7.519 -45.900 1.00 29.08 343 ALA B C 1
ATOM 5095 O O . ALA A 1 343 ? 9.902 7.868 -46.303 1.00 31.92 343 ALA B O 1
ATOM 5102 N N . ALA A 1 344 ? 11.456 7.774 -44.662 1.00 30.56 344 ALA B N 1
ATOM 5103 C CA . ALA A 1 344 ? 10.611 8.472 -43.703 1.00 32.28 344 ALA B CA 1
ATOM 5104 C C . ALA A 1 344 ? 11.349 9.648 -43.074 1.00 35.20 344 ALA B C 1
ATOM 5105 O O . ALA A 1 344 ? 12.505 9.516 -42.646 1.00 31.81 344 ALA B O 1
ATOM 5112 N N . ALA A 1 345 ? 10.679 10.805 -43.048 1.00 33.18 345 ALA B N 1
ATOM 5113 C CA . ALA A 1 345 ? 11.213 12.001 -42.423 1.00 30.84 345 ALA B CA 1
ATOM 5114 C C . ALA A 1 345 ? 10.242 12.452 -41.343 1.00 31.54 345 ALA B C 1
ATOM 5115 O O . ALA A 1 345 ? 9.024 12.264 -41.470 1.00 38.80 345 ALA B O 1
ATOM 5122 N N . TRP A 1 346 ? 10.786 13.070 -40.293 1.00 31.35 346 TRP B N 1
ATOM 5123 C CA . TRP A 1 346 ? 9.994 13.702 -39.244 1.00 31.67 346 TRP B CA 1
ATOM 5124 C C . TRP A 1 346 ? 10.410 15.161 -39.108 1.00 30.44 346 TRP B C 1
ATOM 5125 O O . TRP A 1 346 ? 11.604 15.471 -39.135 1.00 34.14 346 TRP B O 1
ATOM 5146 N N . VAL A 1 347 ? 9.427 16.056 -39.021 1.00 32.11 347 VAL B N 1
ATOM 5147 C CA . VAL A 1 347 ? 9.670 17.479 -38.832 1.00 36.79 347 VAL B CA 1
ATOM 5148 C C . VAL A 1 347 ? 8.841 17.971 -37.647 1.00 41.09 347 VAL B C 1
ATOM 5149 O O . VAL A 1 347 ? 7.740 17.477 -37.371 1.00 41.46 347 VAL B O 1
ATOM 5162 N N . ASP A 1 348 ? 9.354 19.005 -36.982 1.00 42.53 348 ASP B N 1
ATOM 5163 C CA . ASP A 1 348 ? 8.667 19.606 -35.855 1.00 46.30 348 ASP B CA 1
ATOM 5164 C C . ASP A 1 348 ? 7.704 20.687 -36.341 1.00 48.20 348 ASP B C 1
ATOM 5165 O O . ASP A 1 348 ? 7.563 20.951 -37.536 1.00 47.72 348 ASP B O 1
ATOM 5174 N N . ALA A 1 349 ? 7.024 21.322 -35.394 1.00 43.23 349 ALA B N 1
ATOM 5175 C CA . ALA A 1 349 ? 6.009 22.313 -35.731 1.00 42.85 349 ALA B CA 1
ATOM 5176 C C . ALA A 1 349 ? 6.564 23.479 -36.532 1.00 44.98 349 ALA B C 1
ATOM 5177 O O . ALA A 1 349 ? 5.790 24.197 -37.169 1.00 52.23 349 ALA B O 1
ATOM 5184 N N . GLU A 1 350 ? 7.878 23.680 -36.520 1.00 48.60 350 GLU B N 1
ATOM 5185 C CA . GLU A 1 350 ? 8.518 24.763 -37.251 1.00 51.32 350 GLU B CA 1
ATOM 5186 C C . GLU A 1 350 ? 9.089 24.284 -38.571 1.00 47.73 350 GLU B C 1
ATOM 5187 O O . GLU A 1 350 ? 9.745 25.054 -39.263 1.00 43.63 350 GLU B O 1
ATOM 5199 N N . GLY A 1 351 ? 8.864 23.029 -38.932 1.00 44.91 351 GLY B N 1
ATOM 5200 C CA . GLY A 1 351 ? 9.375 22.494 -40.171 1.00 39.94 351 GLY B CA 1
ATOM 5201 C C . GLY A 1 351 ? 10.796 21.999 -40.122 1.00 39.50 351 GLY B C 1
ATOM 5202 O O . GLY A 1 351 ? 11.330 21.600 -41.172 1.00 40.74 351 GLY B O 1
ATOM 5206 N N . ARG A 1 352 ? 11.417 21.979 -38.945 1.00 41.61 352 ARG B N 1
ATOM 5207 C CA . ARG A 1 352 ? 12.794 21.521 -38.837 1.00 41.99 352 ARG B CA 1
ATOM 5208 C C . ARG A 1 352 ? 12.869 19.996 -38.859 1.00 37.08 352 ARG B C 1
ATOM 5209 O O . ARG A 1 352 ? 12.108 19.316 -38.170 1.00 39.41 352 ARG B O 1
ATOM 5230 N N . LEU A 1 353 ? 13.775 19.461 -39.670 1.00 34.67 353 LEU B N 1
ATOM 5231 C CA . LEU A 1 353 ? 13.943 18.018 -39.759 1.00 32.54 353 LEU B CA 1
ATOM 5232 C C . LEU A 1 353 ? 14.506 17.499 -38.449 1.00 33.39 353 LEU B C 1
ATOM 5233 O O . LEU A 1 353 ? 15.564 17.961 -38.002 1.00 35.88 353 LEU B O 1
ATOM 5249 N N . THR A 1 354 ? 13.783 16.569 -37.818 1.00 33.98 354 THR B N 1
ATOM 5250 C CA . THR A 1 354 ? 14.199 15.988 -36.545 1.00 33.80 354 THR B CA 1
ATOM 5251 C C . THR A 1 354 ? 14.734 14.565 -36.665 1.00 32.34 354 THR B C 1
ATOM 5252 O O . THR A 1 354 ? 15.524 14.144 -35.817 1.00 35.04 354 THR B O 1
ATOM 5263 N N . ALA A 1 355 ? 14.323 13.812 -37.687 1.00 29.63 355 ALA B N 1
ATOM 5264 C CA . ALA A 1 355 ? 14.775 12.431 -37.829 1.00 29.50 355 ALA B CA 1
ATOM 5265 C C . ALA A 1 355 ? 14.548 11.964 -39.254 1.00 28.37 355 ALA B C 1
ATOM 5266 O O . ALA A 1 355 ? 13.793 12.575 -40.014 1.00 31.46 355 ALA B O 1
ATOM 5273 N N . HIS A 1 356 ? 15.222 10.874 -39.610 1.00 25.37 356 HIS B N 1
ATOM 5274 C CA . HIS A 1 356 ? 15.121 10.351 -40.965 1.00 25.65 356 HIS B CA 1
ATOM 5275 C C . HIS A 1 356 ? 15.448 8.872 -40.965 1.00 26.79 356 HIS B C 1
ATOM 5276 O O . HIS A 1 356 ? 16.444 8.462 -40.373 1.00 26.42 356 HIS B O 1
ATOM 5290 N N . LEU A 1 357 ? 14.654 8.093 -41.679 1.00 26.97 357 LEU B N 1
ATOM 5291 C CA . LEU A 1 357 ? 14.803 6.648 -41.781 1.00 26.79 357 LEU B CA 1
ATOM 5292 C C . LEU A 1 357 ? 14.957 6.281 -43.251 1.00 25.96 357 LEU B C 1
ATOM 5293 O O . LEU A 1 357 ? 14.124 6.671 -44.072 1.00 29.58 357 LEU B O 1
ATOM 5309 N N . SER A 1 358 ? 16.032 5.574 -43.594 1.00 26.85 358 SER B N 1
ATOM 5310 C CA . SER A 1 358 ? 16.265 5.123 -44.957 1.00 26.07 358 SER B CA 1
ATOM 5311 C C . SER A 1 358 ? 16.556 3.628 -44.959 1.00 25.62 358 SER B C 1
ATOM 5312 O O . SER A 1 358 ? 16.924 3.025 -43.954 1.00 28.55 358 SER B O 1
ATOM 5320 N N . ILE A 1 359 ? 16.381 3.037 -46.124 1.00 25.58 359 ILE B N 1
ATOM 5321 C CA . ILE A 1 359 ? 16.576 1.613 -46.340 1.00 27.47 359 ILE B CA 1
ATOM 5322 C C . ILE A 1 359 ? 17.567 1.449 -47.476 1.00 25.56 359 ILE B C 1
ATOM 5323 O O . ILE A 1 359 ? 17.302 1.899 -48.603 1.00 25.13 359 ILE B O 1
ATOM 5339 N N . ASP A 1 360 ? 18.674 0.757 -47.197 1.00 23.74 360 ASP B N 1
ATOM 5340 C CA . ASP A 1 360 ? 19.710 0.498 -48.202 1.00 26.73 360 ASP B CA 1
ATOM 5341 C C . ASP A 1 360 ? 20.161 1.767 -48.916 1.00 31.09 360 ASP B C 1
ATOM 5342 O O . ASP A 1 360 ? 20.516 1.724 -50.091 1.00 32.92 360 ASP B O 1
ATOM 5351 N N . ALA A 1 361 ? 20.219 2.907 -48.234 1.00 27.38 361 ALA B N 1
ATOM 5352 C CA . ALA A 1 361 ? 20.437 4.186 -48.913 1.00 29.69 361 ALA B CA 1
ATOM 5353 C C . ALA A 1 361 ? 21.176 5.132 -47.988 1.00 28.77 361 ALA B C 1
ATOM 5354 O O . ALA A 1 361 ? 20.647 6.179 -47.581 1.00 28.55 361 ALA B O 1
ATOM 5361 N N . PRO A 1 362 ? 22.430 4.819 -47.671 1.00 29.95 362 PRO B N 1
ATOM 5362 C CA . PRO A 1 362 ? 23.144 5.661 -46.702 1.00 29.52 362 PRO B CA 1
ATOM 5363 C C . PRO A 1 362 ? 23.403 7.068 -47.209 1.00 26.46 362 PRO B C 1
ATOM 5364 O O . PRO A 1 362 ? 23.540 7.988 -46.396 1.00 26.39 362 PRO B O 1
ATOM 5375 N N . ARG A 1 363 ? 23.479 7.278 -48.528 1.00 24.53 363 ARG B N 1
ATOM 5376 C CA . ARG A 1 363 ? 23.614 8.643 -49.036 1.00 24.84 363 ARG B CA 1
ATOM 5377 C C . ARG A 1 363 ? 22.464 9.511 -48.549 1.00 25.68 363 ARG B C 1
ATOM 5378 O O . ARG A 1 363 ? 22.654 10.704 -48.257 1.00 25.10 363 ARG B O 1
ATOM 5399 N N . LEU A 1 364 ? 21.253 8.926 -48.467 1.00 25.02 364 LEU B N 1
ATOM 5400 C CA . LEU A 1 364 ? 20.091 9.666 -47.984 1.00 29.72 364 LEU B CA 1
ATOM 5401 C C . LEU A 1 364 ? 20.238 9.991 -46.509 1.00 30.74 364 LEU B C 1
ATOM 5402 O O . LEU A 1 364 ? 19.915 11.096 -46.065 1.00 27.92 364 LEU B O 1
ATOM 5418 N N . MET A 1 365 ? 20.710 9.023 -45.734 1.00 27.59 365 MET B N 1
ATOM 5419 C CA . MET A 1 365 ? 20.930 9.238 -44.311 1.00 28.19 365 MET B CA 1
ATOM 5420 C C . MET A 1 365 ? 21.992 10.294 -44.053 1.00 27.60 365 MET B C 1
ATOM 5421 O O . MET A 1 365 ? 21.808 11.161 -43.191 1.00 26.25 365 MET B O 1
ATOM 5435 N N . ILE A 1 366 ? 23.106 10.244 -44.792 1.00 25.40 366 ILE B N 1
ATOM 5436 C CA . ILE A 1 366 ? 24.198 11.181 -44.539 1.00 28.18 366 ILE B CA 1
ATOM 5437 C C . ILE A 1 366 ? 23.742 12.611 -44.778 1.00 29.57 366 ILE B C 1
ATOM 5438 O O . ILE A 1 366 ? 24.064 13.516 -43.996 1.00 33.07 366 ILE B O 1
ATOM 5454 N N . ASP A 1 367 ? 23.008 12.836 -45.869 1.00 28.09 367 ASP B N 1
ATOM 5455 C CA . ASP A 1 367 ? 22.462 14.155 -46.145 1.00 31.53 367 ASP B CA 1
ATOM 5456 C C . ASP A 1 367 ? 21.482 14.571 -45.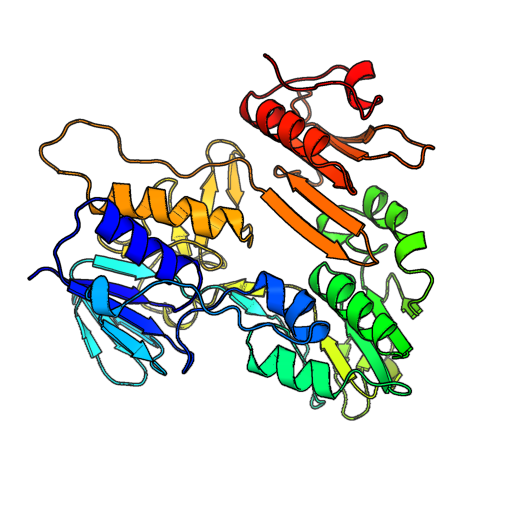062 1.00 32.54 367 ASP B C 1
ATOM 5457 O O . ASP A 1 367 ? 21.512 15.709 -44.576 1.00 30.37 367 ASP B O 1
ATOM 5466 N N . ALA A 1 368 ? 20.581 13.666 -44.677 1.00 26.27 368 ALA B N 1
ATOM 5467 C CA . ALA A 1 368 ? 19.608 13.997 -43.637 1.00 28.03 368 ALA B CA 1
ATOM 5468 C C . ALA A 1 368 ? 20.292 14.341 -42.323 1.00 35.90 368 ALA B C 1
ATOM 5469 O O . ALA A 1 368 ? 19.839 15.219 -41.585 1.00 32.85 368 ALA B O 1
ATOM 5476 N N . ARG A 1 369 ? 21.379 13.641 -42.004 1.00 31.48 369 ARG B N 1
ATOM 5477 C CA . ARG A 1 369 ? 22.068 13.892 -40.742 1.00 38.92 369 ARG B CA 1
ATOM 5478 C C . ARG A 1 369 ? 22.616 15.308 -40.694 1.00 39.11 369 ARG B C 1
ATOM 5479 O O . ARG A 1 369 ? 22.535 15.987 -39.662 1.00 33.68 369 ARG B O 1
ATOM 5500 N N . MET A 1 370 ? 23.218 15.760 -41.791 1.00 34.67 370 MET B N 1
ATOM 5501 C CA . MET A 1 370 ? 23.711 17.131 -41.835 1.00 33.80 370 MET B CA 1
ATOM 5502 C C . MET A 1 370 ? 22.570 18.141 -41.862 1.00 32.27 370 MET B C 1
ATOM 5503 O O . MET A 1 370 ? 22.697 19.237 -41.302 1.00 35.24 370 MET B O 1
ATOM 5517 N N . ALA A 1 371 ? 21.448 17.789 -42.484 1.00 31.91 371 ALA B N 1
ATOM 5518 C CA . ALA A 1 371 ? 20.298 18.683 -42.471 1.00 35.21 371 ALA B CA 1
ATOM 5519 C C . ALA A 1 371 ? 19.781 18.873 -41.050 1.00 32.22 371 ALA B C 1
ATOM 5520 O O . ALA A 1 371 ? 19.477 20.002 -40.635 1.00 33.49 371 ALA B O 1
ATOM 5527 N N . ILE A 1 372 ? 19.679 17.777 -40.286 1.00 31.22 372 ILE B N 1
ATOM 5528 C CA . ILE A 1 372 ? 19.230 17.874 -38.898 1.00 29.03 372 ILE B CA 1
ATOM 5529 C C . ILE A 1 372 ? 20.194 18.742 -38.105 1.00 30.89 372 ILE B C 1
ATOM 5530 O O . ILE A 1 372 ? 19.793 19.651 -37.370 1.00 36.89 372 ILE B O 1
ATOM 5546 N N . ALA A 1 373 ? 21.487 18.472 -38.247 1.00 29.75 373 ALA B N 1
ATOM 5547 C CA . ALA A 1 373 ? 22.485 19.248 -37.521 1.00 34.63 373 ALA B CA 1
ATOM 5548 C C . ALA A 1 373 ? 22.357 20.728 -37.825 1.00 40.32 373 ALA B C 1
ATOM 5549 O O . ALA A 1 373 ? 22.485 21.564 -36.926 1.00 39.94 373 ALA B O 1
ATOM 5556 N N . ALA A 1 374 ? 22.092 21.073 -39.080 1.00 37.32 374 ALA B N 1
ATOM 5557 C CA . ALA A 1 374 ? 21.979 22.467 -39.483 1.00 36.19 374 ALA B CA 1
ATOM 5558 C C . ALA A 1 374 ? 20.628 23.064 -39.141 1.00 38.68 374 ALA B C 1
ATOM 5559 O O . ALA A 1 374 ? 20.421 24.259 -39.358 1.00 43.99 374 ALA B O 1
ATOM 5566 N N . GLY A 1 375 ? 19.698 22.267 -38.631 1.00 41.71 375 GLY B N 1
ATOM 5567 C CA . GLY A 1 375 ? 18.361 22.776 -38.378 1.00 44.19 375 GLY B CA 1
ATOM 5568 C C . GLY A 1 375 ? 17.609 23.109 -39.651 1.00 40.61 375 GLY B C 1
ATOM 5569 O O . GLY A 1 375 ? 16.852 24.080 -39.681 1.00 38.20 375 GLY B O 1
ATOM 5573 N N . ALA A 1 376 ? 17.807 22.333 -40.707 1.00 37.09 376 ALA B N 1
ATOM 5574 C CA . ALA A 1 376 ? 17.200 22.635 -41.989 1.00 41.29 376 ALA B CA 1
ATOM 5575 C C . ALA A 1 376 ? 15.690 22.499 -41.893 1.00 40.06 376 ALA B C 1
ATOM 5576 O O . ALA A 1 376 ? 15.161 21.681 -41.128 1.00 40.43 376 ALA B O 1
ATOM 5583 N N . ARG A 1 377 ? 14.996 23.313 -42.692 1.00 39.47 377 ARG B N 1
ATOM 5584 C CA . ARG A 1 377 ? 13.537 23.318 -42.785 1.00 39.23 377 ARG B CA 1
ATOM 5585 C C . ARG A 1 377 ? 13.176 23.063 -44.249 1.00 38.13 377 ARG B C 1
ATOM 5586 O O . ARG A 1 377 ? 12.828 23.993 -44.997 1.00 39.34 377 ARG B O 1
ATOM 5607 N N . PRO A 1 378 ? 13.277 21.822 -44.707 1.00 38.64 378 PRO B N 1
ATOM 5608 C CA . PRO A 1 378 ? 13.009 21.536 -46.127 1.00 41.50 378 PRO B CA 1
ATOM 5609 C C . PRO A 1 378 ? 11.536 21.738 -46.470 1.00 42.31 378 PRO B C 1
ATOM 5610 O O . PRO A 1 378 ? 10.650 21.572 -45.634 1.00 42.73 378 PRO B O 1
ATOM 5621 N N . ASP A 1 379 ? 11.273 22.123 -47.708 1.00 40.87 379 ASP B N 1
ATOM 5622 C CA . ASP A 1 379 ? 9.900 22.306 -48.138 1.00 49.44 379 ASP B CA 1
ATOM 5623 C C . ASP A 1 379 ? 9.288 20.955 -48.489 1.00 50.05 379 ASP B C 1
ATOM 5624 O O . ASP A 1 379 ? 9.971 19.922 -48.554 1.00 41.09 379 ASP B O 1
ATOM 5633 N N . GLU A 1 380 ? 7.975 20.964 -48.719 1.00 47.37 380 GLU B N 1
ATOM 5634 C CA . GLU A 1 380 ? 7.281 19.696 -48.913 1.00 54.32 380 GLU B CA 1
ATOM 5635 C C . GLU A 1 380 ? 7.805 18.979 -50.150 1.00 50.62 380 GLU B C 1
ATOM 5636 O O . GLU A 1 380 ? 7.978 17.753 -50.144 1.00 48.96 380 GLU B O 1
ATOM 5648 N N . ALA A 1 381 ? 8.100 19.729 -51.210 1.00 45.20 381 ALA B N 1
ATOM 5649 C CA . ALA A 1 381 ? 8.582 19.096 -52.430 1.00 44.96 381 ALA B CA 1
ATOM 5650 C C . ALA A 1 381 ? 9.874 18.333 -52.189 1.00 41.91 381 ALA B C 1
ATOM 5651 O O . ALA A 1 381 ? 10.089 17.270 -52.779 1.00 41.54 381 ALA B O 1
ATOM 5658 N N . ALA A 1 382 ? 10.764 18.868 -51.353 1.00 40.57 382 ALA B N 1
ATOM 5659 C CA . ALA A 1 382 ? 12.037 18.196 -51.117 1.00 42.20 382 ALA B CA 1
ATOM 5660 C C . ALA A 1 382 ? 11.832 16.945 -50.275 1.00 39.99 382 ALA B C 1
ATOM 5661 O O . ALA A 1 382 ? 12.433 15.898 -50.549 1.00 37.02 382 ALA B O 1
ATOM 5668 N N . LEU A 1 383 ? 10.987 17.034 -49.243 1.00 39.53 383 LEU B N 1
ATOM 5669 C CA . LEU A 1 383 ? 10.768 15.880 -48.379 1.00 41.19 383 LEU B CA 1
ATOM 5670 C C . LEU A 1 383 ? 10.130 14.728 -49.136 1.00 40.79 383 LEU B C 1
ATOM 5671 O O . LEU A 1 383 ? 10.494 13.569 -48.919 1.00 39.91 383 LEU B O 1
ATOM 5687 N N . ARG A 1 384 ? 9.189 15.023 -50.038 1.00 41.32 384 ARG B N 1
ATOM 5688 C CA . ARG A 1 384 ? 8.470 13.967 -50.743 1.00 44.29 384 ARG B CA 1
ATOM 5689 C C . ARG A 1 384 ? 9.322 13.276 -51.802 1.00 41.46 384 ARG B C 1
ATOM 5690 O O . ARG A 1 384 ? 8.988 12.159 -52.212 1.00 44.24 384 ARG B O 1
ATOM 5711 N N . ASP A 1 385 ? 10.411 13.900 -52.253 1.00 43.28 385 ASP B N 1
ATOM 5712 C CA . ASP A 1 385 ? 11.324 13.262 -53.195 1.00 42.80 385 ASP B CA 1
ATOM 5713 C C . ASP A 1 385 ? 12.474 12.632 -52.428 1.00 40.39 385 ASP B C 1
ATOM 5714 O O . ASP A 1 385 ? 13.316 13.366 -51.893 1.00 40.19 385 ASP B O 1
ATOM 5723 N N . PRO A 1 386 ? 12.583 11.303 -52.373 1.00 42.04 386 PRO B N 1
ATOM 5724 C CA . PRO A 1 386 ? 13.645 10.699 -51.538 1.00 45.90 386 PRO B CA 1
ATOM 5725 C C . PRO A 1 386 ? 15.049 11.132 -51.920 1.00 47.67 386 PRO B C 1
ATOM 5726 O O . PRO A 1 386 ? 15.933 11.234 -51.055 1.00 53.36 386 PRO B O 1
ATOM 5737 N N . GLN A 1 387 ? 15.289 11.378 -53.198 1.00 39.90 387 GLN B N 1
ATOM 5738 C CA . GLN A 1 387 ? 16.626 11.724 -53.653 1.00 44.82 387 GLN B CA 1
ATOM 5739 C C . GLN A 1 387 ? 16.979 13.183 -53.405 1.00 50.29 387 GLN B C 1
ATOM 5740 O O . GLN A 1 387 ? 18.152 13.545 -53.553 1.00 65.82 387 GLN B O 1
ATOM 5754 N N . ALA A 1 388 ? 16.009 14.025 -53.042 1.00 41.73 388 ALA B N 1
ATOM 5755 C CA . ALA A 1 388 ? 16.288 15.448 -52.890 1.00 38.48 388 ALA B CA 1
ATOM 5756 C C . ALA A 1 388 ? 17.219 15.675 -51.712 1.00 35.00 388 ALA B C 1
ATOM 5757 O O . ALA A 1 388 ? 17.059 15.064 -50.654 1.00 33.58 388 ALA B O 1
ATOM 5764 N N . LYS A 1 389 ? 18.215 16.535 -51.903 1.00 35.65 389 LYS B N 1
ATOM 5765 C CA . LYS A 1 389 ? 19.100 16.877 -50.801 1.00 34.39 389 LYS B CA 1
ATOM 5766 C C . LYS A 1 389 ? 18.389 17.816 -49.835 1.00 36.17 389 LYS B C 1
ATOM 5767 O O . LYS A 1 389 ? 17.825 18.829 -50.244 1.00 40.92 389 LYS B O 1
ATOM 5786 N N . LEU A 1 390 ? 18.433 17.490 -48.549 1.00 37.11 390 LEU B N 1
ATOM 5787 C CA . LEU A 1 390 ? 17.832 18.312 -47.512 1.00 41.01 390 LEU B CA 1
ATOM 5788 C C . LEU A 1 390 ? 18.841 19.197 -46.788 1.00 44.40 390 LEU B C 1
ATOM 5789 O O . LEU A 1 390 ? 18.434 20.177 -46.157 1.00 41.98 390 LEU B O 1
ATOM 5805 N N . ALA A 1 391 ? 20.123 18.886 -46.855 1.00 38.59 391 ALA B N 1
ATOM 5806 C CA . ALA A 1 391 ? 21.140 19.637 -46.129 1.00 40.73 391 ALA B CA 1
ATOM 5807 C C . ALA A 1 391 ? 21.602 20.849 -46.927 1.00 40.67 391 ALA B C 1
ATOM 5808 O O . ALA A 1 391 ? 21.602 20.82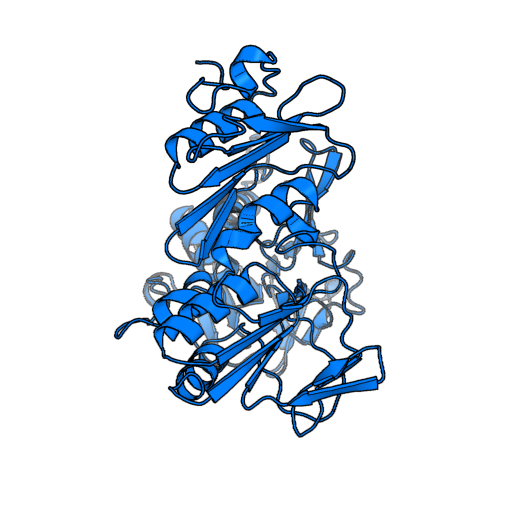5 -48.163 1.00 38.99 391 ALA B O 1
ATOM 5815 N N . PRO A 1 392 ? 21.990 21.923 -46.248 1.00 44.94 392 PRO B N 1
ATOM 5816 C CA . PRO A 1 392 ? 22.630 23.046 -46.952 1.00 42.58 392 PRO B CA 1
ATOM 5817 C C . PRO A 1 392 ? 24.011 22.635 -47.422 1.00 41.00 392 PRO B C 1
ATOM 5818 O O . PRO A 1 392 ? 24.592 21.671 -46.908 1.00 45.01 392 PRO B O 1
ATOM 5829 N N . PRO A 1 393 ? 24.558 23.298 -48.429 1.00 43.85 393 PRO B N 1
ATOM 5830 C CA . PRO A 1 393 ? 25.940 22.976 -48.815 1.00 51.64 393 PRO B CA 1
ATOM 5831 C C . PRO A 1 393 ? 26.959 23.466 -47.777 1.00 51.83 393 PRO B C 1
ATOM 5832 O O . PRO A 1 393 ? 28.091 22.963 -47.816 1.00 63.49 393 PRO B O 1
#